Protein AF-H5WVL7-F1 (afdb_monomer_lite)

pLDDT: mean 76.23, std 16.47, range [37.03, 96.0]

Foldseek 3Di:
DDPVLVVLVVQCPDPDPVSVVVSLLVLLVQLLDPVRVVVSVVVLLVQQQVQQAVVSNVSSVVSVVSNVVVVHDDDPCSVVSHDCLQEFECPVHQDPQVRLCSNQVVVVVVVDDDDDDPDPDRDDLVVSLVSLLVSCVVRVPQEREYEDLVRQVVDPVSLVVSLVSQVSVLSSPHHYDYDDFQVSVVSQVVDDPVSCCSPPVDDDDDDADALPDPVLLVLVVVVCVVPVQAEPEHSNPCSVVLCLLQVNDSVLSVQLVVQLSVVQCVVDVSGHDYSVSSVVSSVDPSSVVSNVLSVQVLVCLVPVDHPDSRNDHPPCPPDPDDDSNPCNVVVVVVVVVVVVVVVCVVPDDPVRVVVVVVVVVVPDPDPDPDDPDDDDPDPDDPVNVVVVVVVVVVPD

Structure (mmCIF, N/CA/C/O backbone):
data_AF-H5WVL7-F1
#
_entry.id   AF-H5WVL7-F1
#
loop_
_atom_site.group_PDB
_atom_site.id
_atom_site.type_symbol
_atom_site.label_atom_id
_atom_site.label_alt_id
_atom_site.label_comp_id
_atom_site.label_asym_id
_atom_site.label_entity_id
_atom_site.label_seq_id
_atom_site.pdbx_PDB_ins_code
_atom_site.Cartn_x
_atom_site.Cartn_y
_atom_site.Cartn_z
_atom_site.occupancy
_atom_site.B_iso_or_equiv
_atom_site.auth_seq_id
_atom_site.auth_comp_id
_atom_site.auth_asym_id
_atom_site.auth_atom_id
_atom_site.pdbx_PDB_model_num
ATOM 1 N N . MET A 1 1 ? 31.597 -26.525 3.203 1.00 55.00 1 MET A N 1
ATOM 2 C CA . MET A 1 1 ? 30.947 -25.935 2.015 1.00 55.00 1 MET A CA 1
ATOM 3 C C . MET A 1 1 ? 30.317 -27.083 1.245 1.00 55.00 1 MET A C 1
ATOM 5 O O . MET A 1 1 ? 31.045 -27.996 0.872 1.00 55.00 1 MET A O 1
ATOM 9 N N . ASN A 1 2 ? 28.988 -27.126 1.148 1.00 79.19 2 ASN A N 1
ATOM 10 C CA . ASN A 1 2 ? 28.280 -28.245 0.528 1.00 79.19 2 ASN A CA 1
ATOM 11 C C . ASN A 1 2 ? 28.420 -28.150 -1.004 1.00 79.19 2 ASN A C 1
ATOM 13 O O . ASN A 1 2 ? 27.887 -27.229 -1.616 1.00 79.19 2 ASN A O 1
ATOM 17 N N . VAL A 1 3 ? 29.172 -29.073 -1.609 1.00 82.81 3 VAL A N 1
ATOM 18 C CA . VAL A 1 3 ? 29.469 -29.087 -3.055 1.00 82.81 3 VAL A CA 1
ATOM 19 C C . VAL A 1 3 ? 28.188 -29.167 -3.893 1.00 82.81 3 VAL A C 1
ATOM 21 O O . VAL A 1 3 ? 28.113 -28.574 -4.967 1.00 82.81 3 VAL A O 1
ATOM 24 N N . GLU A 1 4 ? 27.162 -29.850 -3.387 1.00 83.88 4 GLU A N 1
ATOM 25 C CA . GLU A 1 4 ? 25.869 -29.976 -4.063 1.00 83.88 4 GLU A CA 1
ATOM 26 C C . GLU A 1 4 ? 25.126 -28.637 -4.112 1.00 83.88 4 GLU A C 1
ATOM 28 O O . GLU A 1 4 ? 24.535 -28.298 -5.136 1.00 83.88 4 GLU A O 1
ATOM 33 N N . LEU A 1 5 ? 25.218 -27.838 -3.043 1.00 88.38 5 LEU A N 1
ATOM 34 C CA . LEU A 1 5 ? 24.604 -26.513 -2.983 1.00 88.38 5 LEU A CA 1
ATOM 35 C C . LEU A 1 5 ? 25.256 -25.552 -3.984 1.00 88.38 5 LEU A C 1
ATOM 37 O O . LEU A 1 5 ? 24.559 -24.876 -4.735 1.00 88.38 5 LEU A O 1
ATOM 41 N N . GLU A 1 6 ? 26.587 -25.533 -4.053 1.00 88.81 6 GLU A N 1
ATOM 42 C CA . GLU A 1 6 ? 27.313 -24.711 -5.031 1.00 88.81 6 GLU A CA 1
ATOM 43 C C . GLU A 1 6 ? 26.964 -25.099 -6.471 1.00 88.81 6 GLU A C 1
ATOM 45 O O . GLU A 1 6 ? 26.780 -24.236 -7.331 1.00 88.81 6 GLU A O 1
ATOM 50 N N . LEU A 1 7 ? 26.791 -26.397 -6.739 1.00 91.19 7 LEU A N 1
ATOM 51 C CA . LEU A 1 7 ? 26.374 -26.871 -8.054 1.00 91.19 7 LEU A CA 1
ATOM 52 C C . LEU A 1 7 ? 24.981 -26.350 -8.439 1.00 91.19 7 LEU A C 1
ATOM 54 O O . LEU A 1 7 ? 24.764 -26.010 -9.605 1.00 91.19 7 LEU A O 1
ATOM 58 N N . LEU A 1 8 ? 24.049 -26.253 -7.484 1.00 92.06 8 LEU A N 1
ATOM 59 C CA . LEU A 1 8 ? 22.737 -25.645 -7.714 1.00 92.06 8 LEU A CA 1
ATOM 60 C C . LEU A 1 8 ? 22.871 -24.160 -8.076 1.00 92.06 8 LEU A C 1
ATOM 62 O O . LEU A 1 8 ? 22.319 -23.740 -9.089 1.00 92.06 8 LEU A O 1
ATOM 66 N N . PHE A 1 9 ? 23.668 -23.379 -7.341 1.00 90.19 9 PHE A N 1
ATOM 67 C CA . PHE A 1 9 ? 23.884 -21.959 -7.658 1.00 90.19 9 PHE A CA 1
ATOM 68 C C . PHE A 1 9 ? 24.576 -21.735 -9.007 1.00 90.19 9 PHE A C 1
ATOM 70 O O . PHE A 1 9 ? 24.219 -20.816 -9.744 1.00 90.19 9 PHE A O 1
ATOM 77 N N . VAL A 1 10 ? 25.508 -22.608 -9.394 1.00 89.50 10 VAL A N 1
ATOM 78 C CA . VAL A 1 10 ? 26.103 -22.575 -10.738 1.00 89.50 10 VAL A CA 1
ATOM 79 C C . VAL A 1 10 ? 25.044 -22.837 -11.813 1.00 89.50 10 VAL A C 1
ATOM 81 O O . VAL A 1 10 ? 25.013 -22.138 -12.826 1.00 89.50 10 VAL A O 1
ATOM 84 N N . ARG A 1 11 ? 24.148 -23.809 -11.594 1.00 90.81 11 ARG A N 1
ATOM 85 C CA . ARG A 1 11 ? 23.056 -24.134 -12.528 1.00 90.81 11 ARG A CA 1
ATOM 86 C C . ARG A 1 11 ? 21.977 -23.054 -12.589 1.00 90.81 11 ARG A C 1
ATOM 88 O O . ARG A 1 11 ? 21.365 -22.890 -13.641 1.00 90.81 11 ARG A O 1
ATOM 95 N N . LEU A 1 12 ? 21.777 -22.283 -11.518 1.00 88.19 12 LEU A N 1
ATOM 96 C CA . LEU A 1 12 ? 20.881 -21.123 -11.525 1.00 88.19 12 LEU A CA 1
ATOM 97 C C . LEU A 1 12 ? 21.316 -20.078 -12.568 1.00 88.19 12 LEU A C 1
ATOM 99 O O . LEU A 1 12 ? 20.477 -19.404 -13.154 1.00 88.19 12 LEU A O 1
ATOM 103 N N . ARG A 1 13 ? 22.618 -19.996 -12.869 1.00 85.50 13 ARG A N 1
ATOM 104 C CA . ARG A 1 13 ? 23.183 -19.075 -13.869 1.00 85.50 13 ARG A CA 1
ATOM 105 C C . ARG A 1 13 ? 23.227 -19.644 -15.292 1.00 85.50 13 ARG A C 1
ATOM 107 O O . ARG A 1 13 ? 23.769 -19.004 -16.191 1.00 85.50 13 ARG A O 1
ATOM 114 N N . TRP A 1 14 ? 22.710 -20.850 -15.529 1.00 87.38 14 TRP A N 1
ATOM 115 C CA . TRP A 1 14 ? 22.718 -21.442 -16.868 1.00 87.38 14 TRP A CA 1
ATOM 116 C C . TRP A 1 14 ? 21.659 -20.804 -17.776 1.00 87.38 14 TRP A C 1
ATOM 118 O O . TRP A 1 14 ? 20.539 -20.560 -17.332 1.00 87.38 14 TRP A O 1
ATOM 128 N N . PRO A 1 15 ? 21.932 -20.629 -19.082 1.00 83.12 15 PRO A N 1
ATOM 129 C CA . PRO A 1 15 ? 20.993 -20.021 -20.031 1.00 83.12 15 PRO A CA 1
ATOM 130 C C . PRO A 1 15 ? 19.851 -20.973 -20.449 1.00 83.12 15 PRO A C 1
ATOM 132 O O . PRO A 1 15 ? 19.316 -20.871 -21.549 1.00 83.12 15 PRO A O 1
ATOM 135 N N . VAL A 1 16 ? 19.480 -21.931 -19.594 1.00 88.62 16 VAL A N 1
ATOM 136 C CA . VAL A 1 16 ? 18.469 -22.960 -19.867 1.00 88.62 16 VAL A CA 1
ATOM 137 C C . VAL A 1 16 ? 17.318 -22.789 -18.881 1.00 88.62 16 VAL A C 1
ATOM 139 O O . VAL A 1 16 ? 17.440 -23.119 -17.704 1.00 88.62 16 VAL A O 1
ATOM 142 N N . ALA A 1 17 ? 16.184 -22.272 -19.362 1.00 84.12 17 ALA A N 1
ATOM 143 C CA . ALA A 1 17 ? 15.042 -21.913 -18.518 1.00 84.12 17 ALA A CA 1
ATOM 144 C C . ALA A 1 17 ? 14.508 -23.085 -17.676 1.00 84.12 17 ALA A C 1
ATOM 146 O O . ALA A 1 17 ? 14.240 -22.906 -16.493 1.00 84.12 17 ALA A O 1
ATOM 147 N N . SER A 1 18 ? 14.414 -24.288 -18.251 1.00 86.81 18 SER A N 1
ATOM 148 C CA . SER A 1 18 ? 13.960 -25.486 -17.532 1.00 86.81 18 SER A CA 1
ATOM 149 C C . SER A 1 18 ? 14.912 -25.897 -16.406 1.00 86.81 18 SER A C 1
ATOM 151 O O . SER A 1 18 ? 14.455 -26.278 -15.332 1.00 86.81 18 SER A O 1
ATOM 153 N N . ALA A 1 19 ? 16.226 -25.774 -16.623 1.00 88.94 19 ALA A N 1
ATOM 154 C CA . ALA A 1 19 ? 17.229 -26.064 -15.603 1.00 88.94 19 ALA A CA 1
ATOM 155 C C . ALA A 1 19 ? 17.158 -25.050 -14.456 1.00 88.94 19 ALA A C 1
ATOM 157 O O . ALA A 1 19 ? 17.163 -25.450 -13.296 1.00 88.94 19 ALA A O 1
ATOM 158 N N . ARG A 1 20 ? 17.025 -23.754 -14.772 1.00 89.25 20 ARG A N 1
ATOM 159 C CA . ARG A 1 20 ? 16.865 -22.700 -13.759 1.00 89.25 20 ARG A CA 1
ATOM 160 C C . ARG A 1 20 ? 15.597 -22.891 -12.942 1.00 89.25 20 ARG A C 1
ATOM 162 O O . ARG A 1 20 ? 15.669 -22.888 -11.722 1.00 89.25 20 ARG A O 1
ATOM 169 N N . TRP A 1 21 ? 14.468 -23.142 -13.602 1.00 90.44 21 TRP A N 1
ATOM 170 C CA . TRP A 1 21 ? 13.199 -23.410 -12.929 1.00 90.44 21 TRP A CA 1
ATOM 171 C C . TRP A 1 21 ? 13.299 -24.589 -11.954 1.00 90.44 21 TRP A C 1
ATOM 173 O O . TRP A 1 21 ? 12.906 -24.463 -10.798 1.00 90.44 21 TRP A O 1
ATOM 183 N N . TRP A 1 22 ? 13.882 -25.709 -12.392 1.00 94.19 22 TRP A N 1
ATOM 184 C CA . TRP A 1 22 ? 14.089 -26.870 -11.525 1.00 94.19 22 TRP A CA 1
ATOM 185 C C . TRP A 1 22 ? 14.984 -26.537 -10.321 1.00 94.19 22 TRP A C 1
ATOM 187 O O . TRP A 1 22 ? 14.631 -26.847 -9.187 1.00 94.19 22 TRP A O 1
ATOM 197 N N . VAL A 1 23 ? 16.099 -25.830 -10.540 1.00 94.94 23 VAL A N 1
ATOM 198 C CA . VAL A 1 23 ? 16.989 -25.382 -9.454 1.00 94.94 23 VAL A CA 1
ATOM 199 C C . VAL A 1 23 ? 16.262 -24.475 -8.463 1.00 94.94 23 VAL A C 1
ATOM 201 O O . VAL A 1 23 ? 16.467 -24.607 -7.261 1.00 94.94 23 VAL A O 1
ATOM 204 N N . MET A 1 24 ? 15.416 -23.561 -8.942 1.00 94.19 24 MET A N 1
ATOM 205 C CA . MET A 1 24 ? 14.650 -22.663 -8.078 1.00 94.19 24 MET A CA 1
ATOM 206 C C . MET A 1 24 ? 13.706 -23.440 -7.156 1.00 94.19 24 MET A C 1
ATOM 208 O O . MET A 1 24 ? 13.611 -23.121 -5.972 1.00 94.19 24 MET A O 1
ATOM 212 N N . GLN A 1 25 ? 13.051 -24.482 -7.677 1.00 94.62 25 GLN A N 1
ATOM 213 C CA . GLN A 1 25 ? 12.188 -25.358 -6.884 1.00 94.62 25 GLN A CA 1
ATOM 214 C C . GLN A 1 25 ? 12.984 -26.123 -5.818 1.00 94.62 25 GLN A C 1
ATOM 216 O O . GLN A 1 25 ? 12.585 -26.113 -4.654 1.00 94.62 25 GLN A O 1
ATOM 221 N N . GLU A 1 26 ? 14.127 -26.706 -6.193 1.00 94.75 26 GLU A N 1
ATOM 222 C CA . GLU A 1 26 ? 15.009 -27.432 -5.269 1.00 94.75 26 GLU A CA 1
ATOM 223 C C . GLU A 1 26 ? 15.575 -26.525 -4.172 1.00 94.75 26 GLU A C 1
ATOM 225 O O . GLU A 1 26 ? 15.541 -26.873 -2.994 1.00 94.75 26 GLU A O 1
ATOM 230 N N . LEU A 1 27 ? 16.054 -25.327 -4.521 1.00 95.00 27 LEU A N 1
ATOM 231 C CA . LEU A 1 27 ? 16.543 -24.360 -3.534 1.00 95.00 27 LEU A CA 1
ATOM 232 C C . LEU A 1 27 ? 15.428 -23.926 -2.575 1.00 95.00 27 LEU A C 1
ATOM 234 O O . LEU A 1 27 ? 15.684 -23.786 -1.380 1.00 95.00 27 LEU A O 1
ATOM 238 N N . ALA A 1 28 ? 14.195 -23.770 -3.066 1.00 95.00 28 ALA A N 1
ATOM 239 C CA . ALA A 1 28 ? 13.045 -23.478 -2.218 1.00 95.00 28 ALA A CA 1
ATOM 240 C C . ALA A 1 28 ? 12.724 -24.637 -1.257 1.00 95.00 28 ALA A C 1
ATOM 242 O O . ALA A 1 28 ? 12.415 -24.392 -0.094 1.00 95.00 28 ALA A O 1
ATOM 243 N N . ASP A 1 29 ? 12.835 -25.891 -1.708 1.00 94.00 29 ASP A N 1
ATOM 244 C CA . ASP A 1 29 ? 12.670 -27.073 -0.849 1.00 94.00 29 ASP A CA 1
ATOM 245 C C . ASP A 1 29 ? 13.780 -27.199 0.198 1.00 94.00 29 ASP A C 1
ATOM 247 O O . ASP A 1 29 ? 13.519 -27.567 1.345 1.00 94.00 29 ASP A O 1
ATOM 251 N N . LEU A 1 30 ? 15.022 -26.870 -0.163 1.00 93.69 30 LEU A N 1
ATOM 252 C CA . LEU A 1 30 ? 16.147 -26.865 0.772 1.00 93.69 30 LEU A CA 1
ATOM 253 C C . LEU A 1 30 ? 16.031 -25.757 1.825 1.00 93.69 30 LEU A C 1
ATOM 255 O O . LEU A 1 30 ? 16.476 -25.963 2.952 1.00 93.69 30 LEU A O 1
ATOM 259 N N . LEU A 1 31 ? 15.408 -24.623 1.493 1.00 92.81 31 LEU A N 1
ATOM 260 C CA . LEU A 1 31 ? 15.200 -23.506 2.419 1.00 92.81 31 LEU A CA 1
ATOM 261 C C . LEU A 1 31 ? 14.274 -23.868 3.593 1.00 92.81 31 LEU A C 1
ATOM 263 O O . LEU A 1 31 ? 14.432 -23.346 4.693 1.00 92.81 31 LEU A O 1
ATOM 267 N N . VAL A 1 32 ? 13.314 -24.770 3.363 1.00 92.44 32 VAL A N 1
ATOM 268 C CA . VAL A 1 32 ? 12.362 -25.243 4.385 1.00 92.44 32 VAL A CA 1
ATOM 269 C C . VAL A 1 32 ? 13.008 -26.275 5.321 1.00 92.44 32 VAL A C 1
ATOM 271 O O . VAL A 1 32 ? 12.543 -26.478 6.443 1.00 92.44 32 VAL A O 1
ATOM 274 N N . LYS A 1 33 ? 14.091 -26.939 4.892 1.00 90.75 33 LYS A N 1
ATOM 275 C CA . LYS A 1 33 ? 14.754 -27.977 5.692 1.00 90.75 33 LYS A CA 1
ATOM 276 C C . LYS A 1 33 ? 15.594 -27.350 6.814 1.00 90.75 33 LYS A C 1
ATOM 278 O O . LYS A 1 33 ? 16.460 -26.526 6.519 1.00 90.75 33 LYS A O 1
ATOM 283 N N . PRO A 1 34 ? 15.438 -27.793 8.076 1.00 83.12 34 PRO A N 1
ATOM 284 C CA . PRO A 1 34 ? 16.127 -27.190 9.220 1.00 83.12 34 PRO A CA 1
ATOM 285 C C . PRO A 1 34 ? 17.657 -27.323 9.152 1.00 83.12 34 PRO A C 1
ATOM 287 O O . PRO A 1 34 ? 18.366 -26.447 9.630 1.00 83.12 34 PRO A O 1
ATOM 290 N N . ASP A 1 35 ? 18.177 -28.372 8.510 1.00 86.38 35 ASP A N 1
ATOM 291 C CA . ASP A 1 35 ? 19.621 -28.653 8.486 1.00 86.38 35 ASP A CA 1
ATOM 292 C C . ASP A 1 35 ? 20.407 -27.772 7.497 1.00 86.38 35 ASP A C 1
ATOM 294 O O . ASP A 1 35 ? 21.612 -27.562 7.651 1.00 86.38 35 ASP A O 1
ATOM 298 N N . LEU A 1 36 ? 19.740 -27.286 6.443 1.00 86.44 36 LEU A N 1
ATOM 299 C CA . LEU A 1 36 ? 20.371 -26.573 5.323 1.00 86.44 36 LEU A CA 1
ATOM 300 C C . LEU A 1 36 ? 19.792 -25.175 5.083 1.00 86.44 36 LEU A C 1
ATOM 302 O O . LEU A 1 36 ? 20.431 -24.388 4.381 1.00 86.44 36 LEU A O 1
ATOM 306 N N . GLY A 1 37 ? 18.641 -24.844 5.676 1.00 88.19 37 GLY A N 1
ATOM 307 C CA . GLY A 1 37 ? 17.923 -23.592 5.442 1.00 88.19 37 GLY A CA 1
ATOM 308 C C . GLY A 1 37 ? 18.784 -22.348 5.656 1.00 88.19 37 GLY A C 1
ATOM 309 O O . GLY A 1 37 ? 18.848 -21.498 4.770 1.00 88.19 37 GLY A O 1
ATOM 310 N N . ASP A 1 38 ? 19.537 -22.284 6.758 1.00 88.44 38 ASP A N 1
ATOM 311 C CA . ASP A 1 38 ? 20.397 -21.133 7.072 1.00 88.44 38 ASP A CA 1
ATOM 312 C C . ASP A 1 38 ? 21.537 -20.950 6.059 1.00 88.44 38 ASP A C 1
ATOM 314 O O . ASP A 1 38 ? 21.869 -19.829 5.670 1.00 88.44 38 ASP A O 1
ATOM 318 N N . GLN A 1 39 ? 22.126 -22.053 5.584 1.00 90.06 39 GLN A N 1
ATOM 319 C CA . GLN A 1 39 ? 23.205 -22.011 4.590 1.00 90.06 39 GLN A CA 1
ATOM 320 C C . GLN A 1 39 ? 22.682 -21.557 3.224 1.00 90.06 39 GLN A C 1
ATOM 322 O O . GLN A 1 39 ? 23.313 -20.734 2.557 1.00 90.06 39 GLN A O 1
ATOM 327 N N . VAL A 1 40 ? 21.517 -22.071 2.819 1.00 92.19 40 VAL A N 1
ATOM 328 C CA . VAL A 1 40 ? 20.846 -21.680 1.573 1.00 92.19 40 VAL A CA 1
ATOM 329 C C . VAL A 1 40 ? 20.450 -20.206 1.640 1.00 92.19 40 VAL A C 1
ATOM 331 O O . VAL A 1 40 ? 20.747 -19.456 0.712 1.00 92.19 40 VAL A O 1
ATOM 334 N N . LEU A 1 41 ? 19.856 -19.763 2.751 1.00 92.31 41 LEU A N 1
ATOM 335 C CA . LEU A 1 41 ? 19.454 -18.377 2.973 1.00 92.31 41 LEU A CA 1
ATOM 336 C C . LEU A 1 41 ? 20.647 -17.421 2.922 1.00 92.31 41 LEU A C 1
ATOM 338 O O . LEU A 1 41 ? 20.584 -16.411 2.221 1.00 92.31 41 LEU A O 1
ATOM 342 N N . ALA A 1 42 ? 21.747 -17.735 3.612 1.00 90.12 42 ALA A N 1
ATOM 343 C CA . ALA A 1 42 ? 22.955 -16.914 3.582 1.00 90.12 42 ALA A CA 1
ATOM 344 C C . ALA A 1 42 ? 23.494 -16.762 2.151 1.00 90.12 42 ALA A C 1
ATOM 346 O O . ALA A 1 42 ? 23.879 -15.663 1.739 1.00 90.12 42 ALA A O 1
ATOM 347 N N . ARG A 1 43 ? 23.467 -17.845 1.363 1.00 91.06 43 ARG A N 1
ATOM 348 C CA . ARG A 1 43 ? 23.924 -17.819 -0.028 1.00 91.06 43 ARG A CA 1
ATOM 349 C C . ARG A 1 43 ? 22.966 -17.060 -0.948 1.00 91.06 43 ARG A C 1
ATOM 351 O O . ARG A 1 43 ? 23.439 -16.227 -1.713 1.00 91.06 43 ARG A O 1
ATOM 358 N N . LEU A 1 44 ? 21.650 -17.264 -0.840 1.00 91.88 44 LEU A N 1
ATOM 359 C CA . LEU A 1 44 ? 20.645 -16.486 -1.584 1.00 91.88 44 LEU A CA 1
ATOM 360 C C . LEU A 1 44 ? 20.736 -14.992 -1.249 1.00 91.88 44 LEU A C 1
ATOM 362 O O . LEU A 1 44 ? 20.656 -14.157 -2.140 1.00 91.88 44 LEU A O 1
ATOM 366 N N . THR A 1 45 ? 20.966 -14.651 0.019 1.00 90.00 45 THR A N 1
ATOM 367 C CA . THR A 1 45 ? 21.138 -13.261 0.470 1.00 90.00 45 THR A CA 1
ATOM 368 C C . THR A 1 45 ? 22.397 -12.632 -0.124 1.00 90.00 45 THR A C 1
ATOM 370 O O . THR A 1 45 ? 22.386 -11.468 -0.517 1.00 90.00 45 THR A O 1
ATOM 373 N N . HIS A 1 46 ? 23.488 -13.395 -0.219 1.00 88.88 46 HIS A N 1
ATOM 374 C CA . HIS A 1 46 ? 24.695 -12.951 -0.910 1.00 88.88 46 HIS A CA 1
ATOM 375 C C . HIS A 1 46 ? 24.451 -12.755 -2.414 1.00 88.88 46 HIS A C 1
ATOM 377 O O . HIS A 1 46 ? 24.825 -11.715 -2.945 1.00 88.88 46 HIS A O 1
ATOM 383 N N . GLU A 1 47 ? 23.774 -13.693 -3.083 1.00 87.81 47 GLU A N 1
ATOM 384 C CA . GLU A 1 47 ? 23.409 -13.545 -4.498 1.00 87.81 47 GLU A CA 1
ATOM 385 C C . GLU A 1 47 ? 22.513 -12.319 -4.727 1.00 87.81 47 GLU A C 1
ATOM 387 O O . GLU A 1 47 ? 22.782 -11.560 -5.650 1.00 87.81 47 GLU A O 1
ATOM 392 N N . LEU A 1 48 ? 21.521 -12.053 -3.864 1.00 87.38 48 LEU A N 1
ATOM 393 C CA . LEU A 1 48 ? 20.678 -10.847 -3.945 1.00 87.38 48 LEU A CA 1
ATOM 394 C C . LEU A 1 48 ? 21.493 -9.549 -3.921 1.00 87.38 48 LEU A C 1
ATOM 396 O O . LEU A 1 48 ? 21.181 -8.620 -4.663 1.00 87.38 48 LEU A O 1
ATOM 400 N N . ARG A 1 49 ? 22.547 -9.494 -3.098 1.00 85.12 49 ARG A N 1
ATOM 401 C CA . ARG A 1 49 ? 23.437 -8.325 -3.003 1.00 85.12 49 ARG A CA 1
ATOM 402 C C . ARG A 1 49 ? 24.347 -8.171 -4.221 1.00 85.12 49 ARG A C 1
ATOM 404 O O . ARG A 1 49 ? 24.733 -7.053 -4.546 1.00 85.12 49 ARG A O 1
ATOM 411 N N . GLU A 1 50 ? 24.694 -9.277 -4.872 1.00 85.31 50 GLU A N 1
ATOM 412 C CA . GLU A 1 50 ? 25.552 -9.301 -6.062 1.00 85.31 50 GLU A CA 1
ATOM 413 C C . GLU A 1 50 ? 24.767 -9.174 -7.379 1.00 85.31 50 GLU A C 1
ATOM 415 O O . GLU A 1 50 ? 25.379 -8.942 -8.426 1.00 85.31 50 GLU A O 1
ATOM 420 N N . CYS A 1 51 ? 23.434 -9.307 -7.344 1.00 81.50 51 CYS A N 1
ATOM 421 C CA . CYS A 1 51 ? 22.565 -9.127 -8.506 1.00 81.50 51 CYS A CA 1
ATOM 422 C C . CYS A 1 51 ? 22.802 -7.750 -9.128 1.00 81.50 51 CYS A C 1
ATOM 424 O O . CYS A 1 51 ? 22.702 -6.715 -8.468 1.00 81.50 51 CYS A O 1
ATOM 426 N N . ARG A 1 52 ? 23.100 -7.732 -10.426 1.00 72.94 52 ARG A N 1
ATOM 427 C CA . ARG A 1 52 ? 23.301 -6.487 -11.182 1.00 72.94 52 ARG A CA 1
ATOM 428 C C . ARG A 1 52 ? 22.077 -6.127 -12.001 1.00 72.94 52 ARG A C 1
ATOM 430 O O . ARG A 1 52 ? 21.902 -4.956 -12.328 1.00 72.94 52 ARG A O 1
ATOM 437 N N . LEU A 1 53 ? 21.271 -7.129 -12.342 1.00 72.00 53 LEU A N 1
ATOM 438 C CA . LEU A 1 53 ? 20.048 -6.987 -13.118 1.00 72.00 53 LEU A CA 1
ATOM 439 C C . LEU A 1 53 ? 18.829 -7.255 -12.236 1.00 72.00 53 LEU A C 1
ATOM 441 O O . LEU A 1 53 ? 18.846 -8.132 -11.371 1.00 72.00 53 LEU A O 1
ATOM 445 N N . GLU A 1 54 ? 17.727 -6.559 -12.507 1.00 72.19 54 GLU A N 1
ATOM 446 C CA . GLU A 1 54 ? 16.467 -6.803 -11.794 1.00 72.19 54 GLU A CA 1
ATOM 447 C C . GLU A 1 54 ? 15.908 -8.201 -12.064 1.00 72.19 54 GLU A C 1
ATOM 449 O O . GLU A 1 54 ? 15.299 -8.807 -11.183 1.00 72.19 54 GLU A O 1
ATOM 454 N N . ALA A 1 55 ? 16.145 -8.742 -13.261 1.00 74.38 55 ALA A N 1
ATOM 455 C CA . ALA A 1 55 ? 15.768 -10.110 -13.598 1.00 74.38 55 ALA A CA 1
ATOM 456 C C . ALA A 1 55 ? 16.468 -11.139 -12.690 1.00 74.38 55 ALA A C 1
ATOM 458 O O . ALA A 1 55 ? 15.818 -12.065 -12.212 1.00 74.38 55 ALA A O 1
ATOM 459 N N . GLU A 1 56 ? 17.755 -10.939 -12.384 1.00 81.38 56 GLU A N 1
ATOM 460 C CA . GLU A 1 56 ? 18.518 -11.805 -11.472 1.00 81.38 56 GLU A CA 1
ATOM 461 C C . GLU A 1 56 ? 17.940 -11.730 -10.052 1.00 81.38 56 GLU A C 1
ATOM 463 O O . GLU A 1 56 ? 17.660 -12.758 -9.435 1.00 81.38 56 GLU A O 1
ATOM 468 N N . ALA A 1 57 ? 17.665 -10.514 -9.566 1.00 84.00 57 ALA A N 1
ATOM 469 C CA . ALA A 1 57 ? 17.045 -10.317 -8.258 1.00 84.00 57 ALA A CA 1
ATOM 470 C C . ALA A 1 57 ? 15.645 -10.953 -8.192 1.00 84.00 57 ALA A C 1
ATOM 472 O O . ALA A 1 57 ? 15.301 -11.596 -7.202 1.00 84.00 57 ALA A O 1
ATOM 473 N N . THR A 1 58 ? 14.852 -10.831 -9.261 1.00 83.06 58 THR A N 1
ATOM 474 C CA . THR A 1 58 ? 13.508 -11.421 -9.362 1.00 83.06 58 THR A CA 1
ATOM 475 C C . THR A 1 58 ? 13.560 -12.945 -9.317 1.00 83.06 58 THR A C 1
ATOM 477 O O . THR A 1 58 ? 12.728 -13.567 -8.656 1.00 83.06 58 THR A O 1
ATOM 480 N N . GLU A 1 59 ? 14.539 -13.562 -9.978 1.00 86.69 59 GLU A N 1
ATOM 481 C CA . GLU A 1 59 ? 14.748 -15.010 -9.924 1.00 86.69 59 GLU A CA 1
ATOM 482 C C . GLU A 1 59 ? 15.065 -15.460 -8.494 1.00 86.69 59 GLU A C 1
ATOM 484 O O . GLU A 1 59 ? 14.404 -16.355 -7.968 1.00 86.69 59 GLU A O 1
ATOM 489 N N . VAL A 1 60 ? 15.988 -14.787 -7.807 1.00 89.75 60 VAL A N 1
ATOM 490 C CA . VAL A 1 60 ? 16.325 -15.137 -6.420 1.00 89.75 60 VAL A CA 1
ATOM 491 C C . VAL A 1 60 ? 15.142 -14.905 -5.466 1.00 89.75 60 VAL A C 1
ATOM 493 O O . VAL A 1 60 ? 14.843 -15.758 -4.630 1.00 89.75 60 VAL A O 1
ATOM 496 N N . LEU A 1 61 ? 14.401 -13.803 -5.622 1.00 89.31 61 LEU A N 1
ATOM 497 C CA . LEU A 1 61 ? 13.185 -13.532 -4.845 1.00 89.31 61 LEU A CA 1
ATOM 498 C C . LEU A 1 61 ? 12.074 -14.554 -5.109 1.00 89.31 61 LEU A C 1
ATOM 500 O O . LEU A 1 61 ? 11.336 -14.907 -4.190 1.00 89.31 61 LEU A O 1
ATOM 504 N N . SER A 1 62 ? 11.971 -15.077 -6.331 1.00 89.94 62 SER A N 1
ATOM 505 C CA . SER A 1 62 ? 10.991 -16.111 -6.674 1.00 89.94 62 SER A CA 1
ATOM 506 C C . SER A 1 62 ? 11.250 -17.414 -5.913 1.00 89.94 62 SER A C 1
ATOM 508 O O . SER A 1 62 ? 10.296 -18.071 -5.508 1.00 89.94 62 SER A O 1
ATOM 510 N N . ILE A 1 63 ? 12.515 -17.763 -5.648 1.00 93.81 63 ILE A N 1
ATOM 511 C CA . ILE A 1 63 ? 12.881 -18.920 -4.808 1.00 93.81 63 ILE A CA 1
ATOM 512 C C . ILE A 1 63 ? 12.344 -18.733 -3.385 1.00 93.81 63 ILE A C 1
ATOM 514 O O . ILE A 1 63 ? 11.696 -19.621 -2.832 1.00 93.81 63 ILE A O 1
ATOM 518 N N . LEU A 1 64 ? 12.575 -17.553 -2.807 1.00 92.75 64 LEU A N 1
ATOM 519 C CA . LEU A 1 64 ? 12.127 -17.200 -1.458 1.00 92.75 64 LEU A CA 1
ATOM 520 C C . LEU A 1 64 ? 10.595 -17.193 -1.363 1.00 92.75 64 LEU A C 1
ATOM 522 O O . LEU A 1 64 ? 10.025 -17.690 -0.395 1.00 92.75 64 LEU A O 1
ATOM 526 N N . TRP A 1 65 ? 9.920 -16.692 -2.400 1.00 91.81 65 TRP A N 1
ATOM 527 C CA . TRP A 1 65 ? 8.463 -16.716 -2.508 1.00 91.81 65 TRP A CA 1
ATOM 528 C C . TRP A 1 65 ? 7.909 -18.144 -2.610 1.00 91.81 65 TRP A C 1
ATOM 530 O O . TRP A 1 65 ? 6.942 -18.478 -1.928 1.00 91.81 65 TRP A O 1
ATOM 540 N N . MET A 1 66 ? 8.536 -19.019 -3.403 1.00 94.12 66 MET A N 1
ATOM 541 C CA . MET A 1 66 ? 8.160 -20.437 -3.465 1.00 94.12 66 MET A CA 1
ATOM 542 C C . MET A 1 66 ? 8.323 -21.122 -2.106 1.00 94.12 66 MET A C 1
ATOM 544 O O . MET A 1 66 ? 7.456 -21.897 -1.707 1.00 94.12 66 MET A O 1
ATOM 548 N N . ALA A 1 67 ? 9.409 -20.834 -1.386 1.00 93.06 67 ALA A N 1
ATOM 549 C CA . ALA A 1 67 ? 9.637 -21.382 -0.054 1.00 93.06 67 ALA A CA 1
ATOM 550 C C . ALA A 1 67 ? 8.616 -20.857 0.966 1.00 93.06 67 ALA A C 1
ATOM 552 O O . ALA A 1 67 ? 8.133 -21.624 1.799 1.00 93.06 67 ALA A O 1
ATOM 553 N N . PHE A 1 68 ? 8.231 -19.580 0.871 1.00 92.06 68 PHE A N 1
ATOM 554 C CA . PHE A 1 68 ? 7.185 -18.992 1.710 1.00 92.06 68 PHE A CA 1
ATOM 555 C C . PHE A 1 68 ? 5.858 -19.752 1.590 1.00 92.06 68 PHE A C 1
ATOM 557 O O . PHE A 1 68 ? 5.258 -20.116 2.600 1.00 92.06 68 PHE A O 1
ATOM 564 N N . HIS A 1 69 ? 5.446 -20.106 0.368 1.00 91.50 69 HIS A N 1
ATOM 565 C CA . HIS A 1 69 ? 4.256 -20.944 0.141 1.00 91.50 69 HIS A CA 1
ATOM 566 C C . HIS A 1 69 ? 4.375 -22.365 0.695 1.00 91.50 69 HIS A C 1
ATOM 568 O O . HIS A 1 69 ? 3.366 -23.035 0.899 1.00 91.50 69 HIS A O 1
ATOM 574 N N . LYS A 1 70 ? 5.596 -22.826 0.966 1.00 91.81 70 LYS A N 1
ATOM 575 C CA . LYS A 1 70 ? 5.885 -24.118 1.599 1.00 91.81 70 LYS A CA 1
ATOM 576 C C . LYS A 1 70 ? 6.040 -24.011 3.125 1.00 91.81 70 LYS A C 1
ATOM 578 O O . LYS A 1 70 ? 6.416 -24.990 3.762 1.00 91.81 70 LYS A O 1
ATOM 583 N N . GLY A 1 71 ? 5.735 -22.854 3.718 1.00 87.94 71 GLY A N 1
ATOM 584 C CA . GLY A 1 71 ? 5.761 -22.634 5.167 1.00 87.94 71 GLY A CA 1
ATOM 585 C C . GLY A 1 71 ? 7.065 -22.048 5.713 1.00 87.94 71 GLY A C 1
ATOM 586 O O . GLY A 1 71 ? 7.214 -21.948 6.930 1.00 87.94 71 GLY A O 1
ATOM 587 N N . TRP A 1 72 ? 8.004 -21.642 4.852 1.00 91.94 72 TRP A N 1
ATOM 588 C CA . TRP A 1 72 ? 9.178 -20.885 5.289 1.00 91.94 72 TRP A CA 1
ATOM 589 C C . TRP A 1 72 ? 8.795 -19.452 5.683 1.00 91.94 72 TRP A C 1
ATOM 591 O O . TRP A 1 72 ? 7.986 -18.806 5.017 1.00 91.94 72 TRP A O 1
ATOM 601 N N . VAL A 1 73 ? 9.397 -18.929 6.751 1.00 87.56 73 VAL A N 1
ATOM 602 C CA . VAL A 1 73 ? 9.127 -17.571 7.240 1.00 87.56 73 VAL A CA 1
ATOM 603 C C . VAL A 1 73 ? 10.312 -16.661 6.905 1.00 87.56 73 VAL A C 1
ATOM 605 O O . VAL A 1 73 ? 11.425 -16.945 7.350 1.00 87.56 73 VAL A O 1
ATOM 608 N N . PRO A 1 74 ? 10.104 -15.561 6.157 1.00 87.56 74 PRO A N 1
ATOM 609 C CA . PRO A 1 74 ? 11.185 -14.667 5.779 1.00 87.56 74 PRO A CA 1
ATOM 610 C C . PRO A 1 74 ? 11.740 -13.886 6.981 1.00 87.56 74 PRO A C 1
ATOM 612 O O . PRO A 1 74 ? 10.965 -13.370 7.794 1.00 87.56 74 PRO A O 1
ATOM 615 N N . PRO A 1 75 ? 13.073 -13.727 7.071 1.00 87.69 75 PRO A N 1
ATOM 616 C CA . PRO A 1 75 ? 13.705 -12.797 7.998 1.00 87.69 75 PRO A CA 1
ATOM 617 C C . PRO A 1 75 ? 13.250 -11.354 7.756 1.00 87.69 75 PRO A C 1
ATOM 619 O O . PRO A 1 75 ? 13.010 -10.942 6.619 1.00 87.69 75 PRO A O 1
ATOM 622 N N . LYS A 1 76 ? 13.170 -10.558 8.827 1.00 81.88 76 LYS A N 1
ATOM 623 C CA . LYS A 1 76 ? 12.722 -9.154 8.761 1.00 81.88 76 LYS A CA 1
ATOM 624 C C . LYS A 1 76 ? 13.683 -8.252 7.973 1.00 81.88 76 LYS A C 1
ATOM 626 O O . LYS A 1 76 ? 13.249 -7.261 7.401 1.00 81.88 76 LYS A O 1
ATOM 631 N N . ASP A 1 77 ? 14.961 -8.606 7.943 1.00 82.62 77 ASP A N 1
ATOM 632 C CA . ASP A 1 77 ? 16.075 -7.892 7.307 1.00 82.62 77 ASP A CA 1
ATOM 633 C C . ASP A 1 77 ? 16.310 -8.297 5.842 1.00 82.62 77 ASP A C 1
ATOM 635 O O . ASP A 1 77 ? 17.130 -7.701 5.145 1.00 82.62 77 ASP A O 1
ATOM 639 N N . LEU A 1 78 ? 15.561 -9.276 5.323 1.00 82.19 78 LEU A N 1
ATOM 640 C CA . LEU A 1 78 ? 15.701 -9.741 3.940 1.00 82.19 78 LEU A CA 1
ATOM 641 C C . LEU A 1 78 ? 15.522 -8.607 2.916 1.00 82.19 78 LEU A C 1
ATOM 643 O O . LEU A 1 78 ? 16.187 -8.580 1.880 1.00 82.19 78 LEU A O 1
ATOM 647 N N . GLY A 1 79 ? 14.650 -7.644 3.224 1.00 75.50 79 GLY A N 1
ATOM 648 C CA . GLY A 1 79 ? 14.382 -6.487 2.371 1.00 75.50 79 GLY A CA 1
ATOM 649 C C . GLY A 1 79 ? 15.567 -5.530 2.197 1.00 75.50 79 GLY A C 1
ATOM 650 O O . GLY A 1 79 ? 15.545 -4.742 1.247 1.00 75.50 79 GLY A O 1
ATOM 651 N N . ASP A 1 80 ? 16.579 -5.603 3.066 1.00 79.25 80 ASP A N 1
ATOM 652 C CA . ASP A 1 80 ? 17.791 -4.775 3.002 1.00 79.25 80 ASP A CA 1
ATOM 653 C C . ASP A 1 80 ? 18.836 -5.360 2.044 1.00 79.25 80 ASP A C 1
ATOM 655 O O . ASP A 1 80 ? 19.716 -4.653 1.558 1.00 79.25 80 ASP A O 1
ATOM 659 N N . ALA A 1 81 ? 18.741 -6.659 1.743 1.00 76.62 81 ALA A N 1
ATOM 660 C CA . ALA A 1 81 ? 19.627 -7.329 0.795 1.00 76.62 81 ALA A CA 1
ATOM 661 C C . ALA A 1 81 ? 19.228 -7.098 -0.670 1.00 76.62 81 ALA A C 1
ATOM 663 O O . ALA A 1 81 ? 20.034 -7.344 -1.566 1.00 76.62 81 ALA A O 1
ATOM 664 N N . VAL A 1 82 ? 18.000 -6.637 -0.917 1.00 75.38 82 VAL A N 1
ATOM 665 C CA . VAL A 1 82 ? 17.486 -6.377 -2.263 1.00 75.38 82 VAL A CA 1
ATOM 666 C C . VAL A 1 82 ? 17.960 -5.003 -2.720 1.00 75.38 82 VAL A C 1
ATOM 668 O O . VAL A 1 82 ? 17.543 -3.979 -2.176 1.00 75.38 82 VAL A O 1
ATOM 671 N N . LEU A 1 83 ? 18.798 -4.969 -3.755 1.00 67.06 83 LEU A N 1
ATOM 672 C CA . LEU A 1 83 ? 19.069 -3.735 -4.488 1.00 67.06 83 LEU A CA 1
ATOM 673 C C . LEU A 1 83 ? 17.778 -3.287 -5.190 1.00 67.06 83 LEU A C 1
ATOM 675 O O . LEU A 1 83 ? 17.119 -4.085 -5.853 1.00 67.06 83 LEU A O 1
ATOM 679 N N . ARG A 1 84 ? 17.397 -2.013 -5.031 1.00 64.69 84 ARG A N 1
ATOM 680 C CA . ARG A 1 84 ? 16.108 -1.455 -5.496 1.00 64.69 84 ARG A CA 1
ATOM 681 C C . ARG A 1 84 ? 16.282 -0.426 -6.627 1.00 64.69 84 ARG A C 1
ATOM 683 O O . ARG A 1 84 ? 15.858 0.713 -6.450 1.00 64.69 84 ARG A O 1
ATOM 690 N N . PRO A 1 85 ? 16.910 -0.765 -7.767 1.00 58.06 85 PRO A N 1
ATOM 691 C CA . PRO A 1 85 ? 17.134 0.210 -8.834 1.00 58.06 85 PRO A CA 1
ATOM 692 C C . PRO A 1 85 ? 15.823 0.687 -9.487 1.00 58.06 85 PRO A C 1
ATOM 694 O O . PRO A 1 85 ? 15.731 1.845 -9.869 1.00 58.06 85 PRO A O 1
ATOM 697 N N . SER A 1 86 ? 14.777 -0.146 -9.544 1.00 60.25 86 SER A N 1
ATOM 698 C CA . SER A 1 86 ? 13.483 0.212 -10.149 1.00 60.25 86 SER A CA 1
ATOM 699 C C . SER A 1 86 ? 12.565 1.078 -9.296 1.00 60.25 86 SER A C 1
ATOM 701 O O . SER A 1 86 ? 11.623 1.667 -9.832 1.00 60.25 86 SER A O 1
ATOM 703 N N . MET A 1 87 ? 12.770 1.131 -7.976 1.00 58.38 87 MET A N 1
ATOM 704 C CA . MET A 1 87 ? 11.834 1.827 -7.094 1.00 58.38 87 MET A CA 1
ATOM 705 C C . MET A 1 87 ? 12.097 3.326 -7.100 1.00 58.38 87 MET A C 1
ATOM 707 O O . MET A 1 87 ? 13.070 3.806 -6.521 1.00 58.38 87 MET A O 1
ATOM 711 N N . LEU A 1 88 ? 11.178 4.070 -7.711 1.00 62.34 88 LEU A N 1
ATOM 712 C CA . LEU A 1 88 ? 11.211 5.522 -7.718 1.00 62.34 88 LEU A CA 1
ATOM 713 C C . LEU A 1 88 ? 10.349 6.043 -6.567 1.00 62.34 88 LEU A C 1
ATOM 715 O O . LEU A 1 88 ? 9.128 5.893 -6.563 1.00 62.34 88 LEU A O 1
ATOM 719 N N . THR A 1 89 ? 10.993 6.664 -5.582 1.00 54.44 89 THR A N 1
ATOM 720 C CA . THR A 1 89 ? 10.319 7.301 -4.445 1.00 54.44 89 THR A CA 1
ATOM 721 C C . THR A 1 89 ? 10.369 8.820 -4.571 1.00 54.44 89 THR A C 1
ATOM 723 O O . THR A 1 89 ? 11.428 9.417 -4.759 1.00 54.44 89 THR A O 1
ATOM 726 N N . LEU A 1 90 ? 9.201 9.449 -4.426 1.00 54.12 90 LEU A N 1
ATOM 727 C CA . LEU A 1 90 ? 9.032 10.903 -4.417 1.00 54.12 90 LEU A CA 1
ATOM 728 C C . LEU A 1 90 ? 9.388 11.559 -3.077 1.00 54.12 90 LEU A C 1
ATOM 730 O O . LEU A 1 90 ? 9.339 12.780 -2.963 1.00 54.12 90 LEU A O 1
ATOM 734 N N . ALA A 1 91 ? 9.781 10.781 -2.064 1.00 48.00 91 ALA A N 1
ATOM 735 C CA . ALA A 1 91 ? 10.064 11.295 -0.723 1.00 48.00 91 ALA A CA 1
ATOM 736 C C . ALA A 1 91 ? 11.229 12.301 -0.681 1.00 48.00 91 ALA A C 1
ATOM 738 O O . ALA A 1 91 ? 11.342 13.070 0.270 1.00 48.00 91 ALA A O 1
ATOM 739 N N . LYS A 1 92 ? 12.102 12.299 -1.696 1.00 50.19 92 LYS A N 1
ATOM 740 C CA . LYS A 1 92 ? 13.253 13.208 -1.772 1.00 50.19 92 LYS A CA 1
ATOM 741 C C . LYS A 1 92 ? 12.967 14.479 -2.580 1.00 50.19 92 LYS A C 1
ATOM 743 O O . LYS A 1 92 ? 13.698 15.444 -2.396 1.00 50.19 92 LYS A O 1
ATOM 748 N N . GLY A 1 93 ? 11.901 14.512 -3.386 1.00 54.84 93 GLY A N 1
ATOM 749 C CA . GLY A 1 93 ? 11.351 15.724 -4.003 1.00 54.84 93 GLY A CA 1
ATOM 750 C C . GLY A 1 93 ? 10.460 15.461 -5.223 1.00 54.84 93 GLY A C 1
ATOM 751 O O . GLY A 1 93 ? 10.223 14.319 -5.611 1.00 54.84 93 GLY A O 1
ATOM 752 N N . ASP A 1 94 ? 9.910 16.533 -5.795 1.00 58.94 94 ASP A N 1
ATOM 753 C CA . ASP A 1 94 ? 8.718 16.523 -6.661 1.00 58.94 94 ASP A CA 1
ATOM 754 C C . ASP A 1 94 ? 9.017 16.621 -8.172 1.00 58.94 94 ASP A C 1
ATOM 756 O O . ASP A 1 94 ? 8.110 16.568 -9.011 1.00 58.94 94 ASP A O 1
ATOM 760 N N . GLY A 1 95 ? 10.295 16.747 -8.539 1.00 66.12 95 GLY A N 1
ATOM 761 C CA . GLY A 1 95 ? 10.755 16.898 -9.916 1.00 66.12 95 GLY A CA 1
ATOM 762 C C . GLY A 1 95 ? 11.165 15.584 -10.586 1.00 66.12 95 GLY A C 1
ATOM 763 O O . GLY A 1 95 ? 11.843 14.743 -10.002 1.00 66.12 95 GLY A O 1
ATOM 764 N N . LEU A 1 96 ? 10.861 15.449 -11.883 1.00 69.38 96 LEU A N 1
ATOM 765 C CA . LEU A 1 96 ? 11.325 14.329 -12.719 1.00 69.38 96 LEU A CA 1
ATOM 766 C C . LEU A 1 96 ? 12.862 14.196 -12.729 1.00 69.38 96 LEU A C 1
ATOM 768 O O . LEU A 1 96 ? 13.383 13.086 -12.799 1.00 69.38 96 LEU A O 1
ATOM 772 N N . ASN A 1 97 ? 13.576 15.328 -12.640 1.00 70.38 97 ASN A N 1
ATOM 773 C CA . ASN A 1 97 ? 15.031 15.350 -12.489 1.00 70.38 97 ASN A CA 1
ATOM 774 C C . ASN A 1 97 ? 15.457 14.581 -11.247 1.00 70.38 97 ASN A C 1
ATOM 776 O O . ASN A 1 97 ? 16.304 13.708 -11.349 1.00 70.38 97 ASN A O 1
ATOM 780 N N . GLN A 1 98 ? 14.836 14.851 -10.105 1.00 71.31 98 GLN A N 1
ATOM 781 C CA . GLN A 1 98 ? 15.204 14.234 -8.841 1.00 71.31 98 GLN A CA 1
ATOM 782 C C . GLN A 1 98 ? 14.808 12.759 -8.768 1.00 71.31 98 GLN A C 1
ATOM 784 O O . GLN A 1 98 ? 15.595 11.946 -8.294 1.00 71.31 98 GLN A O 1
ATOM 789 N N . LEU A 1 99 ? 13.644 12.413 -9.325 1.00 71.69 99 LEU A N 1
ATOM 790 C CA . LEU A 1 99 ? 13.191 11.030 -9.457 1.00 71.69 99 LEU A CA 1
ATOM 791 C C . LEU A 1 99 ? 14.166 10.169 -10.260 1.00 71.69 99 LEU A C 1
ATOM 793 O O . LEU A 1 99 ? 14.570 9.099 -9.822 1.00 71.69 99 LEU A O 1
ATOM 797 N N . LEU A 1 100 ? 14.534 10.627 -11.457 1.00 72.69 100 LEU A N 1
ATOM 798 C CA . LEU A 1 100 ? 15.353 9.829 -12.365 1.00 72.6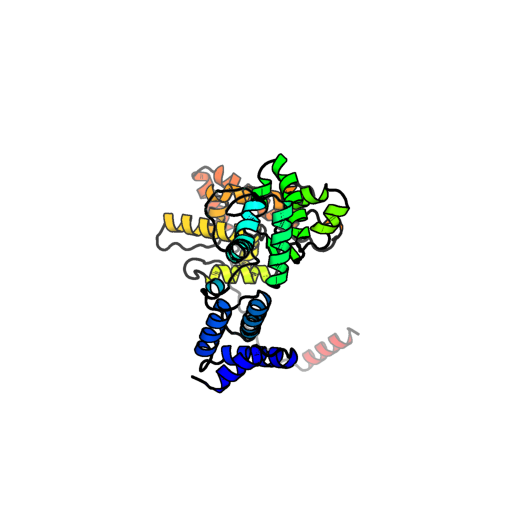9 100 LEU A CA 1
ATOM 799 C C . LEU A 1 100 ? 16.851 9.991 -12.097 1.00 72.69 100 LEU A C 1
ATOM 801 O O . LEU A 1 100 ? 17.627 9.177 -12.588 1.00 72.69 100 LEU A O 1
ATOM 805 N N . ARG A 1 101 ? 17.271 11.001 -11.319 1.00 70.56 101 ARG A N 1
ATOM 806 C CA . ARG A 1 101 ? 18.674 11.218 -10.939 1.00 70.56 101 ARG A CA 1
ATOM 807 C C . ARG A 1 101 ? 19.250 9.977 -10.280 1.00 70.56 101 ARG A C 1
ATOM 809 O O . ARG A 1 101 ? 20.248 9.468 -10.766 1.00 70.56 101 ARG A O 1
ATOM 816 N N . GLU A 1 102 ? 18.607 9.451 -9.240 1.00 67.88 102 GLU A N 1
ATOM 817 C CA . GLU A 1 102 ? 19.129 8.284 -8.508 1.00 67.88 102 GLU A CA 1
ATOM 818 C C . GLU A 1 102 ? 19.254 7.041 -9.404 1.00 67.88 102 GLU A C 1
ATOM 820 O O . GLU A 1 102 ? 20.215 6.284 -9.279 1.00 67.88 102 GLU A O 1
ATOM 825 N N . HIS A 1 103 ? 18.343 6.887 -10.370 1.00 68.75 103 HIS A N 1
ATOM 826 C CA . HIS A 1 103 ? 18.359 5.786 -11.338 1.00 68.75 103 HIS A CA 1
ATOM 827 C C . HIS A 1 103 ? 19.447 5.942 -12.410 1.00 68.75 103 HIS A C 1
ATOM 829 O O . HIS A 1 103 ? 20.067 4.979 -12.856 1.00 68.75 103 HIS A O 1
ATOM 835 N N . VAL A 1 104 ? 19.698 7.176 -12.849 1.00 70.25 104 VAL A N 1
ATOM 836 C CA . VAL A 1 104 ? 20.545 7.472 -14.011 1.00 70.25 104 VAL A CA 1
ATOM 837 C C . VAL A 1 104 ? 21.997 7.798 -13.623 1.00 70.25 104 VAL A C 1
ATOM 839 O O . VAL A 1 104 ? 22.920 7.487 -14.384 1.00 70.25 104 VAL A O 1
ATOM 842 N N . GLU A 1 105 ? 22.225 8.371 -12.440 1.00 68.56 105 GLU A N 1
ATOM 843 C CA . GLU A 1 105 ? 23.535 8.816 -11.941 1.00 68.56 105 GLU A CA 1
ATOM 844 C C . GLU A 1 105 ? 24.619 7.718 -11.997 1.00 68.56 105 GLU A C 1
ATOM 846 O O . GLU A 1 105 ? 25.694 7.974 -12.554 1.00 68.56 105 GLU A O 1
ATOM 851 N N . PRO A 1 106 ? 24.361 6.461 -11.568 1.00 64.31 106 PRO A N 1
ATOM 852 C CA . PRO A 1 106 ? 25.374 5.402 -11.612 1.00 64.31 106 PRO A CA 1
ATOM 853 C C . PRO A 1 106 ? 25.807 5.039 -13.040 1.00 64.31 106 PRO A C 1
ATOM 855 O O . PRO A 1 106 ? 26.921 4.560 -13.269 1.00 64.31 106 PRO A O 1
ATOM 858 N N . ALA A 1 107 ? 24.928 5.241 -14.025 1.00 60.25 107 ALA A N 1
ATOM 859 C CA . ALA A 1 107 ? 25.222 4.987 -15.430 1.00 60.25 107 ALA A CA 1
ATOM 860 C C . ALA A 1 107 ? 25.996 6.142 -16.078 1.00 60.25 107 ALA A C 1
ATOM 862 O O . ALA A 1 107 ? 26.890 5.895 -16.892 1.00 60.25 107 ALA A O 1
ATOM 863 N N . ILE A 1 108 ? 25.687 7.386 -15.702 1.00 59.81 108 ILE A N 1
ATOM 864 C CA . ILE A 1 108 ? 26.374 8.576 -16.215 1.00 59.81 108 ILE A CA 1
ATOM 865 C C . ILE A 1 108 ? 27.807 8.641 -15.679 1.00 59.81 108 ILE A C 1
ATOM 867 O O . ILE A 1 108 ? 28.731 8.827 -16.476 1.00 59.81 108 ILE A O 1
ATOM 871 N N . GLN A 1 109 ? 28.018 8.395 -14.382 1.00 59.47 109 GLN A N 1
ATOM 872 C CA . GLN A 1 109 ? 29.353 8.401 -13.770 1.00 59.47 109 GLN A CA 1
ATOM 873 C C . GLN A 1 109 ? 30.292 7.349 -14.383 1.00 59.47 109 GLN A C 1
ATOM 875 O O . GLN A 1 109 ? 31.473 7.614 -14.577 1.00 59.47 109 GLN A O 1
ATOM 880 N N . LYS A 1 110 ? 29.773 6.181 -14.791 1.00 54.22 110 LYS A N 1
ATOM 881 C CA . LYS A 1 110 ? 30.563 5.154 -15.503 1.0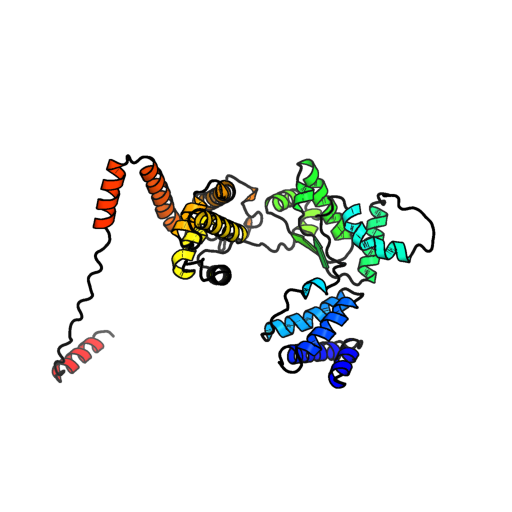0 54.22 110 LYS A CA 1
ATOM 882 C C . LYS A 1 110 ? 30.945 5.553 -16.933 1.00 54.22 110 LYS A C 1
ATOM 884 O O . LYS A 1 110 ? 31.944 5.063 -17.454 1.00 54.22 110 LYS A O 1
ATOM 889 N N . SER A 1 111 ? 30.149 6.406 -17.580 1.00 52.66 111 SER A N 1
ATOM 890 C CA . SER A 1 111 ? 30.390 6.861 -18.958 1.00 52.66 111 SER A CA 1
ATOM 891 C C . SER A 1 111 ? 31.347 8.056 -19.046 1.00 52.66 111 SER A C 1
ATOM 893 O O . SER A 1 111 ? 32.062 8.194 -20.037 1.00 52.66 111 SER A O 1
ATOM 895 N N . ARG A 1 112 ? 31.406 8.893 -18.001 1.00 53.12 112 ARG A N 1
ATOM 896 C CA . ARG A 1 112 ? 32.339 10.020 -17.898 1.00 53.12 112 ARG A CA 1
ATOM 897 C C . ARG A 1 112 ? 33.613 9.580 -17.180 1.00 53.12 112 ARG A C 1
ATOM 899 O O . ARG A 1 112 ? 33.719 9.666 -15.963 1.00 53.12 112 ARG A O 1
ATOM 906 N N . LYS A 1 113 ? 34.614 9.132 -17.941 1.00 43.78 113 LYS A N 1
ATOM 907 C CA . LYS A 1 113 ? 35.996 9.165 -17.448 1.00 43.78 113 LYS A CA 1
ATOM 908 C C . LYS A 1 113 ? 36.414 10.632 -17.344 1.00 43.78 113 LYS A C 1
ATOM 910 O O . LYS A 1 113 ? 36.529 11.263 -18.381 1.00 43.78 113 LYS A O 1
ATOM 915 N N . VAL A 1 114 ? 36.635 11.098 -16.111 1.00 47.31 114 VAL A N 1
ATOM 916 C CA . VAL A 1 114 ? 37.383 12.313 -15.732 1.00 47.31 114 VAL A CA 1
ATOM 917 C C . VAL A 1 114 ? 36.937 13.592 -16.450 1.00 47.31 114 VAL A C 1
ATOM 919 O O . VAL A 1 114 ? 37.364 13.849 -17.563 1.00 47.31 114 VAL A O 1
ATOM 922 N N . GLU A 1 115 ? 36.124 14.410 -15.784 1.00 37.03 115 GLU A N 1
ATOM 923 C CA . GLU A 1 115 ? 36.332 15.865 -15.683 1.00 37.03 115 GLU A CA 1
ATOM 924 C C . GLU A 1 115 ? 35.327 16.462 -14.689 1.00 37.03 115 GLU A C 1
ATOM 926 O O . GLU A 1 115 ? 34.189 16.003 -14.557 1.00 37.03 115 GLU A O 1
ATOM 931 N N . GLU A 1 116 ? 35.832 17.419 -13.922 1.00 41.41 116 GLU A N 1
ATOM 932 C CA . GLU A 1 116 ? 35.254 18.027 -12.731 1.00 41.41 116 GLU A CA 1
ATOM 933 C C . GLU A 1 116 ? 33.919 18.740 -12.990 1.00 41.41 116 GLU A C 1
ATOM 935 O O . GLU A 1 116 ? 33.720 19.425 -13.988 1.00 41.41 116 GLU A O 1
ATOM 940 N N . GLU A 1 117 ? 32.984 18.549 -12.065 1.00 38.91 117 GLU A N 1
ATOM 941 C CA . GLU A 1 117 ? 32.444 19.571 -11.157 1.00 38.91 117 GLU A CA 1
ATOM 942 C C . GLU A 1 117 ? 31.048 19.122 -10.726 1.00 38.91 117 GLU A C 1
ATOM 944 O O . GLU A 1 117 ? 30.108 19.000 -11.520 1.00 38.91 117 GLU A O 1
ATOM 949 N N . SER A 1 118 ? 30.931 18.874 -9.423 1.00 45.38 118 SER A N 1
ATOM 950 C CA . SER A 1 118 ? 29.677 18.745 -8.701 1.00 45.38 118 SER A CA 1
ATOM 951 C C . SER A 1 118 ? 28.917 20.071 -8.779 1.00 45.38 118 SER A C 1
ATOM 953 O O . SER A 1 118 ? 29.019 20.925 -7.902 1.00 45.38 118 SER A O 1
ATOM 955 N N . GLY A 1 119 ? 28.173 20.261 -9.857 1.00 41.34 119 GLY A N 1
ATOM 956 C CA . GLY A 1 119 ? 27.158 21.292 -9.960 1.00 41.34 119 GLY A CA 1
ATOM 957 C C . GLY A 1 119 ? 25.807 20.617 -10.079 1.00 41.34 119 GLY A C 1
ATOM 958 O O . GLY A 1 119 ? 25.642 19.736 -10.922 1.00 41.34 119 GLY A O 1
ATOM 959 N N . ASP A 1 120 ? 24.857 21.046 -9.254 1.00 50.03 120 ASP A N 1
ATOM 960 C CA . ASP A 1 120 ? 23.437 20.696 -9.294 1.00 50.03 120 ASP A CA 1
ATOM 961 C C . ASP A 1 120 ? 22.797 21.185 -10.611 1.00 50.03 120 ASP A C 1
ATOM 963 O O . ASP A 1 120 ? 21.991 22.109 -10.658 1.00 50.03 120 ASP A O 1
ATOM 967 N N . LYS A 1 121 ? 23.251 20.635 -11.741 1.00 58.28 121 LYS A N 1
ATOM 968 C CA . LYS A 1 121 ? 22.717 20.935 -13.063 1.00 58.28 121 LYS A CA 1
ATOM 969 C C . LYS A 1 121 ? 21.448 20.119 -13.229 1.00 58.28 121 LYS A C 1
ATOM 971 O O . LYS A 1 121 ? 21.489 18.896 -13.372 1.00 58.28 121 LYS A O 1
ATOM 976 N N . ASP A 1 122 ? 20.323 20.818 -13.243 1.00 63.41 122 ASP A N 1
ATOM 977 C CA . ASP A 1 122 ? 19.079 20.291 -13.782 1.00 63.41 122 ASP A CA 1
ATOM 978 C C . ASP A 1 122 ? 19.325 19.786 -15.208 1.00 63.41 122 ASP A C 1
ATOM 980 O O . ASP A 1 122 ? 19.675 20.551 -16.114 1.00 63.41 122 ASP A O 1
ATOM 984 N N . TRP A 1 123 ? 19.174 18.477 -15.420 1.00 67.81 123 TRP A N 1
ATOM 985 C CA . TRP A 1 123 ? 19.297 17.919 -16.759 1.00 67.81 123 TRP A CA 1
ATOM 986 C C . TRP A 1 123 ? 18.104 18.321 -17.613 1.00 67.81 123 TRP A C 1
ATOM 988 O O . TRP A 1 123 ? 16.977 18.510 -17.145 1.00 67.81 123 TRP A O 1
ATOM 998 N N . LYS A 1 124 ? 18.343 18.406 -18.923 1.00 79.31 124 LYS A N 1
ATOM 999 C CA . LYS A 1 124 ? 17.256 18.560 -19.883 1.00 79.31 124 LYS A CA 1
ATOM 1000 C C . LYS A 1 124 ? 16.392 17.303 -19.841 1.00 79.31 124 LYS A C 1
ATOM 1002 O O . LYS A 1 124 ? 16.866 16.207 -20.133 1.00 79.31 124 LYS A O 1
ATOM 1007 N N . ILE A 1 125 ? 15.104 17.480 -19.552 1.00 75.25 125 ILE A N 1
ATOM 1008 C CA . ILE A 1 125 ? 14.126 16.389 -19.422 1.00 75.25 125 ILE A CA 1
ATOM 1009 C C . ILE A 1 125 ? 14.180 15.371 -20.584 1.00 75.25 125 ILE A C 1
ATOM 1011 O O . ILE A 1 125 ? 14.174 14.174 -20.302 1.00 75.25 125 ILE A O 1
ATOM 1015 N N . PRO A 1 126 ? 14.272 15.767 -21.872 1.00 80.62 126 PRO A N 1
ATOM 1016 C CA . PRO A 1 126 ? 14.338 14.795 -22.968 1.00 80.62 126 PRO A CA 1
ATOM 1017 C C . PRO A 1 126 ? 15.598 13.917 -22.942 1.00 80.62 126 PRO A C 1
ATOM 1019 O O . PRO A 1 126 ? 15.534 12.727 -23.246 1.00 80.62 126 PRO A O 1
ATOM 1022 N N . GLU A 1 127 ? 16.747 14.487 -22.571 1.00 79.19 127 GLU A N 1
ATOM 1023 C CA . GLU A 1 127 ? 18.013 13.750 -22.462 1.00 79.19 127 GLU A CA 1
ATOM 1024 C C . GLU A 1 127 ? 17.986 12.795 -21.268 1.00 79.19 127 GLU A C 1
ATOM 1026 O O . GLU A 1 127 ? 18.437 11.651 -21.375 1.00 79.19 127 GLU A O 1
ATOM 1031 N N . LEU A 1 128 ? 17.390 13.240 -20.160 1.00 80.06 128 LEU A N 1
ATOM 1032 C CA . LEU A 1 128 ? 17.187 12.424 -18.972 1.00 80.06 128 LEU A CA 1
ATOM 1033 C C . LEU A 1 128 ? 16.289 11.221 -19.265 1.00 80.06 128 LEU A C 1
ATOM 1035 O O . LEU A 1 128 ? 16.682 10.099 -18.972 1.00 80.06 128 LEU A O 1
ATOM 1039 N N . LEU A 1 129 ? 15.137 11.428 -19.910 1.00 82.00 129 LEU A N 1
ATOM 1040 C CA . LEU A 1 129 ? 14.222 10.344 -20.290 1.00 82.00 129 LEU A CA 1
ATOM 1041 C C . LEU A 1 129 ? 14.886 9.340 -21.235 1.00 82.00 129 LEU A C 1
ATOM 1043 O O . LEU A 1 129 ? 14.772 8.133 -21.041 1.00 82.00 129 LEU A O 1
ATOM 1047 N N . LYS A 1 130 ? 15.646 9.826 -22.223 1.00 82.44 130 LYS A N 1
ATOM 1048 C CA . LYS A 1 130 ? 16.397 8.961 -23.142 1.00 82.44 130 LYS A CA 1
ATOM 1049 C C . LYS A 1 130 ? 17.447 8.129 -22.410 1.00 82.44 130 LYS A C 1
ATOM 1051 O O . LYS A 1 130 ? 17.666 6.969 -22.754 1.00 82.44 130 LYS A O 1
ATOM 1056 N N . THR A 1 131 ? 18.112 8.717 -21.421 1.00 80.56 131 THR A N 1
ATOM 1057 C CA . THR A 1 131 ? 19.128 8.019 -20.629 1.00 80.56 131 THR A CA 1
ATOM 1058 C C . THR A 1 131 ? 18.479 7.019 -19.679 1.00 80.56 131 THR A C 1
ATOM 1060 O O . THR A 1 131 ? 18.899 5.868 -19.662 1.00 80.56 131 THR A O 1
ATOM 1063 N N . ALA A 1 132 ? 17.404 7.405 -18.990 1.00 81.69 132 ALA A N 1
ATOM 1064 C CA . ALA A 1 132 ? 16.610 6.523 -18.140 1.00 81.69 132 ALA A CA 1
ATOM 1065 C C . ALA A 1 132 ? 16.075 5.315 -18.917 1.00 81.69 132 ALA A C 1
ATOM 1067 O O . ALA A 1 132 ? 16.167 4.193 -18.427 1.00 81.69 132 ALA A O 1
ATOM 1068 N N . ALA A 1 133 ? 15.608 5.509 -20.155 1.00 81.75 133 ALA A N 1
ATOM 1069 C CA . ALA A 1 133 ? 15.191 4.410 -21.021 1.00 81.75 133 ALA A CA 1
ATOM 1070 C C . ALA A 1 133 ? 16.359 3.455 -21.303 1.00 81.75 133 ALA A C 1
ATOM 1072 O O . ALA A 1 133 ? 16.240 2.256 -21.081 1.00 81.75 133 ALA A O 1
ATOM 1073 N N . ARG A 1 134 ? 17.525 3.970 -21.720 1.00 80.75 134 ARG A N 1
ATOM 1074 C CA . ARG A 1 134 ? 18.714 3.131 -21.968 1.00 80.75 134 ARG A CA 1
ATOM 1075 C C . ARG A 1 134 ? 19.169 2.363 -20.730 1.00 80.75 134 ARG A C 1
ATOM 1077 O O . ARG A 1 134 ? 19.554 1.208 -20.862 1.00 80.75 134 ARG A O 1
ATOM 1084 N N . VAL A 1 135 ? 19.161 3.008 -19.565 1.00 78.81 135 VAL A N 1
ATOM 1085 C CA . VAL A 1 135 ? 19.528 2.383 -18.287 1.00 78.81 135 VAL A CA 1
ATOM 1086 C C . VAL A 1 135 ? 18.543 1.275 -17.948 1.00 78.81 135 VAL A C 1
ATOM 1088 O O . VAL A 1 135 ? 18.969 0.152 -17.724 1.00 78.81 135 VAL A O 1
ATOM 1091 N N . SER A 1 136 ? 17.243 1.554 -18.047 1.00 79.44 136 SER A N 1
ATOM 1092 C CA . SER A 1 136 ? 16.189 0.564 -17.802 1.00 79.44 136 SER A CA 1
ATOM 1093 C C . SER A 1 136 ? 16.313 -0.647 -18.735 1.00 79.44 136 SER A C 1
ATOM 1095 O O . SER A 1 136 ? 16.176 -1.782 -18.295 1.00 79.44 136 SER A O 1
ATOM 1097 N N . TRP A 1 137 ? 16.650 -0.433 -20.014 1.00 78.69 137 TRP A N 1
ATOM 1098 C CA . TRP A 1 137 ? 16.926 -1.520 -20.962 1.00 78.69 137 TRP A CA 1
ATOM 1099 C C . TRP A 1 137 ? 18.194 -2.308 -20.622 1.00 78.69 137 TRP A C 1
ATOM 1101 O O . TRP A 1 137 ? 18.191 -3.533 -20.712 1.00 78.69 137 TRP A O 1
ATOM 1111 N N . ARG A 1 138 ? 19.281 -1.623 -20.247 1.00 77.56 138 ARG A N 1
ATOM 1112 C CA . ARG A 1 138 ? 20.550 -2.255 -19.857 1.00 77.56 138 ARG A CA 1
ATOM 1113 C C . ARG A 1 138 ? 20.381 -3.119 -18.608 1.00 77.56 138 ARG A C 1
ATOM 1115 O O . ARG A 1 138 ? 20.938 -4.210 -18.560 1.00 77.56 138 ARG A O 1
ATOM 1122 N N . ASP A 1 139 ? 19.625 -2.622 -17.634 1.00 71.94 139 ASP A N 1
ATOM 1123 C CA . ASP A 1 139 ? 19.454 -3.243 -16.318 1.00 71.94 139 ASP A CA 1
ATOM 1124 C C . ASP A 1 139 ? 18.265 -4.222 -16.280 1.00 71.94 139 ASP A C 1
ATOM 1126 O O . ASP A 1 139 ? 17.989 -4.838 -15.249 1.00 71.94 139 ASP A O 1
ATOM 1130 N N . ALA A 1 140 ? 17.598 -4.403 -17.429 1.00 71.94 140 ALA A N 1
ATOM 1131 C CA . ALA A 1 140 ? 16.414 -5.237 -17.597 1.00 71.94 140 ALA A CA 1
ATOM 1132 C C . ALA A 1 140 ? 15.307 -4.902 -16.580 1.00 71.94 140 ALA A C 1
ATOM 1134 O O . ALA A 1 140 ? 14.671 -5.795 -16.023 1.00 71.94 140 ALA A O 1
ATOM 1135 N N . THR A 1 141 ? 15.082 -3.608 -16.341 1.00 75.25 141 THR A N 1
ATOM 1136 C CA . THR A 1 141 ? 14.013 -3.116 -15.470 1.00 75.25 141 THR A CA 1
ATOM 1137 C C . THR A 1 141 ? 12.655 -3.494 -16.054 1.00 75.25 141 THR A C 1
ATOM 1139 O O . THR A 1 141 ? 12.242 -2.983 -17.098 1.00 75.25 141 THR A O 1
ATOM 1142 N N . CYS A 1 142 ? 11.949 -4.390 -15.370 1.00 73.62 142 CYS A N 1
ATOM 1143 C CA . CYS A 1 142 ? 10.649 -4.897 -15.815 1.00 73.62 142 CYS A CA 1
ATOM 1144 C C . CYS A 1 142 ? 9.486 -4.026 -15.325 1.00 73.62 142 CYS A C 1
ATOM 1146 O O . CYS A 1 142 ? 8.466 -3.900 -16.006 1.00 73.62 142 CYS A O 1
ATOM 1148 N N . LEU A 1 143 ? 9.635 -3.431 -14.140 1.00 80.62 143 LEU A N 1
ATOM 1149 C CA . LEU A 1 143 ? 8.585 -2.712 -13.429 1.00 80.62 143 LEU A CA 1
ATOM 1150 C C . LEU A 1 143 ? 9.134 -1.386 -12.907 1.00 80.62 143 LEU A C 1
ATOM 1152 O O . LEU A 1 143 ? 10.255 -1.324 -12.420 1.00 80.62 143 LEU A O 1
ATOM 1156 N N . MET A 1 144 ? 8.319 -0.342 -12.964 1.00 82.75 144 MET A N 1
ATOM 1157 C CA . MET A 1 144 ? 8.601 0.955 -12.366 1.00 82.75 144 MET A CA 1
ATOM 1158 C C . MET A 1 144 ? 7.482 1.285 -11.376 1.00 82.75 144 MET A C 1
ATOM 1160 O O . MET A 1 144 ? 6.483 1.895 -11.769 1.00 82.75 144 MET A O 1
ATOM 1164 N N . PRO A 1 145 ? 7.592 0.834 -10.114 1.00 80.44 145 PRO A N 1
ATOM 1165 C CA . PRO A 1 145 ? 6.665 1.236 -9.074 1.00 80.44 145 PRO A CA 1
ATOM 1166 C C . PRO A 1 145 ? 6.954 2.681 -8.655 1.00 80.44 145 PRO A C 1
ATOM 1168 O O . PRO A 1 145 ? 8.087 3.045 -8.335 1.00 80.44 145 PRO A O 1
ATOM 1171 N N . VAL A 1 146 ? 5.906 3.496 -8.657 1.00 78.88 146 VAL A N 1
ATOM 1172 C CA . VAL A 1 146 ? 5.920 4.894 -8.235 1.00 78.88 146 VAL A CA 1
ATOM 1173 C C . VAL A 1 146 ? 4.902 5.049 -7.119 1.00 78.88 146 VAL A C 1
ATOM 1175 O O . VAL A 1 146 ? 3.690 5.025 -7.349 1.00 78.88 146 VAL A O 1
ATOM 1178 N N . ASP A 1 147 ? 5.404 5.194 -5.902 1.00 73.56 147 ASP A N 1
ATOM 1179 C CA . ASP A 1 147 ? 4.569 5.413 -4.726 1.00 73.56 147 ASP A CA 1
ATOM 1180 C C . ASP A 1 147 ? 4.525 6.901 -4.349 1.00 73.56 147 ASP A C 1
ATOM 1182 O O . ASP A 1 147 ? 5.351 7.702 -4.794 1.00 73.56 147 ASP A O 1
ATOM 1186 N N . GLU A 1 148 ? 3.554 7.271 -3.516 1.00 67.00 148 GLU A N 1
ATOM 1187 C CA . GLU A 1 148 ? 3.456 8.602 -2.915 1.00 67.00 148 GLU A CA 1
ATOM 1188 C C . GLU A 1 148 ? 3.252 9.746 -3.934 1.00 67.00 148 GLU A C 1
ATOM 1190 O O . GLU A 1 148 ? 3.763 10.858 -3.820 1.00 67.00 148 GLU A O 1
ATOM 1195 N N . PHE A 1 149 ? 2.414 9.523 -4.948 1.00 66.06 149 PHE A N 1
ATOM 1196 C CA . PHE A 1 149 ? 2.143 10.534 -5.980 1.00 66.06 149 PHE A CA 1
ATOM 1197 C C . PHE A 1 149 ? 1.327 11.752 -5.499 1.00 66.06 149 PHE A C 1
ATOM 1199 O O . PHE A 1 149 ? 1.155 12.737 -6.222 1.00 66.06 149 PHE A O 1
ATOM 1206 N N . GLN A 1 150 ? 0.833 11.706 -4.261 1.00 59.09 150 GLN A N 1
ATOM 1207 C CA . GLN A 1 150 ? 0.105 12.802 -3.626 1.00 59.09 150 GLN A CA 1
ATOM 1208 C C . GLN A 1 150 ? 0.983 14.031 -3.327 1.00 59.09 150 GLN A C 1
ATOM 1210 O O . GLN A 1 150 ? 0.451 15.140 -3.316 1.00 59.09 150 GLN A O 1
ATOM 1215 N N . TRP A 1 151 ? 2.309 13.882 -3.182 1.00 56.75 151 TRP A N 1
ATOM 1216 C CA . TRP A 1 151 ? 3.220 15.021 -2.953 1.00 56.75 151 TRP A CA 1
ATOM 1217 C C . TRP A 1 151 ? 3.326 15.942 -4.170 1.00 56.75 151 TRP A C 1
ATOM 1219 O O . TRP A 1 151 ? 3.343 17.161 -4.020 1.00 56.75 151 TRP A O 1
ATOM 1229 N N . ILE A 1 152 ? 3.276 15.382 -5.385 1.00 58.78 152 ILE A N 1
ATOM 1230 C CA . ILE A 1 152 ? 3.205 16.176 -6.622 1.00 58.78 152 ILE A CA 1
ATOM 1231 C C . ILE A 1 152 ? 1.821 16.820 -6.775 1.00 58.78 152 ILE A C 1
ATOM 1233 O O . ILE A 1 152 ? 1.671 17.765 -7.529 1.00 58.78 152 ILE A O 1
ATOM 1237 N N . ALA A 1 153 ? 0.787 16.346 -6.079 1.00 53.09 153 ALA A N 1
ATOM 1238 C CA . ALA A 1 153 ? -0.587 16.837 -6.213 1.00 53.09 153 ALA A CA 1
ATOM 1239 C C . ALA A 1 153 ? -1.003 17.845 -5.118 1.00 53.09 153 ALA A C 1
ATOM 1241 O O . ALA A 1 153 ? -2.184 18.191 -5.033 1.00 53.09 153 ALA A O 1
ATOM 1242 N N . ALA A 1 154 ? -0.061 18.322 -4.292 1.00 52.69 154 ALA A N 1
ATOM 1243 C CA . ALA A 1 154 ? -0.347 19.140 -3.108 1.00 52.69 154 ALA A CA 1
ATOM 1244 C C . ALA A 1 154 ? -0.926 20.540 -3.411 1.00 52.69 154 ALA A C 1
ATOM 1246 O O . ALA A 1 154 ? -1.569 21.130 -2.546 1.00 52.69 154 ALA A O 1
ATOM 1247 N N . SER A 1 155 ? -0.758 21.071 -4.630 1.00 53.62 155 SER A N 1
ATOM 1248 C CA . SER A 1 155 ? -1.382 22.335 -5.056 1.00 53.62 155 SER A CA 1
ATOM 1249 C C . SER A 1 155 ? -2.333 22.153 -6.245 1.00 53.62 155 SER A C 1
ATOM 1251 O O . SER A 1 155 ? -2.273 21.170 -6.989 1.00 53.62 155 SER A O 1
ATOM 1253 N N . SER A 1 156 ? -3.242 23.112 -6.440 1.00 48.03 156 SER A N 1
ATOM 1254 C CA . SER A 1 156 ? -4.217 23.118 -7.541 1.00 48.03 156 SER A CA 1
ATOM 1255 C C . SER A 1 156 ? -3.548 23.029 -8.922 1.00 48.03 156 SER A C 1
ATOM 1257 O O . SER A 1 156 ? -4.007 22.252 -9.762 1.00 48.03 156 SER A O 1
ATOM 1259 N N . GLU A 1 157 ? -2.422 23.724 -9.123 1.00 52.06 157 GLU A N 1
ATOM 1260 C CA . GLU A 1 157 ? -1.585 23.669 -10.335 1.00 52.06 157 GLU A CA 1
ATOM 1261 C C . GLU A 1 157 ? -0.738 22.389 -10.442 1.00 52.06 157 GLU A C 1
ATOM 1263 O O . GLU A 1 157 ? -0.372 21.954 -11.538 1.00 52.06 157 GLU A O 1
ATOM 1268 N N . ALA A 1 158 ? -0.435 21.748 -9.315 1.00 54.38 158 ALA A N 1
ATOM 1269 C CA . ALA A 1 158 ? 0.442 20.585 -9.258 1.00 54.38 158 ALA A CA 1
ATOM 1270 C C . ALA A 1 158 ? -0.223 19.298 -9.810 1.00 54.38 158 ALA A C 1
ATOM 1272 O O . ALA A 1 158 ? 0.442 18.382 -10.288 1.00 54.38 158 ALA A O 1
ATOM 1273 N N . ASN A 1 159 ? -1.553 19.281 -9.930 1.00 60.44 159 ASN A N 1
ATOM 1274 C CA . ASN A 1 159 ? -2.314 18.165 -10.512 1.00 60.44 159 ASN A CA 1
ATOM 1275 C C . ASN A 1 159 ? -2.037 17.922 -12.011 1.00 60.44 159 ASN A C 1
ATOM 1277 O O . ASN A 1 159 ? -1.995 16.778 -12.475 1.00 60.44 159 ASN A O 1
ATOM 1281 N N . ALA A 1 160 ? -1.813 18.990 -12.785 1.00 63.44 160 ALA A N 1
ATOM 1282 C CA . ALA A 1 160 ? -1.398 18.872 -14.185 1.00 63.44 160 ALA A CA 1
ATOM 1283 C C . ALA A 1 160 ? 0.047 18.354 -14.298 1.00 63.44 160 ALA A C 1
ATOM 1285 O O . ALA A 1 160 ? 0.378 17.605 -15.224 1.00 63.44 160 ALA A O 1
ATOM 1286 N N . ARG A 1 161 ? 0.897 18.706 -13.323 1.00 71.38 161 ARG A N 1
ATOM 1287 C CA . ARG A 1 161 ? 2.283 18.226 -13.236 1.00 71.38 161 ARG A CA 1
ATOM 1288 C C . ARG A 1 161 ? 2.323 16.736 -12.933 1.00 71.38 161 ARG A C 1
ATOM 1290 O O . ARG A 1 161 ? 3.023 16.022 -13.637 1.00 71.38 161 ARG A O 1
ATOM 1297 N N . ALA A 1 162 ? 1.501 16.270 -11.995 1.00 75.12 162 ALA A N 1
ATOM 1298 C CA . ALA A 1 162 ? 1.341 14.861 -11.652 1.00 75.12 162 ALA A CA 1
ATOM 1299 C C . ALA A 1 162 ? 1.061 14.013 -12.912 1.00 75.12 162 ALA A C 1
ATOM 1301 O O . ALA A 1 162 ? 1.837 13.129 -13.272 1.00 75.12 162 ALA A O 1
ATOM 1302 N N . SER A 1 163 ? 0.019 14.359 -13.670 1.00 76.62 163 SER A N 1
ATOM 1303 C CA . SER A 1 163 ? -0.327 13.648 -14.914 1.00 76.62 163 SER A CA 1
ATOM 1304 C C . SER A 1 163 ? 0.822 13.668 -15.934 1.00 76.62 163 SER A C 1
ATOM 1306 O O . SER A 1 163 ? 1.152 12.654 -16.541 1.00 76.62 163 SER A O 1
ATOM 1308 N N . THR A 1 164 ? 1.478 14.823 -16.089 1.00 81.06 164 THR A N 1
ATOM 1309 C CA . THR A 1 164 ? 2.615 14.990 -17.008 1.00 81.06 164 THR A CA 1
ATOM 1310 C C . THR A 1 164 ? 3.811 14.129 -16.600 1.00 81.06 164 THR A C 1
ATOM 1312 O O . THR A 1 164 ? 4.489 13.575 -17.462 1.00 81.06 164 THR A O 1
ATOM 1315 N N . VAL A 1 165 ? 4.087 14.012 -15.300 1.00 83.06 165 VAL A N 1
ATOM 1316 C CA . VAL A 1 165 ? 5.154 13.161 -14.768 1.00 83.06 165 VAL A CA 1
ATOM 1317 C C . VAL A 1 165 ? 4.833 11.690 -15.032 1.00 83.06 165 VAL A C 1
ATOM 1319 O O . VAL A 1 165 ? 5.687 11.009 -15.589 1.00 83.06 165 VAL A O 1
ATOM 1322 N N . LEU A 1 166 ? 3.607 11.219 -14.761 1.00 85.75 166 LEU A N 1
ATOM 1323 C CA . LEU A 1 166 ? 3.215 9.829 -15.057 1.00 85.75 166 LEU A CA 1
ATOM 1324 C C . LEU A 1 166 ? 3.357 9.494 -16.540 1.00 85.75 166 LEU A C 1
ATOM 1326 O O . LEU A 1 166 ? 3.924 8.462 -16.877 1.00 85.75 166 LEU A O 1
ATOM 1330 N N . LEU A 1 167 ? 2.907 10.376 -17.436 1.00 86.62 167 LEU A N 1
ATOM 1331 C CA . LEU A 1 167 ? 3.030 10.158 -18.881 1.00 86.62 167 LEU A CA 1
ATOM 1332 C C . LEU A 1 167 ? 4.495 10.113 -19.333 1.00 86.62 167 LEU A C 1
ATOM 1334 O O . LEU A 1 167 ? 4.861 9.306 -20.186 1.00 86.62 167 LEU A O 1
ATOM 1338 N N . LYS A 1 168 ? 5.353 10.954 -18.744 1.00 86.75 168 LYS A N 1
ATOM 1339 C CA . LYS A 1 168 ? 6.797 10.927 -19.011 1.00 86.75 168 LYS A CA 1
ATOM 1340 C C . LYS A 1 168 ? 7.443 9.645 -18.489 1.00 86.75 168 LYS A C 1
ATOM 1342 O O . LYS A 1 168 ? 8.242 9.060 -19.211 1.00 86.75 168 LYS A O 1
ATOM 1347 N N . LEU A 1 169 ? 7.080 9.178 -17.297 1.00 86.06 169 LEU A N 1
ATOM 1348 C CA . LEU A 1 169 ? 7.566 7.906 -16.754 1.00 86.06 169 LEU A CA 1
ATOM 1349 C C . LEU A 1 169 ? 7.084 6.715 -17.593 1.00 86.06 169 LEU A C 1
ATOM 1351 O O . LEU A 1 169 ? 7.882 5.861 -17.961 1.00 86.06 169 LEU A O 1
ATOM 1355 N N . HIS A 1 170 ? 5.816 6.722 -18.007 1.00 86.81 170 HIS A N 1
ATOM 1356 C CA . HIS A 1 170 ? 5.251 5.726 -18.916 1.00 86.81 170 HIS A CA 1
ATOM 1357 C C . HIS A 1 170 ? 6.013 5.660 -20.251 1.00 86.81 170 HIS A C 1
ATOM 1359 O O . HIS A 1 170 ? 6.184 4.585 -20.816 1.00 86.81 170 HIS A O 1
ATOM 1365 N N . SER A 1 171 ? 6.545 6.790 -20.735 1.00 86.31 171 SER A N 1
ATOM 1366 C CA . SER A 1 171 ? 7.331 6.833 -21.978 1.00 86.31 171 SER A CA 1
ATOM 1367 C C . SER A 1 171 ? 8.731 6.197 -21.893 1.00 86.31 171 SER A C 1
ATOM 1369 O O . SER A 1 171 ? 9.387 6.049 -22.922 1.00 86.31 171 SER A O 1
ATOM 1371 N N . ILE A 1 172 ? 9.208 5.826 -20.697 1.00 86.25 172 ILE A N 1
ATOM 1372 C CA . ILE A 1 172 ? 10.543 5.230 -20.501 1.00 86.25 172 ILE A CA 1
ATOM 1373 C C . ILE A 1 172 ? 10.596 3.793 -21.044 1.00 86.25 172 ILE A C 1
ATOM 1375 O O . ILE A 1 172 ? 11.631 3.381 -21.571 1.00 86.25 172 ILE A O 1
ATOM 1379 N N . GLY A 1 173 ? 9.487 3.048 -20.951 1.00 83.56 173 GLY A N 1
ATOM 1380 C CA . GLY A 1 173 ? 9.353 1.690 -21.489 1.00 83.56 173 GLY A CA 1
ATOM 1381 C C . GLY A 1 173 ? 8.888 0.627 -20.483 1.00 83.56 173 GLY A C 1
ATOM 1382 O O . GLY A 1 173 ? 7.975 -0.120 -20.832 1.00 83.56 173 GLY A O 1
ATOM 1383 N N . PRO A 1 174 ? 9.466 0.532 -19.266 1.00 84.75 174 PRO A N 1
ATOM 1384 C CA . PRO A 1 174 ? 9.045 -0.452 -18.265 1.00 84.75 174 PRO A CA 1
ATOM 1385 C C . PRO A 1 174 ? 7.577 -0.308 -17.848 1.00 84.75 174 PRO A C 1
ATOM 1387 O O . PRO A 1 174 ? 6.982 0.764 -17.987 1.00 84.75 174 PRO A O 1
ATOM 1390 N N . LEU A 1 175 ? 6.997 -1.377 -17.288 1.00 85.00 175 LEU A N 1
ATOM 1391 C CA . LEU A 1 175 ? 5.616 -1.349 -16.806 1.00 85.00 175 LEU A CA 1
ATOM 1392 C C . LEU A 1 175 ? 5.490 -0.358 -15.641 1.00 85.00 175 LEU A C 1
ATOM 1394 O O . LEU A 1 175 ? 6.036 -0.585 -14.564 1.00 85.00 175 LEU A O 1
ATOM 1398 N N . LEU A 1 176 ? 4.756 0.733 -15.853 1.00 86.94 176 LEU A N 1
ATOM 1399 C CA . LEU A 1 176 ? 4.489 1.725 -14.816 1.00 86.94 176 LEU A CA 1
ATOM 1400 C C . LEU A 1 176 ? 3.396 1.211 -13.871 1.00 86.94 176 LEU A C 1
ATOM 1402 O O . LEU A 1 176 ? 2.266 0.977 -14.300 1.00 86.94 176 LEU A O 1
ATOM 1406 N N . LEU A 1 177 ? 3.722 1.093 -12.587 1.00 87.38 177 LEU A N 1
ATOM 1407 C CA . LEU A 1 177 ? 2.761 0.838 -11.517 1.00 87.38 177 LEU A CA 1
ATOM 1408 C C . LEU A 1 177 ? 2.744 2.059 -10.608 1.00 87.38 177 LEU A C 1
ATOM 1410 O O . LEU A 1 177 ? 3.790 2.464 -10.117 1.00 87.38 177 LEU A O 1
ATOM 1414 N N . PHE A 1 178 ? 1.581 2.660 -10.381 1.00 85.94 178 PHE A N 1
ATOM 1415 C CA . PHE A 1 178 ? 1.474 3.813 -9.492 1.00 85.94 178 PHE A CA 1
ATOM 1416 C C . PHE A 1 178 ? 0.278 3.690 -8.556 1.00 85.94 178 PHE A C 1
ATOM 1418 O O . PHE A 1 178 ? -0.783 3.194 -8.937 1.00 85.94 178 PHE A O 1
ATOM 1425 N N . CYS A 1 179 ? 0.458 4.168 -7.328 1.00 85.31 179 CYS A N 1
ATOM 1426 C CA . CYS A 1 179 ? -0.598 4.240 -6.327 1.00 85.31 179 CYS A CA 1
ATOM 1427 C C . CYS A 1 179 ? -1.263 5.619 -6.383 1.00 85.31 179 CYS A C 1
ATOM 1429 O O . CYS A 1 179 ? -0.596 6.653 -6.311 1.00 85.31 179 CYS A O 1
ATOM 1431 N N . ALA A 1 180 ? -2.591 5.646 -6.495 1.00 83.31 180 ALA A N 1
ATOM 1432 C CA . ALA A 1 180 ? -3.371 6.876 -6.520 1.00 83.31 180 ALA A CA 1
ATOM 1433 C C . ALA A 1 180 ? -4.561 6.778 -5.565 1.00 83.31 180 ALA A C 1
ATOM 1435 O O . ALA A 1 180 ? -5.281 5.781 -5.544 1.00 83.31 180 ALA A O 1
ATOM 1436 N N . ASN A 1 181 ? -4.794 7.843 -4.799 1.00 84.19 181 ASN A N 1
ATOM 1437 C CA . ASN A 1 181 ? -6.049 8.015 -4.074 1.00 84.19 181 ASN A CA 1
ATOM 1438 C C . ASN A 1 181 ? -7.179 8.402 -5.049 1.00 84.19 181 ASN A C 1
ATOM 1440 O O . ASN A 1 181 ? -6.939 8.833 -6.182 1.00 84.19 181 ASN A O 1
ATOM 1444 N N . PHE A 1 182 ? -8.435 8.275 -4.617 1.00 85.06 182 PHE A N 1
ATOM 1445 C CA . PHE A 1 182 ? -9.581 8.562 -5.487 1.00 85.06 182 PHE A CA 1
ATOM 1446 C C . PHE A 1 182 ? -9.645 10.023 -5.944 1.00 85.06 182 PHE A C 1
ATOM 1448 O O . PHE A 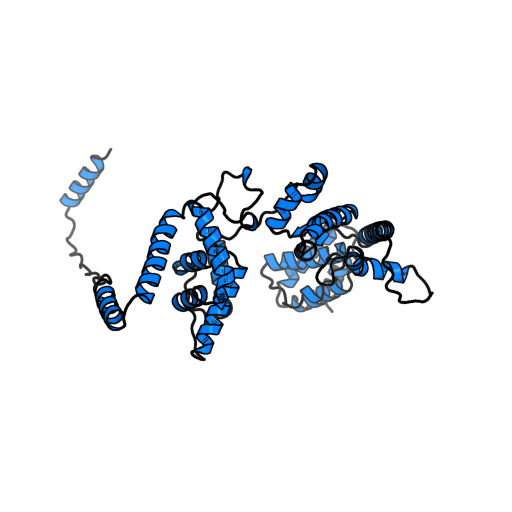1 182 ? -10.088 10.294 -7.061 1.00 85.06 182 PHE A O 1
ATOM 1455 N N . SER A 1 183 ? -9.136 10.966 -5.146 1.00 80.62 183 SER A N 1
ATOM 1456 C CA . SER A 1 183 ? -9.072 12.375 -5.548 1.00 80.62 183 SER A CA 1
ATOM 1457 C C . SER A 1 183 ? -8.124 12.606 -6.731 1.00 80.62 183 SER A C 1
ATOM 1459 O O . SER A 1 183 ? -8.453 13.382 -7.630 1.00 80.62 183 SER A O 1
ATOM 1461 N N . LEU A 1 184 ? -6.979 11.916 -6.788 1.00 81.50 184 LEU A N 1
ATOM 1462 C CA . LEU A 1 184 ? -6.080 11.942 -7.941 1.00 81.50 184 LEU A CA 1
ATOM 1463 C C . LEU A 1 184 ? -6.712 11.254 -9.154 1.00 81.50 184 LEU A C 1
ATOM 1465 O O . LEU A 1 184 ? -6.661 11.801 -10.254 1.00 81.50 184 LEU A O 1
ATOM 1469 N N . VAL A 1 185 ? -7.363 10.106 -8.963 1.00 85.94 185 VAL A N 1
ATOM 1470 C CA . VAL A 1 185 ? -8.025 9.391 -10.064 1.00 85.94 185 VAL A CA 1
ATOM 1471 C C . VAL A 1 185 ? -9.093 10.257 -10.737 1.00 85.94 185 VAL A C 1
ATOM 1473 O O . VAL A 1 185 ? -9.068 10.397 -11.956 1.00 85.94 185 VAL A O 1
ATOM 1476 N N . ARG A 1 186 ? -9.967 10.929 -9.974 1.00 83.75 186 ARG A N 1
ATOM 1477 C CA . ARG A 1 186 ? -10.985 11.843 -10.536 1.00 83.75 186 ARG A CA 1
ATOM 1478 C C . ARG A 1 186 ? -10.381 12.965 -11.375 1.00 83.75 186 ARG A C 1
ATOM 1480 O O . ARG A 1 186 ? -10.975 13.415 -12.353 1.00 83.75 186 ARG A O 1
ATOM 1487 N N . LYS A 1 187 ? -9.192 13.440 -11.002 1.00 80.25 187 LYS A N 1
ATOM 1488 C CA . LYS A 1 187 ? -8.460 14.444 -11.785 1.00 80.25 187 LYS A CA 1
ATOM 1489 C C . LYS A 1 187 ? -7.929 13.843 -13.087 1.00 80.25 187 LYS A C 1
ATOM 1491 O O . LYS A 1 187 ? -8.026 14.492 -14.127 1.00 80.25 187 LYS A O 1
ATOM 1496 N N . LEU A 1 188 ? -7.422 12.611 -13.044 1.00 84.69 188 LEU A N 1
ATOM 1497 C CA . LEU A 1 188 ? -6.970 11.874 -14.227 1.00 84.69 188 LEU A CA 1
ATOM 1498 C C . LEU A 1 188 ? -8.133 11.550 -15.184 1.00 84.69 188 LEU A C 1
ATOM 1500 O O . LEU A 1 188 ? -7.953 11.622 -16.394 1.00 84.69 188 LEU A O 1
ATOM 1504 N N . GLU A 1 189 ? -9.344 11.296 -14.684 1.00 85.44 189 GLU A N 1
ATOM 1505 C CA . GLU A 1 189 ? -10.535 11.060 -15.521 1.00 85.44 189 GLU A CA 1
ATOM 1506 C C . GLU A 1 189 ? -10.979 12.272 -16.347 1.00 85.44 189 GLU A C 1
ATOM 1508 O O . GLU A 1 189 ? -11.614 12.108 -17.387 1.00 85.44 189 GLU A O 1
ATOM 1513 N N . ARG A 1 190 ? -10.639 13.491 -15.916 1.00 84.81 190 ARG A N 1
ATOM 1514 C CA . ARG A 1 190 ? -10.957 14.729 -16.650 1.00 84.81 190 ARG A CA 1
ATOM 1515 C C . ARG A 1 190 ? -9.991 14.996 -17.813 1.00 84.81 190 ARG A C 1
ATOM 1517 O O . ARG A 1 190 ? -10.165 15.975 -18.535 1.00 84.81 190 ARG A O 1
ATOM 1524 N N . ARG A 1 191 ? -8.951 14.172 -17.983 1.00 83.12 191 ARG A N 1
ATOM 1525 C CA . ARG A 1 191 ? -7.943 14.312 -19.046 1.00 83.12 191 ARG A CA 1
ATOM 1526 C C . ARG A 1 191 ? -8.467 13.815 -20.402 1.00 83.12 191 ARG A C 1
ATOM 1528 O O . ARG A 1 191 ? -9.473 13.103 -20.447 1.00 83.12 191 ARG A O 1
ATOM 1535 N N . PRO A 1 192 ? -7.788 14.168 -21.513 1.00 87.38 192 PRO A N 1
ATOM 1536 C CA . PRO A 1 192 ? -8.124 13.640 -22.830 1.00 87.38 192 PRO A CA 1
ATOM 1537 C C . PRO A 1 192 ? -8.180 12.101 -22.844 1.00 87.38 192 PRO A C 1
ATOM 1539 O O . PRO A 1 192 ? -7.431 11.465 -22.096 1.00 87.38 192 PRO A O 1
ATOM 1542 N N . PRO A 1 193 ? -9.021 11.488 -23.699 1.00 86.12 193 PRO A N 1
ATOM 1543 C CA . PRO A 1 193 ? -9.191 10.033 -23.749 1.00 86.12 193 PRO A CA 1
ATOM 1544 C C . PRO A 1 193 ? -7.882 9.248 -23.910 1.00 86.12 193 PRO A C 1
ATOM 1546 O O . PRO A 1 193 ? -7.726 8.205 -23.289 1.00 86.12 193 PRO A O 1
ATOM 1549 N N . GLU A 1 194 ? -6.920 9.777 -24.670 1.00 87.06 194 GLU A N 1
ATOM 1550 C CA . GLU A 1 194 ? -5.607 9.153 -24.891 1.00 87.06 194 GLU A CA 1
ATOM 1551 C C . GLU A 1 194 ? -4.785 9.009 -23.600 1.00 87.06 194 GLU A C 1
ATOM 1553 O O . GLU A 1 194 ? -4.178 7.968 -23.351 1.00 87.06 194 GLU A O 1
ATOM 1558 N N . ASP A 1 195 ? -4.782 10.041 -22.751 1.00 85.62 195 ASP A N 1
ATOM 1559 C CA . ASP A 1 195 ? -4.078 10.019 -21.464 1.00 85.62 195 ASP A CA 1
ATOM 1560 C C . ASP A 1 195 ? -4.768 9.059 -20.487 1.00 85.62 195 ASP A C 1
ATOM 1562 O O . ASP A 1 195 ? -4.108 8.346 -19.728 1.00 85.62 195 ASP A O 1
ATOM 1566 N N . ARG A 1 196 ? -6.106 9.032 -20.513 1.00 86.62 196 ARG A N 1
ATOM 1567 C CA . ARG A 1 196 ? -6.911 8.135 -19.677 1.00 86.62 196 ARG A CA 1
ATOM 1568 C C . ARG A 1 196 ? -6.679 6.679 -20.041 1.00 86.62 196 ARG A C 1
ATOM 1570 O O . ARG A 1 196 ? -6.516 5.869 -19.141 1.00 86.62 196 ARG A O 1
ATOM 1577 N N . ASP A 1 197 ? -6.631 6.354 -21.326 1.00 86.19 197 ASP A N 1
ATOM 1578 C CA . ASP A 1 197 ? -6.385 4.987 -21.785 1.00 86.19 197 ASP A CA 1
ATOM 1579 C C . ASP A 1 197 ? -4.983 4.498 -21.378 1.00 86.19 197 ASP A C 1
ATOM 1581 O O . ASP A 1 197 ? -4.806 3.374 -20.913 1.00 86.19 197 ASP A O 1
ATOM 1585 N N . ARG A 1 198 ? -3.978 5.381 -21.421 1.00 86.56 198 ARG A N 1
ATOM 1586 C CA . ARG A 1 198 ? -2.610 5.046 -20.987 1.00 86.56 198 ARG A CA 1
ATOM 1587 C C . ARG A 1 198 ? -2.466 4.842 -19.480 1.00 86.56 198 ARG A C 1
ATOM 1589 O O . ARG A 1 198 ? -1.665 4.010 -19.065 1.00 86.56 198 ARG A O 1
ATOM 1596 N N . LEU A 1 199 ? -3.188 5.613 -18.662 1.00 87.81 199 LEU A N 1
ATOM 1597 C CA . LEU A 1 199 ? -2.998 5.629 -17.203 1.00 87.81 199 LEU A CA 1
ATOM 1598 C C . LEU A 1 199 ? -4.065 4.855 -16.418 1.00 87.81 199 LEU A C 1
ATOM 1600 O O . LEU A 1 199 ? -3.768 4.341 -15.344 1.00 87.81 199 LEU A O 1
ATOM 1604 N N . LEU A 1 200 ? -5.302 4.796 -16.912 1.00 88.44 200 LEU A N 1
ATOM 1605 C CA . LEU A 1 200 ? -6.478 4.297 -16.187 1.00 88.44 200 LEU A CA 1
ATOM 1606 C C . LEU A 1 200 ? -7.161 3.100 -16.870 1.00 88.44 200 LEU A C 1
ATOM 1608 O O . LEU A 1 200 ? -8.250 2.721 -16.451 1.00 88.44 200 LEU A O 1
ATOM 1612 N N . SER A 1 201 ? -6.567 2.494 -17.904 1.00 86.56 201 SER A N 1
ATOM 1613 C CA . SER A 1 201 ? -7.176 1.350 -18.611 1.00 86.56 201 SER A CA 1
ATOM 1614 C C . SER A 1 201 ? -7.265 0.075 -17.771 1.00 86.56 201 SER A C 1
ATOM 1616 O O . SER A 1 201 ? -8.159 -0.741 -17.987 1.00 86.56 201 SER A O 1
ATOM 1618 N N . ARG A 1 202 ? -6.345 -0.127 -16.818 1.00 86.19 202 ARG A N 1
ATOM 1619 C CA . ARG A 1 202 ? -6.263 -1.354 -16.003 1.00 86.19 202 ARG A CA 1
ATOM 1620 C C . ARG A 1 202 ? -6.113 -1.043 -14.507 1.00 86.19 202 ARG A C 1
ATOM 1622 O O . ARG A 1 202 ? -5.072 -1.358 -13.930 1.00 86.19 202 ARG A O 1
ATOM 1629 N N . PRO A 1 203 ? -7.111 -0.406 -13.868 1.00 88.19 203 PRO A N 1
ATOM 1630 C CA . PRO A 1 203 ? -7.020 -0.047 -12.461 1.00 88.19 203 PRO A CA 1
ATOM 1631 C C . PRO A 1 203 ? -7.1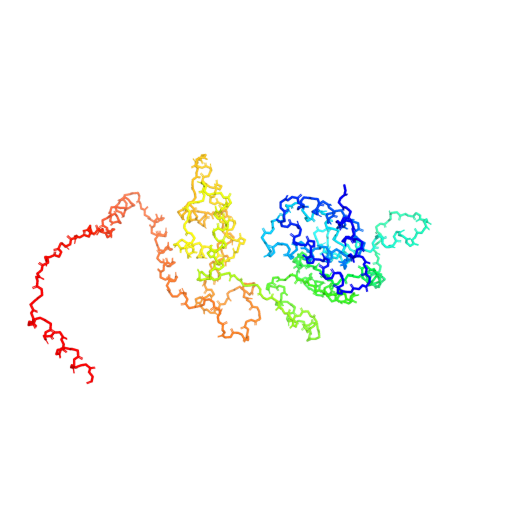81 -1.288 -11.574 1.00 88.19 203 PRO A C 1
ATOM 1633 O O . PRO A 1 203 ? -8.086 -2.096 -11.772 1.00 88.19 203 PRO A O 1
ATOM 1636 N N . ILE A 1 204 ? -6.328 -1.409 -10.557 1.00 89.06 204 ILE A N 1
ATOM 1637 C CA . ILE A 1 204 ? -6.538 -2.331 -9.435 1.00 89.06 204 ILE A CA 1
ATOM 1638 C C . ILE A 1 204 ? -7.173 -1.513 -8.315 1.00 89.06 204 ILE A C 1
ATOM 1640 O O . ILE A 1 204 ? -6.542 -0.618 -7.754 1.00 89.06 204 ILE A O 1
ATOM 1644 N N . ILE A 1 205 ? -8.443 -1.783 -8.026 1.00 87.25 205 ILE A N 1
ATOM 1645 C CA . ILE A 1 205 ? -9.214 -1.011 -7.051 1.00 87.25 205 ILE A CA 1
ATOM 1646 C C . ILE A 1 205 ? -9.064 -1.667 -5.681 1.00 87.25 205 ILE A C 1
ATOM 1648 O O . ILE A 1 205 ? -9.453 -2.816 -5.491 1.00 87.25 205 ILE A O 1
ATOM 1652 N N . LEU A 1 206 ? -8.523 -0.919 -4.722 1.00 85.25 206 LEU A N 1
ATOM 1653 C CA . LEU A 1 206 ? -8.453 -1.333 -3.324 1.00 85.25 206 LEU A CA 1
ATOM 1654 C C . LEU A 1 206 ? -9.612 -0.693 -2.559 1.00 85.25 206 LEU A C 1
ATOM 1656 O O . LEU A 1 206 ? -9.678 0.531 -2.435 1.00 85.25 206 LEU A O 1
ATOM 1660 N N . LEU A 1 207 ? -10.527 -1.524 -2.067 1.00 84.81 207 LEU A N 1
ATOM 1661 C CA . LEU A 1 207 ? -11.666 -1.099 -1.255 1.00 84.81 207 LEU A CA 1
ATOM 1662 C C . LEU A 1 207 ? -11.432 -1.436 0.227 1.00 84.81 207 LEU A C 1
ATOM 1664 O O . LEU A 1 207 ? -10.633 -2.325 0.537 1.00 84.81 207 LEU A O 1
ATOM 1668 N N . PRO A 1 208 ? -12.102 -0.731 1.155 1.00 87.31 208 PRO A N 1
ATOM 1669 C CA . PRO A 1 208 ? -12.123 -1.125 2.559 1.00 87.31 208 PRO A CA 1
ATOM 1670 C C . PRO A 1 208 ? -12.717 -2.527 2.734 1.00 87.31 208 PRO A C 1
ATOM 1672 O O . PRO A 1 208 ? -13.613 -2.920 1.984 1.00 87.31 208 PRO A O 1
ATOM 1675 N N . LEU A 1 209 ? -12.224 -3.262 3.733 1.00 87.56 209 LEU A N 1
ATOM 1676 C CA . LEU A 1 209 ? -12.730 -4.600 4.045 1.00 87.56 209 LEU A CA 1
ATOM 1677 C C . LEU A 1 209 ? -14.155 -4.504 4.591 1.00 87.56 209 LEU A C 1
ATOM 1679 O O . LEU A 1 209 ? -14.432 -3.659 5.443 1.00 87.56 209 LEU A O 1
ATOM 1683 N N . ALA A 1 210 ? -15.043 -5.375 4.119 1.00 86.25 210 ALA A N 1
ATOM 1684 C CA . ALA A 1 210 ? -16.399 -5.450 4.642 1.00 86.25 210 ALA A CA 1
ATOM 1685 C C . ALA A 1 210 ? -16.408 -6.085 6.043 1.00 86.25 210 ALA A C 1
ATOM 1687 O O . ALA A 1 210 ? -15.549 -6.899 6.376 1.00 86.25 210 ALA A O 1
ATOM 1688 N N . ALA A 1 211 ? -17.390 -5.731 6.874 1.00 85.81 211 ALA A N 1
ATOM 1689 C CA . ALA A 1 211 ? -17.495 -6.260 8.237 1.00 85.81 211 ALA A CA 1
ATOM 1690 C C . ALA A 1 211 ? -17.726 -7.783 8.290 1.00 85.81 211 ALA A C 1
ATOM 1692 O O . ALA A 1 211 ? -17.393 -8.421 9.286 1.00 85.81 211 ALA A O 1
ATOM 1693 N N . ASP A 1 212 ? -18.340 -8.341 7.247 1.00 85.19 212 ASP A N 1
ATOM 1694 C CA . ASP A 1 212 ? -18.664 -9.757 7.064 1.00 85.19 212 ASP A CA 1
ATOM 1695 C C . ASP A 1 212 ? -17.582 -10.541 6.303 1.00 85.19 212 ASP A C 1
ATOM 1697 O O . ASP A 1 212 ? -17.688 -11.760 6.168 1.00 85.19 212 ASP A O 1
ATOM 1701 N N . ASP A 1 213 ? -16.529 -9.867 5.842 1.00 86.44 213 ASP A N 1
ATOM 1702 C CA . ASP A 1 213 ? -15.425 -10.487 5.118 1.00 86.44 213 ASP A CA 1
ATOM 1703 C C . ASP A 1 213 ? -14.569 -11.362 6.066 1.00 86.44 213 ASP A C 1
ATOM 1705 O O . ASP A 1 213 ? -14.135 -10.887 7.124 1.00 86.44 213 ASP A O 1
ATOM 1709 N N . PRO A 1 214 ? -14.272 -12.636 5.739 1.00 89.75 214 PRO A N 1
ATOM 1710 C CA . PRO A 1 214 ? -13.330 -13.437 6.523 1.00 89.75 214 PRO A CA 1
ATOM 1711 C C . PRO A 1 214 ? -11.951 -12.769 6.666 1.00 89.75 214 PRO A C 1
ATOM 1713 O O . PRO A 1 214 ? -11.326 -12.891 7.727 1.00 89.75 214 PRO A O 1
ATOM 1716 N N . ASP A 1 215 ? -11.504 -12.001 5.668 1.00 90.06 215 ASP A N 1
ATOM 1717 C CA . ASP A 1 215 ? -10.236 -11.269 5.715 1.00 90.06 215 ASP A CA 1
ATOM 1718 C C . ASP A 1 215 ? -10.254 -10.154 6.769 1.00 90.06 215 ASP A C 1
ATOM 1720 O O . ASP A 1 215 ? -9.214 -9.833 7.354 1.00 90.06 215 ASP A O 1
ATOM 1724 N N . TRP A 1 216 ? -11.428 -9.594 7.084 1.00 92.81 216 TRP A N 1
ATOM 1725 C CA . TRP A 1 216 ? -11.588 -8.637 8.180 1.00 92.81 216 TRP A CA 1
ATOM 1726 C C . TRP A 1 216 ? -11.306 -9.286 9.534 1.00 92.81 216 TRP A C 1
ATOM 1728 O O . TRP A 1 216 ? -10.521 -8.770 10.336 1.00 92.81 216 TRP A O 1
ATOM 1738 N N . THR A 1 217 ? -11.873 -10.469 9.767 1.00 93.00 217 THR A N 1
ATOM 1739 C CA . THR A 1 217 ? -11.643 -11.217 11.009 1.00 93.00 217 THR A CA 1
ATOM 1740 C C . THR A 1 217 ? -10.193 -11.695 11.102 1.00 93.00 217 THR A C 1
ATOM 1742 O O . THR A 1 217 ? -9.582 -11.621 12.172 1.00 93.00 217 THR A O 1
ATOM 1745 N N . ALA A 1 218 ? -9.598 -12.138 9.991 1.00 93.12 218 ALA A N 1
ATOM 1746 C CA . ALA A 1 218 ? -8.185 -12.509 9.937 1.00 93.12 218 ALA A CA 1
ATOM 1747 C C . ALA A 1 218 ? -7.270 -11.315 10.260 1.00 93.12 218 ALA A C 1
ATOM 1749 O O . ALA A 1 218 ? -6.336 -11.441 11.055 1.00 93.12 218 ALA A O 1
ATOM 1750 N N . TYR A 1 219 ? -7.579 -10.136 9.714 1.00 94.31 219 TYR A N 1
ATOM 1751 C CA . TYR A 1 219 ? -6.838 -8.908 9.984 1.00 94.31 219 TYR A CA 1
ATOM 1752 C C . TYR A 1 219 ? -6.911 -8.490 11.459 1.00 94.31 219 TYR A C 1
ATOM 1754 O O . TYR A 1 219 ? -5.881 -8.190 12.064 1.00 94.31 219 TYR A O 1
ATOM 1762 N N . LEU A 1 220 ? -8.097 -8.524 12.071 1.00 94.12 220 LEU A N 1
ATOM 1763 C CA . LEU A 1 220 ? -8.264 -8.209 13.493 1.00 94.12 220 LEU A CA 1
ATOM 1764 C C . LEU A 1 220 ? -7.555 -9.217 14.410 1.00 94.12 220 LEU A C 1
ATOM 1766 O O . LEU A 1 220 ? -6.972 -8.820 15.419 1.00 94.12 220 LEU A O 1
ATOM 1770 N N . ASN A 1 221 ? -7.543 -10.503 14.048 1.00 93.81 221 ASN A N 1
ATOM 1771 C CA . ASN A 1 221 ? -6.748 -11.513 14.751 1.00 93.81 221 ASN A CA 1
ATOM 1772 C C . ASN A 1 221 ? -5.248 -11.208 14.674 1.00 93.81 221 ASN A C 1
ATOM 1774 O O . ASN A 1 221 ? -4.558 -11.266 15.694 1.00 93.81 221 ASN A O 1
ATOM 1778 N N . ALA A 1 222 ? -4.750 -10.841 13.489 1.00 92.69 222 ALA A N 1
ATOM 1779 C CA . ALA A 1 222 ? -3.358 -10.446 13.308 1.00 92.69 222 ALA A CA 1
ATOM 1780 C C . ALA A 1 222 ? -3.018 -9.199 14.142 1.00 92.69 222 ALA A C 1
ATOM 1782 O O . ALA A 1 222 ? -2.007 -9.195 14.841 1.00 92.69 222 ALA A O 1
ATOM 1783 N N . ALA A 1 223 ? -3.891 -8.187 14.161 1.00 91.19 223 ALA A N 1
ATOM 1784 C CA . ALA A 1 223 ? -3.711 -6.999 14.994 1.00 91.19 223 ALA A CA 1
ATOM 1785 C C . ALA A 1 223 ? -3.673 -7.346 16.494 1.00 91.19 223 ALA A C 1
ATOM 1787 O O . ALA A 1 223 ? -2.779 -6.896 17.207 1.00 91.19 223 ALA A O 1
ATOM 1788 N N . ARG A 1 224 ? -4.582 -8.209 16.970 1.00 93.19 224 ARG A N 1
ATOM 1789 C CA . ARG A 1 224 ? -4.603 -8.674 18.367 1.00 93.19 224 ARG A CA 1
ATOM 1790 C C . ARG A 1 224 ? -3.344 -9.456 18.745 1.00 93.19 224 ARG A C 1
ATOM 1792 O O . ARG A 1 224 ? -2.874 -9.350 19.873 1.00 93.19 224 ARG A O 1
ATOM 1799 N N . SER A 1 225 ? -2.796 -10.234 17.810 1.00 91.38 225 SER A N 1
ATOM 1800 C CA . SER A 1 225 ? -1.609 -11.068 18.049 1.00 91.38 225 SER A CA 1
ATOM 1801 C C . SER A 1 225 ? -0.343 -10.268 18.371 1.00 91.38 225 SER A C 1
ATOM 1803 O O . SER A 1 225 ? 0.585 -10.827 18.950 1.00 91.38 225 SER A O 1
ATOM 1805 N N . VAL A 1 226 ? -0.316 -8.969 18.045 1.00 90.69 226 VAL A N 1
ATOM 1806 C CA . VAL A 1 226 ? 0.823 -8.085 18.333 1.00 90.69 226 VAL A CA 1
ATOM 1807 C C . VAL A 1 226 ? 1.027 -7.907 19.839 1.00 90.69 226 VAL A C 1
ATOM 1809 O O . VAL A 1 226 ? 2.163 -7.938 20.301 1.00 90.69 226 VAL A O 1
ATOM 1812 N N . GLU A 1 227 ? -0.054 -7.744 20.608 1.00 90.00 227 GLU A N 1
ATOM 1813 C CA . GLU A 1 227 ? 0.018 -7.555 22.062 1.00 90.00 227 GLU A CA 1
ATOM 1814 C C . GLU A 1 227 ? -1.200 -8.200 22.756 1.00 90.00 227 GLU A C 1
ATOM 1816 O O . GLU A 1 227 ? -2.128 -7.504 23.178 1.00 90.00 227 GLU A O 1
ATOM 1821 N N . PRO A 1 228 ? -1.230 -9.543 22.882 1.00 89.62 228 PRO A N 1
ATOM 1822 C CA . PRO A 1 228 ? -2.400 -10.276 23.377 1.00 89.62 228 PRO A CA 1
ATOM 1823 C C . PRO A 1 228 ? -2.714 -9.996 24.854 1.00 89.62 228 PRO A C 1
ATOM 1825 O O . PRO A 1 228 ? -3.836 -10.235 25.309 1.00 89.62 228 PRO A O 1
ATOM 1828 N N . ASP A 1 229 ? -1.741 -9.493 25.614 1.00 89.38 229 ASP A N 1
ATOM 1829 C CA . ASP A 1 229 ? -1.904 -9.146 27.027 1.00 89.38 229 ASP A CA 1
ATOM 1830 C C . ASP A 1 229 ? -2.614 -7.808 27.229 1.00 89.38 229 ASP A C 1
ATOM 1832 O O . ASP A 1 229 ? -3.362 -7.660 28.193 1.00 89.38 229 ASP A O 1
ATOM 1836 N N . VAL A 1 230 ? -2.464 -6.876 26.285 1.00 91.94 230 VAL A N 1
ATOM 1837 C CA . VAL A 1 230 ? -3.116 -5.562 26.325 1.00 91.94 230 VAL A CA 1
ATOM 1838 C C . VAL A 1 230 ? -4.415 -5.572 25.526 1.00 91.94 230 VAL A C 1
ATOM 1840 O O . VAL A 1 230 ? -5.426 -5.063 26.001 1.00 91.94 230 VAL A O 1
ATOM 1843 N N . LEU A 1 231 ? -4.426 -6.173 24.335 1.00 93.31 231 LEU A N 1
ATOM 1844 C CA . LEU A 1 231 ? -5.571 -6.160 23.424 1.00 93.31 231 LEU A CA 1
ATOM 1845 C C . LEU A 1 231 ? -6.564 -7.280 23.770 1.00 93.31 231 LEU A C 1
ATOM 1847 O O . LEU A 1 231 ? -6.368 -8.445 23.422 1.00 93.31 231 LEU A O 1
ATOM 1851 N N . LYS A 1 232 ? -7.658 -6.918 24.446 1.00 92.56 232 LYS A N 1
ATOM 1852 C CA . LYS A 1 232 ? -8.681 -7.834 24.980 1.00 92.56 232 LYS A CA 1
ATOM 1853 C C . LYS A 1 232 ? -10.034 -7.675 24.275 1.00 92.56 232 LYS A C 1
ATOM 1855 O O . LYS A 1 232 ? -11.066 -7.570 24.930 1.00 92.56 232 LYS A O 1
ATOM 1860 N N . PHE A 1 233 ? -10.038 -7.661 22.944 1.00 91.88 233 PHE A N 1
ATOM 1861 C CA . PHE A 1 233 ? -11.266 -7.707 22.139 1.00 91.88 233 PHE A CA 1
ATOM 1862 C C . PHE A 1 233 ? -11.403 -9.044 21.396 1.00 91.88 233 PHE A C 1
ATOM 1864 O O . PHE A 1 233 ? -10.410 -9.737 21.129 1.00 91.88 233 PHE A O 1
ATOM 1871 N N . ASP A 1 234 ? -12.640 -9.412 21.065 1.00 92.00 234 ASP A N 1
ATOM 1872 C CA . ASP A 1 234 ? -12.959 -10.588 20.259 1.00 92.00 234 ASP A CA 1
ATOM 1873 C C . ASP A 1 234 ? -13.168 -10.178 18.789 1.00 92.00 234 ASP A C 1
ATOM 1875 O O . ASP A 1 234 ? -14.146 -9.499 18.475 1.00 92.00 234 ASP A O 1
ATOM 1879 N N . PRO A 1 235 ? -12.291 -10.597 17.856 1.00 90.56 235 PRO A N 1
ATOM 1880 C CA . PRO A 1 235 ? -12.427 -10.288 16.433 1.00 90.56 235 PRO A CA 1
ATOM 1881 C C . PRO A 1 235 ? -13.769 -10.686 15.806 1.00 90.56 235 PRO A C 1
ATOM 1883 O O . PRO A 1 235 ? -14.196 -10.026 14.863 1.00 90.56 235 PRO A O 1
ATOM 1886 N N . VAL A 1 236 ? -14.442 -11.725 16.315 1.00 89.50 236 VAL A N 1
ATOM 1887 C CA . VAL A 1 236 ? -15.718 -12.210 15.763 1.00 89.50 236 VAL A CA 1
ATOM 1888 C C . VAL A 1 236 ? -16.893 -11.399 16.305 1.00 89.50 236 VAL A C 1
ATOM 1890 O O . VAL A 1 236 ? -17.752 -10.954 15.545 1.00 89.50 236 VAL A O 1
ATOM 1893 N N . VAL A 1 237 ? -16.940 -11.191 17.622 1.00 89.56 237 VAL A N 1
ATOM 1894 C CA . VAL A 1 237 ? -18.062 -10.499 18.281 1.00 89.56 237 VAL A CA 1
ATOM 1895 C C . VAL A 1 237 ? -17.943 -8.983 18.132 1.00 89.56 237 VAL A C 1
ATOM 1897 O O . VAL A 1 237 ? -18.919 -8.301 17.808 1.00 89.56 237 VAL A O 1
ATOM 1900 N N . ASP A 1 238 ? -16.740 -8.449 18.330 1.00 91.06 238 ASP A N 1
ATOM 1901 C CA . ASP A 1 238 ? -16.478 -7.011 18.351 1.00 91.06 238 ASP A CA 1
ATOM 1902 C C . ASP A 1 238 ? -16.078 -6.466 16.980 1.00 91.06 238 ASP A C 1
ATOM 1904 O O . ASP A 1 238 ? -16.116 -5.251 16.767 1.00 91.06 238 ASP A O 1
ATOM 1908 N N . GLY A 1 239 ? -15.759 -7.343 16.022 1.00 90.19 239 GLY A N 1
ATOM 1909 C CA . GLY A 1 239 ? -15.308 -6.957 14.687 1.00 90.19 239 GLY A CA 1
ATOM 1910 C C . GLY A 1 239 ? -16.268 -6.013 13.971 1.00 90.19 239 GLY A C 1
ATOM 1911 O O . GLY A 1 239 ? -15.819 -5.075 13.314 1.00 90.19 239 GLY A O 1
ATOM 1912 N N . LYS A 1 240 ? -17.583 -6.179 14.164 1.00 90.38 240 LYS A N 1
ATOM 1913 C CA . LYS A 1 240 ? -18.583 -5.257 13.606 1.00 90.38 240 LYS A CA 1
ATOM 1914 C C . LYS A 1 240 ? -18.497 -3.857 14.224 1.00 90.38 240 LYS A C 1
ATOM 1916 O O . LYS A 1 240 ? -18.527 -2.876 13.495 1.00 90.38 240 LYS A O 1
ATOM 1921 N N . LYS A 1 241 ? -18.329 -3.751 15.545 1.00 90.88 241 LYS A N 1
ATOM 1922 C CA . LYS A 1 241 ? -18.201 -2.448 16.223 1.00 90.88 241 LYS A CA 1
ATOM 1923 C C . LYS A 1 241 ? -16.921 -1.730 15.800 1.00 90.88 241 LYS A C 1
ATOM 1925 O O . LYS A 1 241 ? -16.936 -0.536 15.532 1.00 90.88 241 LYS A O 1
ATOM 1930 N N . ILE A 1 242 ? -15.816 -2.471 15.698 1.00 92.81 242 ILE A N 1
ATOM 1931 C CA . ILE A 1 242 ? -14.538 -1.927 15.222 1.00 92.81 242 ILE A CA 1
ATOM 1932 C C . ILE A 1 242 ? -14.675 -1.455 13.771 1.00 92.81 242 ILE A C 1
ATOM 1934 O O . ILE A 1 242 ? -14.141 -0.404 13.412 1.00 92.81 242 ILE A O 1
ATOM 1938 N N . HIS A 1 243 ? -15.424 -2.189 12.944 1.00 93.44 243 HIS A N 1
ATOM 1939 C CA . HIS A 1 243 ? -15.742 -1.756 11.590 1.00 93.44 243 HIS A CA 1
ATOM 1940 C C . HIS A 1 243 ? -16.556 -0.456 11.601 1.00 93.44 243 HIS A C 1
ATOM 1942 O O . HIS A 1 243 ? -16.197 0.467 10.882 1.00 93.44 243 HIS A O 1
ATOM 1948 N N . ASP A 1 244 ? -17.574 -0.319 12.449 1.00 90.19 244 ASP A N 1
ATOM 1949 C CA . ASP A 1 244 ? -18.368 0.916 12.546 1.00 90.19 244 ASP A CA 1
ATOM 1950 C C . ASP A 1 244 ? -17.504 2.137 12.933 1.00 90.19 244 ASP A C 1
ATOM 1952 O O . ASP A 1 244 ? -17.738 3.242 12.449 1.00 90.19 244 ASP A O 1
ATOM 1956 N N . TYR A 1 245 ? -16.444 1.948 13.727 1.00 92.19 245 TYR A N 1
ATOM 1957 C CA . TYR A 1 245 ? -15.512 3.024 14.099 1.00 92.19 245 TYR A CA 1
ATOM 1958 C C . TYR A 1 245 ? -14.470 3.371 13.027 1.00 92.19 245 TYR A C 1
ATOM 1960 O O . TYR A 1 245 ? -13.840 4.424 13.112 1.00 92.19 245 TYR A O 1
ATOM 1968 N N . THR A 1 246 ? -14.242 2.497 12.042 1.00 93.00 246 THR A N 1
ATOM 1969 C CA . THR A 1 246 ? -13.077 2.582 11.134 1.00 93.00 246 THR A CA 1
ATOM 1970 C C . THR A 1 246 ? -13.425 2.451 9.652 1.00 93.00 246 THR A C 1
ATOM 1972 O O . THR A 1 246 ? -12.581 2.720 8.795 1.00 93.00 246 THR A O 1
ATOM 1975 N N . PHE A 1 247 ? -14.658 2.052 9.340 1.00 90.44 247 PHE A N 1
ATOM 1976 C CA . PHE A 1 247 ? -15.146 1.679 8.014 1.00 90.44 247 PHE A CA 1
ATOM 1977 C C . PHE A 1 247 ? -14.309 0.577 7.334 1.00 90.44 247 PHE A C 1
ATOM 1979 O O . PHE A 1 247 ? -14.150 0.577 6.117 1.00 90.44 247 PHE A O 1
ATOM 1986 N N . GLY A 1 248 ? -13.664 -0.306 8.108 1.00 89.38 248 GLY A N 1
ATOM 1987 C CA . GLY A 1 248 ? -12.807 -1.368 7.558 1.00 89.38 248 GLY A CA 1
ATOM 1988 C C . GLY A 1 248 ? -11.488 -0.872 6.944 1.00 89.38 248 GLY A C 1
ATOM 1989 O O . GLY A 1 248 ? -10.779 -1.623 6.265 1.00 89.38 248 GLY A O 1
ATOM 1990 N N . ILE A 1 249 ? -11.125 0.398 7.162 1.00 91.25 249 ILE A N 1
ATOM 1991 C CA . ILE A 1 249 ? -9.885 0.989 6.650 1.00 91.25 249 ILE A CA 1
ATOM 1992 C C . ILE A 1 249 ? -8.734 0.641 7.600 1.00 91.25 249 ILE A C 1
ATOM 1994 O O . ILE A 1 249 ? -8.631 1.190 8.695 1.00 91.25 249 ILE A O 1
ATOM 1998 N N . LYS A 1 250 ? -7.813 -0.217 7.148 1.00 91.94 250 LYS A N 1
ATOM 1999 C CA . LYS A 1 250 ? -6.692 -0.752 7.951 1.00 91.94 250 LYS A CA 1
ATOM 2000 C C . LYS A 1 250 ? -5.896 0.319 8.711 1.00 91.94 250 LYS A C 1
ATOM 2002 O O . LYS A 1 250 ? -5.656 0.165 9.901 1.00 91.94 250 LYS A O 1
ATOM 2007 N N . ARG A 1 251 ? -5.544 1.439 8.062 1.00 90.94 251 ARG A N 1
ATOM 2008 C CA . ARG A 1 251 ? -4.825 2.554 8.718 1.00 90.94 251 ARG A CA 1
ATOM 2009 C C . ARG A 1 251 ? -5.602 3.100 9.923 1.00 90.94 251 ARG A C 1
ATOM 2011 O O . ARG A 1 251 ? -5.063 3.176 11.017 1.00 90.94 251 ARG A O 1
ATOM 2018 N N . LYS A 1 252 ? -6.898 3.357 9.736 1.00 94.31 252 LYS A N 1
ATOM 2019 C CA . LYS A 1 252 ? -7.795 3.866 10.780 1.00 94.31 252 LYS A CA 1
ATOM 2020 C C . LYS A 1 252 ? -7.965 2.888 11.944 1.00 94.31 252 LYS A C 1
ATOM 2022 O O . LYS A 1 252 ? -8.160 3.341 13.068 1.00 94.31 252 LYS A O 1
ATOM 2027 N N . VAL A 1 253 ? -7.895 1.579 11.690 1.00 94.69 253 VAL A N 1
ATOM 2028 C CA . VAL A 1 253 ? -7.910 0.544 12.739 1.00 94.69 253 VAL A CA 1
ATOM 2029 C C . VAL A 1 253 ? -6.662 0.630 13.605 1.00 94.69 253 VAL A C 1
ATOM 2031 O O . VAL A 1 253 ? -6.777 0.663 14.828 1.00 94.69 253 VAL A O 1
ATOM 2034 N N . VAL A 1 254 ? -5.483 0.706 12.983 1.00 94.56 254 VAL A N 1
ATOM 2035 C CA . VAL A 1 254 ? -4.211 0.834 13.706 1.00 94.56 254 VAL A CA 1
ATOM 2036 C C . VAL A 1 254 ? -4.202 2.109 14.546 1.00 94.56 254 VAL A C 1
ATOM 2038 O O . VAL A 1 254 ? -3.954 2.029 15.746 1.00 94.56 254 VAL A O 1
ATOM 2041 N N . ASP A 1 255 ? -4.577 3.249 13.961 1.00 95.12 255 ASP A N 1
ATOM 2042 C CA . ASP A 1 255 ? -4.598 4.537 14.666 1.00 95.12 255 ASP A CA 1
ATOM 2043 C C . ASP A 1 255 ? -5.598 4.542 15.838 1.00 95.12 255 ASP A C 1
ATOM 2045 O O . ASP A 1 255 ? -5.342 5.145 16.886 1.00 95.12 255 ASP A O 1
ATOM 2049 N N . LEU A 1 256 ? -6.734 3.844 15.695 1.00 96.00 256 LEU A N 1
ATOM 2050 C CA . LEU A 1 256 ? -7.726 3.693 16.762 1.00 96.00 256 LEU A CA 1
ATOM 2051 C C . LEU A 1 256 ? -7.162 2.874 17.926 1.00 96.00 256 LEU A C 1
ATOM 2053 O O . LEU A 1 256 ? -7.277 3.290 19.080 1.00 96.00 256 LEU A O 1
ATOM 2057 N N . ILE A 1 257 ? -6.534 1.733 17.624 1.00 94.69 257 ILE A N 1
ATOM 2058 C CA . ILE A 1 257 ? -5.903 0.862 18.623 1.00 94.69 257 ILE A CA 1
ATOM 2059 C C . ILE A 1 257 ? -4.763 1.606 19.323 1.00 94.69 257 ILE A C 1
AT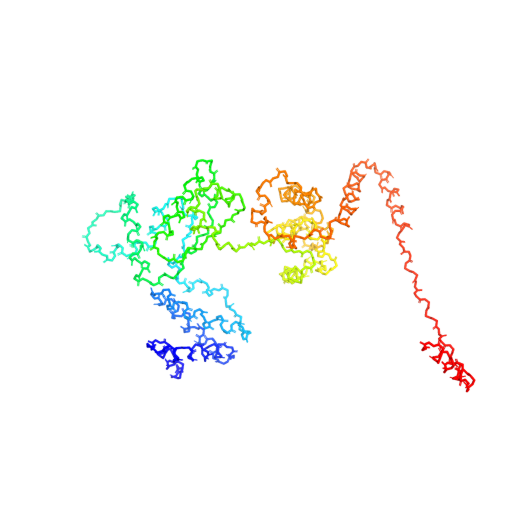OM 2061 O O . ILE A 1 257 ? -4.699 1.606 20.550 1.00 94.69 257 ILE A O 1
ATOM 2065 N N . GLU A 1 258 ? -3.897 2.290 18.576 1.00 94.75 258 GLU A N 1
ATOM 2066 C CA . GLU A 1 258 ? -2.785 3.061 19.135 1.00 94.75 258 GLU A CA 1
ATOM 2067 C C . GLU A 1 258 ? -3.285 4.164 20.077 1.00 94.75 258 GLU A C 1
ATOM 2069 O O . GLU A 1 258 ? -2.775 4.331 21.189 1.00 94.75 258 GLU A O 1
ATOM 2074 N N . THR A 1 259 ? -4.326 4.889 19.661 1.00 94.94 259 THR A N 1
ATOM 2075 C CA . THR A 1 259 ? -4.954 5.928 20.482 1.00 94.94 259 THR A CA 1
ATOM 2076 C C . THR A 1 259 ? -5.562 5.334 21.752 1.00 94.94 259 THR A C 1
ATOM 2078 O O . THR A 1 259 ? -5.361 5.884 22.837 1.00 94.94 259 THR A O 1
ATOM 2081 N N . ALA A 1 260 ? -6.241 4.189 21.649 1.00 94.69 260 ALA A N 1
ATOM 2082 C CA . ALA A 1 260 ? -6.818 3.494 22.795 1.00 94.69 260 ALA A CA 1
ATOM 2083 C C . ALA A 1 260 ? -5.744 3.031 23.784 1.00 94.69 260 ALA A C 1
ATOM 2085 O O . ALA A 1 260 ? -5.844 3.335 24.971 1.00 94.69 260 ALA A O 1
ATOM 2086 N N . VAL A 1 261 ? -4.675 2.390 23.303 1.00 93.69 261 VAL A N 1
ATOM 2087 C CA . VAL A 1 261 ? -3.545 1.957 24.139 1.00 93.69 261 VAL A CA 1
ATOM 2088 C C . VAL A 1 261 ? -2.890 3.154 24.824 1.00 93.69 261 VAL A C 1
ATOM 2090 O O . VAL A 1 261 ? -2.633 3.105 26.026 1.00 93.69 261 VAL A O 1
ATOM 2093 N N . ARG A 1 262 ? -2.663 4.260 24.103 1.00 93.31 262 ARG A N 1
ATOM 2094 C CA . ARG A 1 262 ? -2.075 5.483 24.669 1.00 93.31 262 ARG A CA 1
ATOM 2095 C C . ARG A 1 262 ? -2.942 6.064 25.788 1.00 93.31 262 ARG A C 1
ATOM 2097 O O . ARG A 1 262 ? -2.420 6.396 26.851 1.00 93.31 262 ARG A O 1
ATOM 2104 N N . MET A 1 263 ? -4.254 6.157 25.572 1.00 92.69 263 MET A N 1
ATOM 2105 C CA . MET A 1 263 ? -5.208 6.657 26.569 1.00 92.69 263 MET A CA 1
ATOM 2106 C C . MET A 1 263 ? -5.346 5.725 27.775 1.00 92.69 263 MET A C 1
ATOM 2108 O O . MET A 1 263 ? -5.516 6.186 28.905 1.00 92.69 263 MET A O 1
ATOM 2112 N N . ALA A 1 264 ? -5.289 4.416 27.550 1.00 91.94 264 ALA A N 1
ATOM 2113 C CA . ALA A 1 264 ? -5.383 3.433 28.614 1.00 91.94 264 ALA A CA 1
ATOM 2114 C C . ALA A 1 264 ? -4.105 3.475 29.477 1.00 91.94 264 ALA A C 1
ATOM 2116 O O . ALA A 1 264 ? -4.188 3.610 30.700 1.00 91.94 264 ALA A O 1
ATOM 2117 N N . ARG A 1 265 ? -2.923 3.521 28.843 1.00 91.75 265 ARG A N 1
ATOM 2118 C CA . ARG A 1 265 ? -1.622 3.629 29.527 1.00 91.75 265 ARG A CA 1
ATOM 2119 C C . ARG A 1 265 ? -1.421 4.938 30.284 1.00 91.75 265 ARG A C 1
ATOM 2121 O O . ARG A 1 265 ? -0.759 4.942 31.317 1.00 91.75 265 ARG A O 1
ATOM 2128 N N . SER A 1 266 ? -2.014 6.045 29.832 1.00 90.06 266 SER A N 1
ATOM 2129 C CA . SER A 1 266 ? -1.963 7.302 30.593 1.00 90.06 266 SER A CA 1
ATOM 2130 C C . SER A 1 266 ? -2.758 7.246 31.904 1.00 90.06 266 SER A C 1
ATOM 2132 O O . SER A 1 266 ? -2.563 8.098 32.765 1.00 90.06 266 SER A O 1
ATOM 2134 N N . ARG A 1 267 ? -3.674 6.277 32.052 1.00 89.06 267 ARG A N 1
ATOM 2135 C CA . ARG A 1 267 ? -4.471 6.071 33.273 1.00 89.06 267 ARG A CA 1
ATOM 2136 C C . ARG A 1 267 ? -3.862 5.014 34.193 1.00 89.06 267 ARG A C 1
ATOM 2138 O O . ARG A 1 267 ? -3.947 5.165 35.406 1.00 89.06 267 ARG A O 1
ATOM 2145 N N . SER A 1 268 ? -3.282 3.952 33.634 1.00 87.12 268 SER A N 1
ATOM 2146 C CA . SER A 1 268 ? -2.669 2.854 34.391 1.00 87.12 268 SER A CA 1
ATOM 2147 C C . SER A 1 268 ? -1.558 2.173 33.593 1.00 87.12 268 SER A C 1
ATOM 2149 O O . SER A 1 268 ? -1.686 1.990 32.388 1.00 87.12 268 SER A O 1
ATOM 2151 N N . ALA A 1 269 ? -0.488 1.738 34.261 1.00 78.62 269 ALA A N 1
ATOM 2152 C CA . ALA A 1 269 ? 0.591 0.984 33.621 1.00 78.62 269 ALA A CA 1
ATOM 2153 C C . ALA A 1 269 ? 0.159 -0.430 33.171 1.00 78.62 269 ALA A C 1
ATOM 2155 O O . ALA A 1 269 ? 0.683 -0.935 32.184 1.00 78.62 269 ALA A O 1
ATOM 2156 N N . GLU A 1 270 ? -0.828 -1.037 33.839 1.00 81.75 270 GLU A N 1
ATOM 2157 C CA . GLU A 1 270 ? -1.385 -2.369 33.521 1.00 81.75 270 GLU A CA 1
ATOM 2158 C C . GLU A 1 270 ? -2.645 -2.280 32.643 1.00 81.75 270 GLU A C 1
ATOM 2160 O O . GLU A 1 270 ? -3.597 -3.050 32.777 1.00 81.75 270 GLU A O 1
ATOM 2165 N N . ALA A 1 271 ? -2.712 -1.266 31.785 1.00 82.88 271 ALA A N 1
ATOM 2166 C CA . ALA A 1 271 ? -3.918 -0.987 31.033 1.00 82.88 271 ALA A CA 1
ATOM 2167 C C . ALA A 1 271 ? -4.240 -2.078 30.003 1.00 82.88 271 ALA A C 1
ATOM 2169 O O . ALA A 1 271 ? -3.387 -2.488 29.216 1.00 82.88 271 ALA A O 1
ATOM 2170 N N . THR A 1 272 ? -5.507 -2.483 29.978 1.00 92.12 272 THR A N 1
ATOM 2171 C CA . THR A 1 272 ? -6.080 -3.346 28.944 1.00 92.12 272 THR A CA 1
ATOM 2172 C C . THR A 1 272 ? -6.947 -2.508 28.012 1.00 92.12 272 THR A C 1
ATOM 2174 O O . THR A 1 272 ? -7.466 -1.463 28.400 1.00 92.12 272 THR A O 1
ATOM 2177 N N . VAL A 1 273 ? -7.054 -2.941 26.760 1.00 91.75 273 VAL A N 1
ATOM 2178 C CA . VAL A 1 273 ? -7.838 -2.288 25.714 1.00 91.75 273 VAL A CA 1
ATOM 2179 C C . VAL A 1 273 ? -8.867 -3.281 25.203 1.00 91.75 273 VAL A C 1
ATOM 2181 O O . VAL A 1 273 ? -8.541 -4.205 24.453 1.00 91.75 273 VAL A O 1
ATOM 2184 N N . GLY A 1 274 ? -10.108 -3.090 25.635 1.00 91.69 274 GLY A N 1
ATOM 2185 C CA . GLY A 1 274 ? -11.285 -3.745 25.089 1.00 91.69 274 GLY A CA 1
ATOM 2186 C C . GLY A 1 274 ? -12.092 -2.793 24.208 1.00 91.69 274 GLY A C 1
ATOM 2187 O O . GLY A 1 274 ? -11.618 -1.754 23.743 1.00 91.69 274 GLY A O 1
ATOM 2188 N N . VAL A 1 275 ? -13.352 -3.151 23.973 1.00 90.62 275 VAL A N 1
ATOM 2189 C CA . VAL A 1 275 ? -14.275 -2.365 23.139 1.00 90.62 275 VAL A CA 1
ATOM 2190 C C . VAL A 1 275 ? -14.564 -0.985 23.725 1.00 90.62 275 VAL A C 1
ATOM 2192 O O . VAL A 1 275 ? -14.719 -0.025 22.970 1.00 90.62 275 VAL A O 1
ATOM 2195 N N . ASP A 1 276 ? -14.624 -0.872 25.050 1.00 89.75 276 ASP A N 1
ATOM 2196 C CA . ASP A 1 276 ? -14.950 0.384 25.725 1.00 89.75 276 ASP A CA 1
ATOM 2197 C C . ASP A 1 276 ? -13.805 1.396 25.602 1.00 89.75 276 ASP A C 1
ATOM 2199 O O . ASP A 1 276 ? -14.039 2.574 25.321 1.00 89.75 276 ASP A O 1
ATOM 2203 N N . GLU A 1 277 ? -12.553 0.945 25.715 1.00 93.88 277 GLU A N 1
ATOM 2204 C CA . GLU A 1 277 ? -11.377 1.778 25.456 1.00 93.88 277 GLU A CA 1
ATOM 2205 C C . GLU A 1 277 ? -11.293 2.195 23.985 1.00 93.88 277 GLU A C 1
ATOM 2207 O O . GLU A 1 277 ? -10.953 3.345 23.699 1.00 93.88 277 GLU A O 1
ATOM 2212 N N . LEU A 1 278 ? -11.653 1.307 23.052 1.00 93.88 278 LEU A N 1
ATOM 2213 C CA . LEU A 1 278 ? -11.737 1.641 21.626 1.00 93.88 278 LEU A CA 1
ATOM 2214 C C . LEU A 1 278 ? -12.825 2.690 21.357 1.00 93.88 278 LEU A C 1
ATOM 2216 O O . LEU A 1 278 ? -12.589 3.642 20.616 1.00 93.88 278 LEU A O 1
ATOM 2220 N N . LEU A 1 279 ? -13.990 2.584 22.002 1.00 93.75 279 LEU A N 1
ATOM 2221 C CA . LEU A 1 279 ? -15.040 3.600 21.911 1.00 93.75 279 LEU A CA 1
ATOM 2222 C C . LEU A 1 279 ? -14.581 4.938 22.513 1.00 93.75 279 LEU A C 1
ATOM 2224 O O . LEU A 1 279 ? -14.833 6.001 21.940 1.00 93.75 279 LEU A O 1
ATOM 2228 N N . ALA A 1 280 ? -13.879 4.908 23.647 1.00 91.94 280 ALA A N 1
ATOM 2229 C CA . ALA A 1 280 ? -13.303 6.108 24.245 1.00 91.94 280 ALA A CA 1
ATOM 2230 C C . ALA A 1 280 ? -12.266 6.764 23.316 1.00 91.94 280 ALA A C 1
ATOM 2232 O O . ALA A 1 280 ? -12.257 7.989 23.179 1.00 91.94 280 ALA A O 1
ATOM 2233 N N . ALA A 1 281 ? -11.442 5.964 22.635 1.00 94.75 281 ALA A N 1
ATOM 2234 C CA . ALA A 1 281 ? -10.484 6.439 21.642 1.00 94.75 281 ALA A CA 1
ATOM 2235 C C . ALA A 1 281 ? -11.175 7.050 20.420 1.00 94.75 281 ALA A C 1
ATOM 2237 O O . ALA A 1 281 ? -10.816 8.155 20.017 1.00 94.75 281 ALA A O 1
ATOM 2238 N N . TYR A 1 282 ? -12.220 6.408 19.896 1.00 94.06 282 TYR A N 1
ATOM 2239 C CA . TYR A 1 282 ? -13.032 6.938 18.797 1.00 94.06 282 TYR A CA 1
ATOM 2240 C C . TYR A 1 282 ? -13.661 8.298 19.146 1.00 94.06 282 TYR A C 1
ATOM 2242 O O . TYR A 1 282 ? -13.728 9.217 18.324 1.00 94.06 282 TYR A O 1
ATOM 2250 N N . ARG A 1 283 ? -14.097 8.462 20.400 1.00 93.06 283 ARG A N 1
ATOM 2251 C CA . ARG A 1 283 ? -14.661 9.720 20.912 1.00 93.06 283 ARG A CA 1
ATOM 2252 C C . ARG A 1 283 ? -13.606 10.796 21.176 1.00 93.06 283 ARG A C 1
ATOM 2254 O O . ARG A 1 283 ? -13.949 11.977 2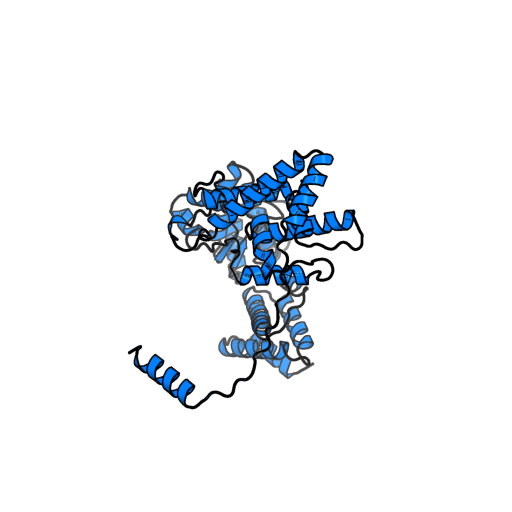1.200 1.00 93.06 283 ARG A O 1
ATOM 2261 N N . SER A 1 284 ? -12.342 10.418 21.331 1.00 93.56 284 SER A N 1
ATOM 2262 C CA . SER A 1 284 ? -11.262 11.345 21.659 1.00 93.56 284 SER A CA 1
ATOM 2263 C C . SER A 1 284 ? -11.005 12.384 20.559 1.00 93.56 284 SER A C 1
ATOM 2265 O O . SER A 1 284 ? -11.236 12.149 19.371 1.00 93.56 284 SER A O 1
ATOM 2267 N N . ALA A 1 285 ? -10.456 13.534 20.957 1.00 92.25 285 ALA A N 1
ATOM 2268 C CA . ALA A 1 285 ? -9.995 14.551 20.014 1.00 92.25 285 ALA A CA 1
ATOM 2269 C C . ALA A 1 285 ? -8.841 14.044 19.128 1.00 92.25 285 ALA A C 1
ATOM 2271 O O . ALA A 1 285 ? -8.731 14.455 17.976 1.00 92.25 285 ALA A O 1
ATOM 2272 N N . ALA A 1 286 ? -8.023 13.114 19.637 1.00 90.75 286 ALA A N 1
ATOM 2273 C CA . ALA A 1 286 ? -6.906 12.528 18.898 1.00 90.75 286 ALA A CA 1
ATOM 2274 C C . ALA A 1 286 ? -7.366 11.738 17.659 1.00 90.75 286 ALA A C 1
ATOM 2276 O O . ALA A 1 286 ? -6.634 11.669 16.678 1.00 90.75 286 ALA A O 1
ATOM 2277 N N . TYR A 1 287 ? -8.594 11.208 17.675 1.00 94.12 287 TYR A N 1
ATOM 2278 C CA . TYR A 1 287 ? -9.174 10.456 16.560 1.00 94.12 287 TYR A CA 1
ATOM 2279 C C . TYR A 1 287 ? -10.182 11.266 15.718 1.00 94.12 287 TYR A C 1
ATOM 2281 O O . TYR A 1 287 ? -10.768 10.746 14.768 1.00 94.12 287 TYR A O 1
ATOM 2289 N N . ALA A 1 288 ? -10.394 12.553 16.021 1.00 91.06 288 ALA A N 1
ATOM 2290 C CA . ALA A 1 288 ? -11.464 13.358 15.419 1.00 91.06 288 ALA A CA 1
ATOM 2291 C C . ALA A 1 288 ? -11.373 13.470 13.884 1.00 91.06 288 ALA A C 1
ATOM 2293 O O . ALA A 1 288 ? -12.398 13.443 13.198 1.00 91.06 288 ALA A O 1
ATOM 2294 N N . MET A 1 289 ? -10.154 13.544 13.338 1.00 90.25 289 MET A N 1
ATOM 2295 C CA . MET A 1 289 ? -9.930 13.580 11.889 1.00 90.25 289 MET A CA 1
ATOM 2296 C C . MET A 1 289 ? -10.429 12.302 11.207 1.00 90.25 289 MET A C 1
ATOM 2298 O O . MET A 1 289 ? -11.249 12.365 10.294 1.00 90.25 289 MET A O 1
ATOM 2302 N N . HIS A 1 290 ? -10.000 11.132 11.690 1.00 91.81 290 HIS A N 1
ATOM 2303 C CA . HIS A 1 290 ? -10.428 9.851 11.128 1.00 91.81 290 HIS A CA 1
ATOM 2304 C C . HIS A 1 290 ? -11.918 9.600 11.331 1.00 91.81 290 HIS A C 1
ATOM 2306 O O . HIS A 1 290 ? -12.567 9.100 10.409 1.00 91.81 290 HIS A O 1
ATOM 2312 N N . ARG A 1 291 ? -12.457 9.998 12.491 1.00 92.56 291 ARG A N 1
ATOM 2313 C CA . ARG A 1 291 ? -13.889 9.949 12.789 1.00 92.56 291 ARG A CA 1
ATOM 2314 C C . ARG A 1 291 ? -14.711 10.714 11.757 1.00 92.56 291 ARG A C 1
ATOM 2316 O O . ARG A 1 291 ? -15.656 10.155 11.218 1.00 92.56 291 ARG A O 1
ATOM 2323 N N . THR A 1 292 ? -14.316 11.943 11.428 1.00 90.50 292 THR A N 1
ATOM 2324 C CA . THR A 1 292 ? -15.024 12.775 10.438 1.00 90.50 292 THR A CA 1
ATOM 2325 C C . THR A 1 292 ? -15.123 12.072 9.082 1.00 90.50 292 THR A C 1
ATOM 2327 O O . THR A 1 292 ? -16.187 12.034 8.468 1.00 90.50 292 THR A O 1
ATOM 2330 N N . ASP A 1 293 ? -14.032 11.447 8.635 1.00 89.25 293 ASP A N 1
ATOM 2331 C CA . ASP A 1 293 ? -14.022 10.682 7.388 1.00 89.25 293 ASP A CA 1
ATOM 2332 C C . ASP A 1 293 ? -14.871 9.398 7.470 1.00 89.25 293 ASP A C 1
ATOM 2334 O O . ASP A 1 293 ? -15.500 9.017 6.487 1.00 89.25 293 ASP A O 1
ATOM 2338 N N . VAL A 1 294 ? -14.858 8.687 8.607 1.00 89.50 294 VAL A N 1
ATOM 2339 C CA . VAL A 1 294 ? -15.677 7.472 8.808 1.00 89.50 294 VAL A CA 1
ATOM 2340 C C . VAL A 1 294 ? -17.159 7.822 8.797 1.00 89.50 294 VAL A C 1
ATOM 2342 O O . VAL A 1 294 ? -17.930 7.174 8.098 1.00 89.50 294 VAL A O 1
ATOM 2345 N N . GLU A 1 295 ? -17.555 8.877 9.503 1.00 88.69 295 GLU A N 1
ATOM 2346 C CA . GLU A 1 295 ? -18.940 9.346 9.522 1.00 88.69 295 GLU A CA 1
ATOM 2347 C C . GLU A 1 295 ? -19.415 9.773 8.130 1.00 88.69 295 GLU A C 1
ATOM 2349 O O . GLU A 1 295 ? -20.536 9.449 7.746 1.00 88.69 295 GLU A O 1
ATOM 2354 N N . ALA A 1 296 ? -18.564 10.442 7.346 1.00 86.88 296 ALA A N 1
ATOM 2355 C CA . ALA A 1 296 ? -18.883 10.790 5.963 1.00 86.88 296 ALA A CA 1
ATOM 2356 C C . ALA A 1 296 ? -19.122 9.541 5.092 1.00 86.88 296 ALA A C 1
ATOM 2358 O O . ALA A 1 296 ? -20.094 9.493 4.338 1.00 86.88 296 ALA A O 1
ATOM 2359 N N . LEU A 1 297 ? -18.283 8.507 5.232 1.00 85.81 297 LEU A N 1
ATOM 2360 C CA . LEU A 1 297 ? -18.434 7.232 4.517 1.00 85.81 297 LEU A CA 1
ATOM 2361 C C . LEU A 1 297 ? -19.701 6.471 4.934 1.00 85.81 297 LEU A C 1
ATOM 2363 O O . LEU A 1 297 ? -20.413 5.940 4.081 1.00 85.81 297 LEU A O 1
ATOM 2367 N N . LEU A 1 298 ? -20.014 6.450 6.232 1.00 83.44 298 LEU A N 1
ATOM 2368 C CA . LEU A 1 298 ? -21.238 5.837 6.750 1.00 83.44 298 LEU A CA 1
ATOM 2369 C C . LEU A 1 298 ? -22.484 6.559 6.225 1.00 83.44 298 LEU A C 1
ATOM 2371 O O . LEU A 1 298 ? -23.390 5.905 5.710 1.00 83.44 298 LEU A O 1
ATOM 2375 N N . ARG A 1 299 ? -22.507 7.900 6.275 1.00 81.44 299 ARG A N 1
ATOM 2376 C CA . ARG A 1 299 ? -23.605 8.712 5.719 1.00 81.44 299 ARG A CA 1
ATOM 2377 C C . ARG A 1 299 ? -23.794 8.451 4.231 1.00 81.44 299 ARG A C 1
ATOM 2379 O O . ARG A 1 299 ? -24.924 8.244 3.803 1.00 81.44 299 ARG A O 1
ATOM 2386 N N . GLN A 1 300 ? -22.707 8.390 3.463 1.00 80.56 300 GLN A N 1
ATOM 2387 C CA . GLN A 1 300 ? -22.763 8.073 2.037 1.00 80.56 300 GLN A CA 1
ATOM 2388 C C . GLN A 1 300 ? -23.381 6.691 1.775 1.00 80.56 300 GLN A C 1
ATOM 2390 O O . GLN A 1 300 ? -24.173 6.543 0.845 1.00 80.56 300 GLN A O 1
ATOM 2395 N N . GLY A 1 301 ? -23.044 5.682 2.585 1.00 72.12 301 GLY A N 1
ATOM 2396 C CA . GLY A 1 301 ? -23.633 4.345 2.475 1.00 72.12 301 GLY A CA 1
ATOM 2397 C C . GLY A 1 301 ? -25.148 4.319 2.714 1.00 72.12 301 GLY A C 1
ATOM 2398 O O . GLY A 1 301 ? -25.827 3.444 2.184 1.00 72.12 301 GLY A O 1
ATOM 2399 N N . ILE A 1 302 ? -25.673 5.283 3.479 1.00 70.19 302 ILE A N 1
ATOM 2400 C CA . ILE A 1 302 ? -27.098 5.414 3.811 1.00 70.19 302 ILE A CA 1
ATOM 2401 C C . ILE A 1 302 ? -27.843 6.218 2.743 1.00 70.19 302 ILE A C 1
ATOM 2403 O O . ILE A 1 302 ? -28.873 5.782 2.235 1.00 70.19 302 ILE A O 1
ATOM 2407 N N . THR A 1 303 ? -27.346 7.412 2.422 1.00 72.44 303 THR A N 1
ATOM 2408 C CA . THR A 1 303 ? -28.049 8.369 1.555 1.00 72.44 303 THR A CA 1
ATOM 2409 C C . THR A 1 303 ? -27.857 8.065 0.073 1.00 72.44 303 THR A C 1
ATOM 2411 O O . THR A 1 303 ? -28.613 8.561 -0.759 1.00 72.44 303 THR A O 1
ATOM 2414 N N . GLY A 1 304 ? -26.827 7.288 -0.281 1.00 67.69 304 GLY A N 1
ATOM 2415 C CA . GLY A 1 304 ? -26.406 7.075 -1.667 1.00 67.69 304 GLY A CA 1
ATOM 2416 C C . GLY A 1 304 ? -25.799 8.323 -2.320 1.00 67.69 304 GLY A C 1
ATOM 2417 O O . GLY A 1 304 ? -25.363 8.266 -3.469 1.00 67.69 304 GLY A O 1
ATOM 2418 N N . THR A 1 305 ? -25.730 9.443 -1.597 1.00 68.00 305 THR A N 1
ATOM 2419 C CA . THR A 1 305 ? -25.172 10.715 -2.054 1.00 68.00 305 THR A CA 1
ATOM 2420 C C . THR A 1 305 ? -23.943 11.046 -1.231 1.00 68.00 305 THR A C 1
ATOM 2422 O O . THR A 1 305 ? -23.991 11.026 -0.002 1.00 68.00 305 THR A O 1
ATOM 2425 N N . SER A 1 306 ? -22.837 11.368 -1.894 1.00 69.44 306 SER A N 1
ATOM 2426 C CA . SER A 1 306 ? -21.628 11.783 -1.190 1.00 69.44 306 SER A CA 1
ATOM 2427 C C . SER A 1 306 ? -21.510 13.299 -1.130 1.00 69.44 306 SER A C 1
ATOM 2429 O O . SER A 1 306 ? -21.611 13.972 -2.152 1.00 69.44 306 SER A O 1
ATOM 2431 N N . GLU A 1 307 ? -21.222 13.816 0.062 1.00 71.44 307 GLU A N 1
ATOM 2432 C CA . GLU A 1 307 ? -20.806 15.207 0.279 1.00 71.44 307 GLU A CA 1
ATOM 2433 C C . GLU A 1 307 ? -19.338 15.432 -0.127 1.00 71.44 307 GLU A C 1
ATOM 2435 O O . GLU A 1 307 ? -18.919 16.560 -0.378 1.00 71.44 307 GLU A O 1
ATOM 2440 N N . ARG A 1 308 ? -18.544 14.353 -0.192 1.00 76.88 308 ARG A N 1
ATOM 2441 C CA . ARG A 1 308 ? -17.092 14.379 -0.392 1.00 76.88 308 ARG A CA 1
ATOM 2442 C C . ARG A 1 308 ? -16.670 13.488 -1.550 1.00 76.88 308 ARG A C 1
ATOM 2444 O O . ARG A 1 308 ? -16.590 12.266 -1.429 1.00 76.88 308 ARG A O 1
ATOM 2451 N N . GLU A 1 309 ? -16.347 14.112 -2.681 1.00 74.25 309 GLU A N 1
ATOM 2452 C CA . GLU A 1 309 ? -15.939 13.402 -3.901 1.00 74.25 309 GLU A CA 1
ATOM 2453 C C . GLU A 1 309 ? -14.683 12.534 -3.711 1.00 74.25 309 GLU A C 1
ATOM 2455 O O . GLU A 1 309 ? -14.533 11.508 -4.375 1.00 74.25 309 GLU A O 1
ATOM 2460 N N . ASP A 1 310 ? -13.780 12.910 -2.803 1.00 78.31 310 ASP A N 1
ATOM 2461 C CA . ASP A 1 310 ? -12.523 12.203 -2.546 1.00 78.31 310 ASP A CA 1
ATOM 2462 C C . ASP A 1 310 ? -12.700 10.840 -1.859 1.00 78.31 310 ASP A C 1
ATOM 2464 O O . ASP A 1 310 ? -11.811 9.996 -1.949 1.00 78.31 310 ASP A O 1
ATOM 2468 N N . LEU A 1 311 ? -13.851 10.604 -1.226 1.00 81.50 311 LEU A N 1
ATOM 2469 C CA . LEU A 1 311 ? -14.187 9.351 -0.542 1.00 81.50 311 LEU A CA 1
ATOM 2470 C C . LEU A 1 311 ? -14.966 8.371 -1.432 1.00 81.50 311 LEU A C 1
ATOM 2472 O O . LEU A 1 311 ? -15.155 7.208 -1.077 1.00 81.50 311 LEU A O 1
ATOM 2476 N N . VAL A 1 312 ? -15.387 8.815 -2.617 1.00 82.12 312 VAL A N 1
ATOM 2477 C CA . VAL A 1 312 ? -16.171 8.007 -3.552 1.00 82.12 312 VAL A CA 1
ATOM 2478 C C . VAL A 1 312 ? -15.251 7.361 -4.575 1.00 82.12 312 VAL A C 1
ATOM 2480 O O . VAL A 1 312 ? -14.505 8.060 -5.267 1.00 82.12 312 VAL A O 1
ATOM 2483 N N . CYS A 1 313 ? -15.372 6.047 -4.759 1.00 83.88 313 CYS A N 1
ATOM 2484 C CA . CYS A 1 313 ? -14.691 5.361 -5.851 1.00 83.88 313 CYS A CA 1
ATOM 2485 C C . CYS A 1 313 ? -15.185 5.906 -7.211 1.00 83.88 313 CYS A C 1
ATOM 2487 O O . CYS A 1 313 ? -16.392 5.961 -7.443 1.00 83.88 313 CYS A O 1
ATOM 2489 N N . PRO A 1 314 ? -14.297 6.348 -8.115 1.00 81.88 314 PRO A N 1
ATOM 2490 C CA . PRO A 1 314 ? -14.703 6.862 -9.426 1.00 81.88 314 PRO A CA 1
ATOM 2491 C C . PRO A 1 314 ? -15.049 5.755 -10.436 1.00 81.88 314 PRO A C 1
ATOM 2493 O O . PRO A 1 314 ? -15.821 5.979 -11.362 1.00 81.88 314 PRO A O 1
ATOM 2496 N N . PHE A 1 315 ? -14.548 4.536 -10.228 1.00 79.81 315 PHE A N 1
ATOM 2497 C CA . PHE A 1 315 ? -14.700 3.424 -11.171 1.00 79.81 315 PHE A CA 1
ATOM 2498 C C . PHE A 1 315 ? -15.992 2.607 -10.996 1.00 79.81 315 PHE A C 1
ATOM 2500 O O . PHE A 1 315 ? -16.270 1.720 -11.797 1.00 79.81 315 PHE A O 1
ATOM 2507 N N . THR A 1 316 ? -16.804 2.881 -9.973 1.00 66.38 316 THR A N 1
ATOM 2508 C CA . THR A 1 316 ? -17.973 2.060 -9.600 1.00 66.38 316 THR A CA 1
ATOM 2509 C C . THR A 1 316 ? -19.212 2.244 -10.486 1.00 66.38 316 THR A C 1
ATOM 2511 O O . THR A 1 316 ? -20.239 1.631 -10.214 1.00 66.38 316 THR A O 1
ATOM 2514 N N . SER A 1 317 ? -19.135 3.007 -11.584 1.00 52.78 317 SER A N 1
ATOM 2515 C CA . SER A 1 317 ? -20.245 3.145 -12.549 1.00 52.78 317 SER A CA 1
ATOM 2516 C C . SER A 1 317 ? -20.607 1.825 -13.263 1.00 52.78 317 SER A C 1
ATOM 2518 O O . SER A 1 317 ? -21.698 1.694 -13.809 1.00 52.78 317 SER A O 1
ATOM 2520 N N . THR A 1 318 ? -19.730 0.816 -13.243 1.00 43.06 318 THR A N 1
ATOM 2521 C CA . THR A 1 318 ? -19.936 -0.463 -13.951 1.00 43.06 318 THR A CA 1
ATOM 2522 C C . THR A 1 318 ? -20.172 -1.674 -13.049 1.00 43.06 318 THR A C 1
ATOM 2524 O O . THR A 1 318 ? -20.444 -2.753 -13.566 1.00 43.06 318 THR A O 1
ATOM 2527 N N . ALA A 1 319 ? -20.114 -1.524 -11.724 1.00 38.38 319 ALA A N 1
ATOM 2528 C CA . ALA A 1 319 ? -20.351 -2.619 -10.788 1.00 38.38 319 ALA A CA 1
ATOM 2529 C C . ALA A 1 319 ? -21.596 -2.321 -9.954 1.00 38.38 319 ALA A C 1
ATOM 2531 O O . ALA A 1 319 ? -21.531 -1.824 -8.833 1.00 38.38 319 ALA A O 1
ATOM 2532 N N . THR A 1 320 ? -22.752 -2.684 -10.503 1.00 37.78 320 THR A N 1
ATOM 2533 C CA . THR A 1 320 ? -24.002 -2.869 -9.751 1.00 37.78 320 THR A CA 1
ATOM 2534 C C . THR A 1 320 ? -23.949 -4.121 -8.859 1.00 37.78 320 THR A C 1
ATOM 2536 O O . THR A 1 320 ? -24.985 -4.636 -8.456 1.00 37.78 320 THR A O 1
ATOM 2539 N N . ASP A 1 321 ? -22.748 -4.592 -8.521 1.00 40.91 321 ASP A N 1
ATOM 2540 C CA . ASP A 1 321 ? -22.497 -5.774 -7.716 1.00 40.91 321 ASP A CA 1
ATOM 2541 C C . ASP A 1 321 ? -21.584 -5.400 -6.540 1.00 40.91 321 ASP A C 1
ATOM 2543 O O . ASP A 1 321 ? -20.437 -4.992 -6.707 1.00 40.91 321 ASP A O 1
ATOM 2547 N N . ALA A 1 322 ? -22.142 -5.548 -5.337 1.00 39.66 322 ALA A N 1
ATOM 2548 C CA . ALA A 1 322 ? -21.433 -5.653 -4.062 1.00 39.66 322 ALA A CA 1
ATOM 2549 C C . ALA A 1 322 ? -20.606 -4.441 -3.581 1.00 39.66 322 ALA A C 1
ATOM 2551 O O . ALA A 1 322 ? -19.530 -4.599 -3.012 1.00 39.66 322 ALA A O 1
ATOM 2552 N N . SER A 1 323 ? -21.150 -3.223 -3.659 1.00 41.19 323 SER A N 1
ATOM 2553 C CA . SER A 1 323 ? -20.865 -2.281 -2.565 1.00 41.19 323 SER A CA 1
ATOM 2554 C C . SER A 1 323 ? -21.539 -2.825 -1.296 1.00 41.19 323 SER A C 1
ATOM 2556 O O . SER A 1 323 ? -22.650 -3.347 -1.392 1.00 41.19 323 SER A O 1
ATOM 2558 N N . ASN A 1 324 ? -20.882 -2.721 -0.138 1.00 50.66 324 ASN A N 1
ATOM 2559 C CA . ASN A 1 324 ? -21.227 -3.259 1.195 1.00 50.66 324 ASN A CA 1
ATOM 2560 C C . ASN A 1 324 ? -22.581 -2.773 1.797 1.00 50.66 324 ASN A C 1
ATOM 2562 O O . ASN A 1 324 ? -22.731 -2.598 3.003 1.00 50.66 324 ASN A O 1
ATOM 2566 N N . VAL A 1 325 ? -23.592 -2.530 0.964 1.00 44.75 325 VAL A N 1
ATOM 2567 C CA . VAL A 1 325 ? -24.809 -1.752 1.232 1.00 44.75 325 VAL A CA 1
ATOM 2568 C C . VAL A 1 325 ? -25.947 -2.597 1.822 1.00 44.75 325 VAL A C 1
ATOM 2570 O O . VAL A 1 325 ? -26.933 -2.049 2.305 1.00 44.75 325 VAL A O 1
ATOM 2573 N N . LYS A 1 326 ? -25.836 -3.930 1.899 1.00 39.72 326 LYS A N 1
ATOM 2574 C CA . LYS A 1 326 ? -26.919 -4.755 2.482 1.00 39.72 326 LYS A CA 1
ATOM 2575 C C . LYS A 1 326 ? -26.966 -4.784 4.018 1.00 39.72 326 LYS A C 1
ATOM 2577 O O . LYS A 1 326 ? -27.941 -5.289 4.564 1.00 39.72 326 LYS A O 1
ATOM 2582 N N . ALA A 1 327 ? -25.988 -4.207 4.721 1.00 43.09 327 ALA A N 1
ATOM 2583 C CA . ALA A 1 327 ? -25.944 -4.201 6.192 1.00 43.09 327 ALA A CA 1
ATOM 2584 C C . ALA A 1 327 ? -26.136 -2.812 6.835 1.00 43.09 327 ALA A C 1
ATOM 2586 O O . ALA A 1 327 ? -25.906 -2.655 8.035 1.00 43.09 327 ALA A O 1
ATOM 2587 N N . VAL A 1 328 ? -26.552 -1.805 6.060 1.00 44.41 328 VAL A N 1
ATOM 2588 C CA . VAL A 1 328 ? -26.604 -0.409 6.524 1.00 44.41 328 VAL A CA 1
ATOM 2589 C C . VAL A 1 328 ? -27.840 -0.120 7.394 1.00 44.41 328 VAL A C 1
ATOM 2591 O O . VAL A 1 328 ? -27.725 0.628 8.359 1.00 44.41 328 VAL A O 1
ATOM 2594 N N . SER A 1 329 ? -28.989 -0.778 7.185 1.00 43.88 329 SER A N 1
ATOM 2595 C CA . SER A 1 329 ? -30.204 -0.496 7.982 1.00 43.88 329 SER A CA 1
ATOM 2596 C C . SER A 1 329 ? -30.067 -0.852 9.471 1.00 43.88 329 SER A C 1
ATOM 2598 O O . SER A 1 329 ? -30.514 -0.100 10.329 1.00 43.88 329 SER A O 1
ATOM 2600 N N . ALA A 1 330 ? -29.373 -1.946 9.801 1.00 45.84 330 ALA A N 1
ATOM 2601 C CA . ALA A 1 330 ? -29.117 -2.342 11.191 1.00 45.84 330 ALA A CA 1
ATOM 2602 C C . ALA A 1 330 ? -27.960 -1.563 11.849 1.00 45.84 330 ALA A C 1
ATOM 2604 O O . ALA A 1 330 ? -27.800 -1.618 13.070 1.00 45.84 330 ALA A O 1
ATOM 2605 N N . ALA A 1 331 ? -27.117 -0.897 11.053 1.00 48.94 331 ALA A N 1
ATOM 2606 C CA . ALA A 1 331 ? -26.069 -0.007 11.548 1.00 48.94 331 ALA A CA 1
ATOM 2607 C C . ALA A 1 331 ? -26.641 1.379 11.899 1.00 48.94 331 ALA A C 1
ATOM 2609 O O . ALA A 1 331 ? -26.224 1.956 12.898 1.00 48.94 331 ALA A O 1
ATOM 2610 N N . VAL A 1 332 ? -27.652 1.853 11.155 1.00 47.31 332 VAL A N 1
ATOM 2611 C CA . VAL A 1 332 ? -28.387 3.109 11.413 1.00 47.31 332 VAL A CA 1
ATOM 2612 C C . VAL A 1 332 ? -29.079 3.094 12.775 1.00 47.31 332 VAL A C 1
ATOM 2614 O O . VAL A 1 332 ? -28.751 3.929 13.610 1.00 47.31 332 VAL A O 1
ATOM 2617 N N . GLU A 1 333 ? -29.929 2.100 13.060 1.00 51.47 333 GLU A N 1
ATOM 2618 C CA . GLU A 1 333 ? -30.644 2.031 14.351 1.00 51.47 333 GLU A CA 1
ATOM 2619 C C . GLU A 1 333 ? -29.695 1.974 15.557 1.00 51.47 333 GLU A C 1
ATOM 2621 O O . GLU A 1 333 ? -30.023 2.436 16.646 1.00 51.47 333 GLU A O 1
ATOM 2626 N N . ARG A 1 334 ? -28.503 1.392 15.389 1.00 55.50 334 ARG A N 1
ATOM 2627 C CA . ARG A 1 334 ? -27.513 1.277 16.470 1.00 55.50 334 ARG A CA 1
ATOM 2628 C C . ARG A 1 334 ? -26.658 2.528 16.607 1.00 55.50 334 ARG A C 1
ATOM 2630 O O . ARG A 1 334 ? -26.306 2.886 17.726 1.00 55.50 334 ARG A O 1
ATOM 2637 N N . PHE A 1 335 ? -26.324 3.180 15.495 1.00 51.44 335 PHE A N 1
ATOM 2638 C CA . PHE A 1 335 ? -25.561 4.421 15.493 1.00 51.44 335 PHE A CA 1
ATOM 2639 C C . PHE A 1 335 ? -26.400 5.580 16.028 1.00 51.44 335 PHE A C 1
ATOM 2641 O O . PHE A 1 335 ? -25.941 6.257 16.940 1.00 51.44 335 PHE A O 1
ATOM 2648 N N . GLU A 1 336 ? -27.637 5.744 15.548 1.00 52.84 336 GLU A N 1
ATOM 2649 C CA . GLU A 1 336 ? -28.584 6.742 16.065 1.00 52.84 336 GLU A CA 1
ATOM 2650 C C . GLU A 1 336 ? -28.798 6.542 17.561 1.00 52.84 336 GLU A C 1
ATOM 2652 O O . GLU A 1 336 ? -28.596 7.473 18.334 1.00 52.84 336 GLU A O 1
ATOM 2657 N N . LYS A 1 337 ? -29.022 5.296 17.994 1.00 58.78 337 LYS A N 1
ATOM 2658 C CA . LYS A 1 337 ? -29.123 4.965 19.415 1.00 58.78 337 LYS A CA 1
ATOM 2659 C C . LYS A 1 337 ? -27.857 5.310 20.204 1.00 58.78 337 LYS A C 1
ATOM 2661 O O . LYS A 1 337 ? -27.955 5.829 21.307 1.00 58.78 337 LYS A O 1
ATOM 2666 N N . HIS A 1 338 ? -26.663 5.075 19.663 1.00 58.41 338 HIS A N 1
ATOM 2667 C CA . HIS A 1 338 ? -25.414 5.431 20.344 1.00 58.41 338 HIS A CA 1
ATOM 2668 C C . HIS A 1 338 ? -25.129 6.937 20.368 1.00 58.41 338 HIS A C 1
ATOM 2670 O O . HIS A 1 338 ? -24.535 7.425 21.332 1.00 58.41 338 HIS A O 1
ATOM 2676 N N . THR A 1 339 ? -25.513 7.675 19.325 1.00 51.78 339 THR A N 1
ATOM 2677 C CA . THR A 1 339 ? -25.421 9.139 19.292 1.00 51.78 339 THR A CA 1
ATOM 2678 C C . THR A 1 339 ? -26.429 9.754 20.263 1.00 51.78 339 THR A C 1
ATOM 2680 O O . THR A 1 339 ? -26.059 10.633 21.037 1.00 51.78 339 THR A O 1
ATOM 2683 N N . GLU A 1 340 ? -27.657 9.238 20.302 1.00 53.72 340 GLU A N 1
ATOM 2684 C CA . GLU A 1 340 ? -28.694 9.619 21.263 1.00 53.72 340 GLU A CA 1
ATOM 2685 C C . GLU A 1 340 ? -28.273 9.307 22.701 1.00 53.72 340 GLU A C 1
ATOM 2687 O O . GLU A 1 340 ? -28.340 10.185 23.552 1.00 53.72 340 GLU A O 1
ATOM 2692 N N . GLU A 1 341 ? -27.750 8.108 22.977 1.00 65.06 341 GLU A N 1
ATOM 2693 C CA . GLU A 1 341 ? -27.217 7.734 24.294 1.00 65.06 341 GLU A CA 1
ATOM 2694 C C . GLU A 1 341 ? -26.054 8.640 24.725 1.00 65.06 341 GLU A C 1
ATOM 2696 O O . GLU A 1 341 ? -25.921 8.948 25.908 1.00 65.06 341 GLU A O 1
ATOM 2701 N N . ALA A 1 342 ? -25.209 9.084 23.788 1.00 56.84 342 ALA A N 1
ATOM 2702 C CA . ALA A 1 342 ? -24.095 9.983 24.079 1.00 56.84 342 ALA A CA 1
ATOM 2703 C C . ALA A 1 342 ? -24.563 11.413 24.384 1.00 56.84 342 ALA A C 1
ATOM 2705 O O . ALA A 1 342 ? -24.081 12.009 25.343 1.00 56.84 342 ALA A O 1
ATOM 2706 N N . ILE A 1 343 ? -25.519 11.938 23.614 1.00 66.00 343 ILE A N 1
ATOM 2707 C CA . ILE A 1 343 ? -26.139 13.246 23.873 1.00 66.00 343 ILE A CA 1
ATOM 2708 C C . ILE A 1 343 ? -26.897 13.209 25.204 1.00 66.00 343 ILE A C 1
ATOM 2710 O O . ILE A 1 343 ? -26.778 14.130 26.007 1.00 66.00 343 ILE A O 1
ATOM 2714 N N . LEU A 1 344 ? -27.620 12.119 25.475 1.00 66.06 344 LEU A N 1
ATOM 2715 C CA . LEU A 1 344 ? -28.318 11.903 26.739 1.00 66.06 344 LEU A CA 1
ATOM 2716 C C . LEU A 1 344 ? -27.327 11.844 27.910 1.00 66.06 344 LEU A C 1
ATOM 2718 O O . LEU A 1 344 ? -27.569 12.448 28.948 1.00 66.06 344 LEU A O 1
ATOM 2722 N N . ALA A 1 345 ? -26.196 11.152 27.751 1.00 63.59 345 ALA A N 1
ATOM 2723 C CA . ALA A 1 345 ? -25.169 11.053 28.784 1.00 63.59 345 ALA A CA 1
ATOM 2724 C C . ALA A 1 345 ? -24.489 12.391 29.097 1.00 63.59 345 ALA A C 1
ATOM 2726 O O . ALA A 1 345 ? -24.191 12.646 30.262 1.00 63.59 345 ALA A O 1
ATOM 2727 N N . ASP A 1 346 ? -24.265 13.230 28.086 1.00 65.12 346 ASP A N 1
ATOM 2728 C CA . ASP A 1 346 ? -23.654 14.556 28.243 1.00 65.12 346 ASP A CA 1
ATOM 2729 C C . ASP A 1 346 ? -24.649 15.590 28.805 1.00 65.12 346 ASP A C 1
ATOM 2731 O O . ASP A 1 346 ? -24.268 16.516 29.517 1.00 65.12 346 ASP A O 1
ATOM 2735 N N . ALA A 1 347 ? -25.948 15.395 28.548 1.00 65.19 347 ALA A N 1
ATOM 2736 C CA . ALA A 1 347 ? -27.026 16.235 29.067 1.00 65.19 347 ALA A CA 1
ATOM 2737 C C . ALA A 1 347 ? -27.501 15.857 30.486 1.00 65.19 347 ALA A C 1
ATOM 2739 O O . ALA A 1 347 ? -28.251 16.622 31.093 1.00 65.19 347 ALA A O 1
ATOM 2740 N N . MET A 1 348 ? -27.100 14.698 31.025 1.00 71.06 348 MET A N 1
ATOM 2741 C CA . MET A 1 348 ? -27.578 14.213 32.326 1.00 71.06 348 MET A CA 1
ATOM 2742 C C . MET A 1 348 ? -26.888 14.904 33.510 1.00 71.06 348 MET A C 1
ATOM 2744 O O . MET A 1 348 ? -25.662 14.904 33.641 1.00 71.06 348 MET A O 1
ATOM 2748 N N . LEU A 1 349 ? -27.686 15.397 34.462 1.00 72.19 349 LEU A N 1
ATOM 2749 C CA . LEU A 1 349 ? -27.184 15.865 35.758 1.00 72.19 349 LEU A CA 1
ATOM 2750 C C . LEU A 1 349 ? -26.695 14.675 36.618 1.00 72.19 349 LEU A C 1
ATOM 2752 O O . LEU A 1 349 ? -27.190 13.555 36.465 1.00 72.19 349 LEU A O 1
ATOM 2756 N N . PRO A 1 350 ? -25.778 14.866 37.589 1.00 69.44 350 PRO A N 1
ATOM 2757 C CA . PRO A 1 350 ? -25.224 13.765 38.394 1.00 69.44 350 PRO A CA 1
ATOM 2758 C C . PRO A 1 350 ? -26.274 12.900 39.118 1.00 69.44 350 PRO A C 1
ATOM 2760 O O . PRO A 1 350 ? -26.085 11.694 39.289 1.00 69.44 350 PRO A O 1
ATOM 2763 N N . SER A 1 351 ? -27.401 13.498 39.517 1.00 70.56 351 SER A N 1
ATOM 2764 C CA . SER A 1 351 ? -28.549 12.800 40.110 1.00 70.56 351 SER A CA 1
ATOM 2765 C C . SER A 1 351 ? -29.320 11.946 39.100 1.00 70.56 351 SER A C 1
ATOM 2767 O O . SER A 1 351 ? -29.800 10.866 39.440 1.00 70.56 351 SER A O 1
ATOM 2769 N N . GLU A 1 352 ? -29.410 12.405 37.854 1.00 65.00 352 GLU A N 1
ATOM 2770 C CA . GLU A 1 352 ? -30.107 11.730 36.757 1.00 65.00 352 GLU A CA 1
ATOM 2771 C C . GLU A 1 352 ? -29.259 10.586 36.199 1.00 65.00 352 GLU A C 1
ATOM 2773 O O . GLU A 1 352 ? -29.771 9.488 35.996 1.00 65.00 352 GLU A O 1
ATOM 2778 N N . ALA A 1 353 ? -27.939 10.772 36.098 1.00 66.69 353 ALA A N 1
ATOM 2779 C CA . ALA A 1 353 ? -26.999 9.716 35.727 1.00 66.69 353 ALA A CA 1
ATOM 2780 C C . ALA A 1 353 ? -27.024 8.533 36.717 1.00 66.69 353 ALA A C 1
ATOM 2782 O O . ALA A 1 353 ? -26.934 7.369 36.316 1.00 66.69 353 ALA A O 1
ATOM 2783 N N . ALA A 1 354 ? -27.181 8.806 38.018 1.00 67.94 354 ALA A N 1
ATOM 2784 C CA . ALA A 1 354 ? -27.315 7.771 39.043 1.00 67.94 354 ALA A CA 1
ATOM 2785 C C . ALA A 1 354 ? -28.649 7.005 38.945 1.00 67.94 354 ALA A C 1
ATOM 2787 O O . ALA A 1 354 ? -28.681 5.794 39.181 1.00 67.94 354 ALA A O 1
ATOM 2788 N N . ALA A 1 355 ? -29.739 7.685 38.575 1.00 69.31 355 ALA A N 1
ATOM 2789 C CA . ALA A 1 355 ? -31.045 7.067 38.345 1.00 69.31 355 ALA A CA 1
ATOM 2790 C C . ALA A 1 355 ? -31.065 6.241 37.048 1.00 69.31 355 ALA A C 1
ATOM 2792 O O . ALA A 1 355 ? -31.533 5.103 37.051 1.00 69.31 355 ALA A O 1
ATOM 2793 N N . HIS A 1 356 ? -30.468 6.761 35.974 1.00 68.12 356 HIS A N 1
ATOM 2794 C CA . HIS A 1 356 ? -30.339 6.066 34.698 1.00 68.12 356 HIS A CA 1
ATOM 2795 C C . HIS A 1 356 ? -29.570 4.750 34.859 1.00 68.12 356 HIS A C 1
ATOM 2797 O O . HIS A 1 356 ? -30.052 3.703 34.441 1.00 68.12 356 HIS A O 1
ATOM 2803 N N . ARG A 1 357 ? -28.438 4.755 35.581 1.00 67.19 357 ARG A N 1
ATOM 2804 C CA . ARG A 1 357 ? -27.669 3.531 35.887 1.00 67.19 357 ARG A CA 1
ATOM 2805 C C . ARG A 1 357 ? -28.487 2.466 36.625 1.00 67.19 357 ARG A C 1
ATOM 2807 O O . ARG A 1 357 ? -28.307 1.282 36.349 1.00 67.19 357 ARG A O 1
ATOM 2814 N N . LYS A 1 358 ? -29.392 2.861 37.530 1.00 71.19 358 LYS A N 1
ATOM 2815 C CA . LYS A 1 358 ? -30.292 1.918 38.218 1.00 71.19 358 LYS A CA 1
ATOM 2816 C C . LYS A 1 358 ? -31.277 1.277 37.242 1.00 71.19 358 LYS A C 1
ATOM 2818 O O . LYS A 1 358 ? -31.381 0.054 37.218 1.00 71.19 358 LYS A O 1
ATOM 2823 N N . ILE A 1 359 ? -31.901 2.071 36.374 1.00 70.06 359 ILE A N 1
ATOM 2824 C CA . ILE A 1 359 ? -32.866 1.581 35.377 1.00 70.06 359 ILE A CA 1
ATOM 2825 C C . ILE A 1 359 ? -32.189 0.641 34.367 1.00 70.06 359 ILE A C 1
ATOM 2827 O O . ILE A 1 359 ? -32.720 -0.429 34.062 1.00 70.06 359 ILE A O 1
ATOM 2831 N N . THR A 1 360 ? -30.988 0.985 33.887 1.00 62.97 360 THR A N 1
ATOM 2832 C CA . THR A 1 360 ? -30.231 0.134 32.952 1.00 62.97 360 THR A CA 1
ATOM 2833 C C . THR A 1 360 ? -29.799 -1.186 33.602 1.00 62.97 360 THR A C 1
ATOM 2835 O O . THR A 1 360 ? -29.789 -2.224 32.945 1.00 62.97 360 THR A O 1
ATOM 2838 N N . SER A 1 361 ? -29.491 -1.184 34.905 1.00 57.38 361 SER A N 1
ATOM 2839 C CA . SER A 1 361 ? -29.151 -2.413 35.638 1.00 57.38 361 SER A CA 1
ATOM 2840 C C . SER A 1 361 ? -30.351 -3.343 35.871 1.00 57.38 361 SER A C 1
ATOM 2842 O O . SER A 1 361 ? -30.181 -4.558 35.933 1.00 57.38 361 SER A O 1
ATOM 2844 N N . GLU A 1 362 ? -31.568 -2.796 35.949 1.00 54.28 362 GLU A N 1
ATOM 2845 C CA . GLU A 1 362 ? -32.805 -3.565 36.157 1.00 54.28 362 GLU A CA 1
ATOM 2846 C C . GLU A 1 362 ? -33.377 -4.159 34.859 1.00 54.28 362 GLU A C 1
ATOM 2848 O O . GLU A 1 362 ? -34.110 -5.148 34.905 1.00 54.28 362 GLU A O 1
ATOM 2853 N N . THR A 1 363 ? -33.019 -3.594 33.703 1.00 49.88 363 THR A N 1
ATOM 2854 C CA . THR A 1 363 ? -33.474 -4.036 32.370 1.00 49.88 363 THR A CA 1
ATOM 2855 C C . THR A 1 363 ? -32.548 -5.052 31.697 1.00 49.88 363 THR A C 1
ATOM 2857 O O . THR A 1 363 ? -32.898 -5.584 30.642 1.00 49.88 363 THR A O 1
ATOM 2860 N N . ALA A 1 364 ? -31.406 -5.392 32.303 1.00 39.78 364 ALA A N 1
ATOM 2861 C CA . ALA A 1 364 ? -30.597 -6.517 31.847 1.00 39.78 364 ALA A CA 1
ATOM 2862 C C . ALA A 1 364 ? -31.430 -7.816 31.929 1.00 39.78 364 ALA A C 1
ATOM 2864 O O . ALA A 1 364 ? -31.989 -8.115 32.992 1.00 39.78 364 ALA A O 1
ATOM 2865 N N . PRO A 1 365 ? -31.553 -8.604 30.842 1.00 41.53 365 PRO A N 1
ATOM 2866 C CA . PRO A 1 365 ? -32.340 -9.825 30.873 1.00 41.53 365 PRO A CA 1
ATOM 2867 C C . PRO A 1 365 ? -31.735 -10.761 31.918 1.00 41.53 365 PRO A C 1
ATOM 2869 O O . PRO A 1 365 ? -30.591 -11.194 31.790 1.00 41.53 365 PRO A O 1
ATOM 2872 N N . LYS A 1 366 ? -32.506 -11.074 32.967 1.00 45.38 366 LYS A N 1
ATOM 2873 C CA . LYS A 1 366 ? -32.150 -12.131 33.916 1.00 45.38 366 LYS A CA 1
ATOM 2874 C C . LYS A 1 366 ? -31.968 -13.407 33.104 1.00 45.38 366 LYS A C 1
ATOM 2876 O O . LYS A 1 366 ? -32.952 -13.973 32.630 1.00 45.38 366 LYS A O 1
ATOM 2881 N N . THR A 1 367 ? -30.728 -13.853 32.935 1.00 41.81 367 THR A N 1
ATOM 2882 C CA . THR A 1 367 ? -30.408 -15.181 32.419 1.00 41.81 367 THR A CA 1
ATOM 2883 C C . THR A 1 367 ? -31.109 -16.183 33.326 1.00 41.81 367 THR A C 1
ATOM 2885 O O . THR A 1 367 ? -30.679 -16.447 34.449 1.00 41.81 367 THR A O 1
ATOM 2888 N N . GLN A 1 368 ? -32.257 -16.694 32.880 1.00 43.28 368 GLN A N 1
ATOM 2889 C CA . GLN A 1 368 ? -32.912 -17.795 33.561 1.00 43.28 368 GLN A CA 1
ATOM 2890 C C . GLN A 1 368 ? -31.950 -18.975 33.488 1.00 43.28 368 GLN A C 1
ATOM 2892 O O . GLN A 1 368 ? -31.667 -19.486 32.406 1.00 43.28 368 GLN A O 1
ATOM 2897 N N . ALA A 1 369 ? -31.417 -19.378 34.640 1.00 42.38 369 ALA A N 1
ATOM 2898 C CA . ALA A 1 369 ? -30.663 -20.611 34.763 1.00 42.38 369 ALA A CA 1
ATOM 2899 C C . ALA A 1 369 ? -31.512 -21.743 34.169 1.00 42.38 369 ALA A C 1
ATOM 2901 O O . ALA A 1 369 ? -32.617 -22.015 34.648 1.00 42.38 369 ALA A O 1
ATOM 2902 N N . GLY A 1 370 ? -31.022 -22.348 33.085 1.00 39.88 370 GLY A N 1
ATOM 2903 C CA . GLY A 1 370 ? -31.728 -23.398 32.364 1.00 39.88 370 GLY A CA 1
ATOM 2904 C C . GLY A 1 370 ? -32.127 -24.515 33.322 1.00 39.88 370 GLY A C 1
ATOM 2905 O O . GLY A 1 370 ? -31.280 -25.186 33.913 1.00 39.88 370 GLY A O 1
ATOM 2906 N N . LYS A 1 371 ? -33.434 -24.706 33.505 1.00 41.16 371 LYS A N 1
ATOM 2907 C CA . LYS A 1 371 ? -33.970 -25.776 34.340 1.00 41.16 371 LYS A CA 1
ATOM 2908 C C . LYS A 1 371 ? -33.787 -27.090 33.583 1.00 41.16 371 LYS A C 1
ATOM 2910 O O . LYS A 1 371 ? -34.559 -27.398 32.680 1.00 41.16 371 LYS A O 1
ATOM 2915 N N . VAL A 1 372 ? -32.754 -27.855 33.937 1.00 44.69 372 VAL A N 1
ATOM 2916 C CA . VAL A 1 372 ? -32.530 -29.205 33.404 1.00 44.69 372 VAL A CA 1
ATOM 2917 C C . VAL A 1 372 ? -33.719 -30.083 33.801 1.00 44.69 372 VAL A C 1
ATOM 2919 O O . VAL A 1 372 ? -33.850 -30.506 34.952 1.00 44.69 372 VAL A O 1
ATOM 2922 N N . LEU A 1 373 ? -34.620 -30.338 32.853 1.00 47.69 373 LEU A N 1
ATOM 2923 C CA . LEU A 1 373 ? -35.706 -31.295 33.021 1.00 47.69 373 LEU A CA 1
ATOM 2924 C C . LEU A 1 373 ? -35.128 -32.705 32.870 1.00 47.69 373 LEU A C 1
ATOM 2926 O O . LEU A 1 373 ? -34.682 -33.101 31.796 1.00 47.69 373 LEU A O 1
ATOM 2930 N N . ARG A 1 374 ? -35.135 -33.482 33.960 1.00 42.34 374 ARG A N 1
ATOM 2931 C CA . ARG A 1 374 ? -34.862 -34.922 33.893 1.00 42.34 374 ARG A CA 1
ATOM 2932 C C . ARG A 1 374 ? -35.972 -35.596 33.090 1.00 42.34 374 ARG A C 1
ATOM 2934 O O . ARG A 1 374 ? -37.115 -35.650 33.545 1.00 42.34 374 ARG A O 1
ATOM 2941 N N . PHE A 1 375 ? -35.619 -36.156 31.938 1.00 40.38 375 PHE A N 1
ATOM 2942 C CA . PHE A 1 375 ? -36.491 -37.071 31.213 1.00 40.38 375 PHE A CA 1
ATOM 2943 C C . PHE A 1 375 ? -36.793 -38.288 32.098 1.00 40.38 375 PHE A C 1
ATOM 2945 O O . PHE A 1 375 ? -35.890 -39.003 32.535 1.00 40.38 375 PHE A O 1
ATOM 2952 N N . LYS A 1 376 ? -38.077 -38.523 32.391 1.00 48.03 376 LYS A N 1
ATOM 2953 C CA . LYS A 1 376 ? -38.521 -39.811 32.928 1.00 48.03 376 LYS A CA 1
ATOM 2954 C C . LYS A 1 376 ? -38.470 -40.813 31.779 1.00 48.03 376 LYS A C 1
ATOM 2956 O O . LYS A 1 376 ? -39.281 -40.722 30.864 1.00 48.03 376 LYS A O 1
ATOM 2961 N N . ASN A 1 377 ? -37.548 -41.770 31.848 1.00 43.62 377 ASN A N 1
ATOM 2962 C CA . ASN A 1 377 ? -37.537 -42.936 30.966 1.00 43.62 377 ASN A CA 1
ATOM 2963 C C . ASN A 1 377 ? -38.824 -43.745 31.179 1.00 43.62 377 ASN A C 1
ATOM 2965 O O . ASN A 1 377 ? -38.897 -44.601 32.060 1.00 43.62 377 ASN A O 1
ATOM 2969 N N . ARG A 1 378 ? -39.857 -43.461 30.386 1.00 55.75 378 ARG A N 1
ATOM 2970 C CA . ARG A 1 378 ? -41.014 -44.341 30.235 1.00 55.75 378 ARG A CA 1
ATOM 2971 C C . ARG A 1 378 ? -40.656 -45.365 29.158 1.00 55.75 378 ARG A C 1
ATOM 2973 O O . ARG A 1 378 ? -40.222 -44.986 28.076 1.00 55.75 378 ARG A O 1
ATOM 2980 N N . LYS A 1 379 ? -40.787 -46.659 29.468 1.00 52.19 379 LYS A N 1
ATOM 2981 C CA . LYS A 1 379 ? -40.645 -47.722 28.463 1.00 52.19 379 LYS A CA 1
ATOM 2982 C C . LYS A 1 379 ? -41.714 -47.510 27.392 1.00 52.19 379 LYS A C 1
ATOM 2984 O O . LYS A 1 379 ? -42.899 -47.538 27.716 1.00 52.19 379 LYS A O 1
ATOM 2989 N N . VAL A 1 380 ? -41.263 -47.292 26.162 1.00 60.28 380 VAL A N 1
ATOM 2990 C CA . VAL A 1 380 ? -42.092 -47.201 24.957 1.00 60.28 380 VAL A CA 1
ATOM 2991 C C . VAL A 1 380 ? -42.856 -48.517 24.807 1.00 60.28 380 VAL A C 1
ATOM 2993 O O . VAL A 1 380 ? -42.242 -49.589 24.805 1.00 60.28 380 VAL A O 1
ATOM 2996 N N . THR A 1 381 ? -44.186 -48.460 24.759 1.00 73.44 381 THR A N 1
ATOM 2997 C CA . THR A 1 381 ? -45.023 -49.642 24.514 1.00 73.44 381 THR A CA 1
ATOM 2998 C C . THR A 1 381 ? -45.205 -49.853 23.012 1.00 73.44 381 THR A C 1
ATOM 3000 O O . THR A 1 381 ? -45.011 -48.950 22.203 1.00 73.44 381 THR A O 1
ATOM 3003 N N . LYS A 1 382 ? -45.578 -51.073 22.609 1.00 60.84 382 LYS A N 1
ATOM 3004 C CA . LYS A 1 382 ? -45.803 -51.431 21.196 1.00 60.84 382 LYS A CA 1
ATOM 3005 C C . LYS A 1 382 ? -46.865 -50.545 20.520 1.00 60.84 382 LYS A C 1
ATOM 3007 O O . LYS A 1 382 ? -46.805 -50.337 19.315 1.00 60.84 382 LYS A O 1
ATOM 3012 N N . GLU A 1 383 ? -47.797 -50.007 21.301 1.00 68.56 383 GLU A N 1
ATOM 3013 C CA . GLU A 1 383 ? -48.840 -49.081 20.849 1.00 68.56 383 GLU A CA 1
ATOM 3014 C C . GLU A 1 383 ? -48.272 -47.704 20.464 1.00 68.56 383 GLU A C 1
ATOM 3016 O O . GLU A 1 383 ? -48.673 -47.157 19.441 1.00 68.56 383 GLU A O 1
ATOM 3021 N N . ASP A 1 384 ? -47.268 -47.199 21.193 1.00 66.75 384 ASP A N 1
ATOM 3022 C CA . ASP A 1 384 ? -46.600 -45.925 20.878 1.00 66.75 384 ASP A CA 1
ATOM 3023 C C . ASP A 1 384 ? -45.818 -46.004 19.550 1.00 66.75 384 ASP A C 1
ATOM 3025 O O . ASP A 1 384 ? -45.752 -45.034 18.796 1.00 66.75 384 ASP A O 1
ATOM 3029 N N . LEU A 1 385 ? -45.261 -47.179 19.225 1.00 62.56 385 LEU A N 1
ATOM 3030 C CA . LEU A 1 385 ? -44.561 -47.418 17.954 1.00 62.56 385 LEU A CA 1
ATOM 3031 C C . LEU A 1 385 ? -45.523 -47.506 16.762 1.00 62.56 385 LEU A C 1
ATOM 3033 O O . LEU A 1 385 ? -45.202 -47.022 15.679 1.00 62.56 385 LEU A O 1
ATOM 3037 N N . LEU A 1 386 ? -46.707 -48.092 16.960 1.00 70.62 386 LEU A N 1
ATOM 3038 C CA . LEU A 1 386 ? -47.739 -48.166 15.922 1.00 70.62 386 LEU A CA 1
ATOM 3039 C C . LEU A 1 386 ? -48.375 -46.794 15.660 1.00 70.62 386 LEU A C 1
ATOM 3041 O O . LEU A 1 386 ? -48.646 -46.462 14.509 1.00 70.62 386 LEU A O 1
ATOM 3045 N N . ALA A 1 387 ? -48.542 -45.971 16.699 1.00 68.69 387 ALA A N 1
ATOM 3046 C CA . ALA A 1 387 ? -49.008 -44.593 16.554 1.00 68.69 387 ALA A CA 1
ATOM 3047 C C . ALA A 1 387 ? -48.002 -43.711 15.789 1.00 68.69 387 ALA A C 1
ATOM 3049 O O . ALA A 1 387 ? -48.406 -42.876 14.983 1.00 68.69 387 ALA A O 1
ATOM 3050 N N . GLY A 1 388 ? -46.696 -43.921 15.997 1.00 65.94 388 GLY A N 1
ATOM 3051 C CA . GLY A 1 388 ? -45.644 -43.220 15.254 1.00 65.94 388 GLY A CA 1
ATOM 3052 C C . GLY A 1 388 ? -45.570 -43.613 13.775 1.00 65.94 388 GLY A C 1
ATOM 3053 O O . GLY A 1 388 ? -45.374 -42.745 12.930 1.00 65.94 388 GLY A O 1
ATOM 3054 N N . ALA A 1 389 ? -45.776 -44.894 13.453 1.00 62.88 389 ALA A N 1
ATOM 3055 C CA . ALA A 1 389 ? -45.808 -45.372 12.068 1.00 62.88 389 ALA A CA 1
ATOM 3056 C C . ALA A 1 389 ? -47.023 -44.821 11.298 1.00 62.88 389 ALA A C 1
ATOM 3058 O O . ALA A 1 389 ? -46.868 -44.302 10.199 1.00 62.88 389 ALA A O 1
ATOM 3059 N N . ALA A 1 390 ? -48.207 -44.813 11.921 1.00 62.94 390 ALA A N 1
ATOM 3060 C CA . ALA A 1 390 ? -49.414 -44.244 11.314 1.00 62.94 390 ALA A CA 1
ATOM 3061 C C . ALA A 1 390 ? -49.316 -42.725 11.063 1.00 62.94 390 ALA A C 1
ATOM 3063 O O . ALA A 1 390 ? -49.970 -42.204 10.165 1.00 62.94 390 ALA A O 1
ATOM 3064 N N . ALA A 1 391 ? -48.502 -42.008 11.847 1.00 62.19 391 ALA A N 1
ATOM 3065 C CA . ALA A 1 391 ? -48.248 -40.583 11.647 1.00 62.19 391 ALA A CA 1
ATOM 3066 C C . ALA A 1 391 ? -47.249 -40.296 10.510 1.00 62.19 391 ALA A C 1
ATOM 3068 O O . ALA A 1 391 ? -47.264 -39.196 9.966 1.00 62.19 391 ALA A O 1
ATOM 3069 N N . LEU A 1 392 ? -46.396 -41.263 10.152 1.00 53.03 392 LEU A N 1
ATOM 3070 C CA . LEU A 1 392 ? -45.469 -41.167 9.018 1.00 53.03 392 LEU A CA 1
ATOM 3071 C C . LEU A 1 392 ? -46.167 -41.487 7.689 1.00 53.03 392 LEU A C 1
ATOM 3073 O O . LEU A 1 392 ? -45.924 -40.793 6.709 1.00 53.03 392 LEU A O 1
ATOM 3077 N N . ASP A 1 393 ? -47.099 -42.444 7.686 1.00 52.91 393 ASP A N 1
ATOM 3078 C CA . ASP A 1 393 ? -47.882 -42.817 6.494 1.00 52.91 393 ASP A CA 1
ATOM 3079 C C . ASP A 1 393 ? -48.947 -41.768 6.104 1.00 52.91 393 ASP A C 1
ATOM 3081 O O . ASP A 1 393 ? -49.525 -41.832 5.024 1.00 52.91 393 ASP A O 1
ATOM 3085 N N . ALA A 1 394 ? -49.225 -40.788 6.971 1.00 52.03 394 ALA A N 1
ATOM 3086 C CA . ALA A 1 394 ? -50.172 -39.699 6.709 1.00 52.03 394 ALA A CA 1
ATOM 3087 C C . ALA A 1 394 ? -49.532 -38.461 6.043 1.00 52.03 394 ALA A C 1
ATOM 3089 O O . ALA A 1 394 ? -50.207 -37.443 5.881 1.00 52.03 394 ALA A O 1
ATOM 3090 N N . VAL A 1 395 ? -48.234 -38.519 5.716 1.00 51.22 395 VAL A N 1
ATOM 3091 C CA . VAL A 1 395 ? -47.446 -37.389 5.184 1.00 51.22 395 VAL A CA 1
ATOM 3092 C C . VAL A 1 395 ? -46.937 -37.648 3.749 1.00 51.22 395 VAL A C 1
ATOM 3094 O O . VAL A 1 395 ? -46.187 -36.829 3.222 1.00 51.22 395 VAL A O 1
ATOM 3097 N N . GLU A 1 396 ? -47.380 -38.722 3.081 1.00 40.34 396 GLU A N 1
ATOM 3098 C CA . GLU A 1 396 ? -47.221 -38.889 1.618 1.00 40.34 396 GLU A CA 1
ATOM 3099 C C . GLU A 1 396 ? -48.422 -38.369 0.819 1.00 40.34 396 GLU A C 1
ATOM 3101 O O . GLU A 1 396 ? -49.577 -38.740 1.141 1.00 40.34 396 GLU A O 1
#

Radius of gyration: 30.83 Å; chains: 1; bounding box: 88×75×65 Å

Sequence (396 aa):
MNVELELLFVRLRWPVASARWWVMQELADLLVKPDLGDQVLARLTHELRECRLEAEATEVLSILWMAFHKGWVPPKDLGDAVLRPSMLTLAKGDGLNQLLREHVEPAIQKSRKVEEESGDKDWKIPELLKTAARVSWRDATCLMPVDEFQWIAASSEANARASTVLLKLHSIGPLLLFCANFSLVRKLERRPPEDRDRLLSRPIILLPLAADDPDWTAYLNAARSVEPDVLKFDPVVDGKKIHDYTFGIKRKVVDLIETAVRMARSRSAEATVGVDELLAAYRSAAYAMHRTDVEALLRQGITGTSEREDLVCPFTSTATDASNVKAVSAAVERFEKHTEEAILADAMLPSEAAAHRKITSETAPKTQAGKVLRFKNRKVTKEDLLAGAAALDAVE

Secondary structure (DSSP, 8-state):
--HHHHHHHHHHTSS-HHHHHHHHHHHHHHHHSTTTHHHHHHHHHHHHHH--SHHHHHHHHHHHHHHHHTT----TTGGGSS--TT-EEGGG-S-HHHHHHHHHHHHHHHH--S----------HHHHHHHHHHHHHHTT--EEEEE-TTTTTSSTTHHHHHHHHHHHHHTTSSEEEE---HHHHHHHHTS-HHHHHHHHSS-----PPPTT-HHHHHHHHHHHHT-TTTB---TTTTHHHHHHHHTT-HHHHHHHHHHHHHHHHTT-TT--B-HHHHHHHHHSGGGHHHHHHHHHHHHHHHHS--S-GGGS-SSGGG--S--SGGGSHHHHHHHHHHHHHHHHHHH--HHHHHHHHHHHHHSS-------------PPPPHHHHHHHHHHHTT--